Protein AF-A0A165ASD7-F1 (afdb_monomer_lite)

pLDDT: mean 75.43, std 15.68, range [37.44, 97.56]

Sequence (410 aa):
MSCQMQVAKIALSVCISHELSKNRVIAAPPKPRTPKQQIKDGHQSEKHRQREASTKAAAEASIVEASSAKAQEKALTMQEVIEKTVPKNTQSVKAHTQLVEACTQLTETHTQLAEARGQLAKAMNDQNCIVMEAEAVIQAWDAELVKAMNDQNHIVMEAKAVIQAQDAELFVKMEAAIQVQDAQLTEAHTRLVNTKEDDDDACTVAEAHGQLAKVTDERNRVVTDAHVQLAKVTDERNRIVVEVHGQFAEVHGQLAKVIDERNCIVAEVHGQLAEAHGQLTKVTDERNRVVADAHVQLTEVCTQLMKVTNERNHIVADAHSQLVEAHGQLAKVQQDKDDATEQLQKNNIKVQFIMQDQIITQNESHQKDAMIRTLRNQYQAKSASYNELKSVANRAIKIKQETSRMGVTN

Organism: NCBI:txid1314785

Structure (mmCIF, N/CA/C/O backbone):
data_AF-A0A165ASD7-F1
#
_entry.id   AF-A0A165ASD7-F1
#
loop_
_atom_site.group_PDB
_atom_site.id
_atom_site.type_symbol
_atom_site.label_atom_id
_atom_site.label_alt_id
_atom_site.label_comp_id
_atom_site.label_asym_id
_atom_site.label_entity_id
_atom_site.label_seq_id
_atom_site.pdbx_PDB_ins_code
_atom_site.Cartn_x
_atom_site.Cartn_y
_atom_site.Cartn_z
_atom_site.occupancy
_atom_site.B_iso_or_equiv
_atom_site.auth_seq_id
_atom_site.auth_comp_id
_atom_site.auth_asym_id
_atom_site.auth_atom_id
_atom_site.pdbx_PDB_model_num
ATOM 1 N N . MET A 1 1 ? -2.826 -20.178 19.492 1.00 47.09 1 MET A N 1
ATOM 2 C CA . MET A 1 1 ? -2.873 -20.287 20.972 1.00 47.09 1 MET A CA 1
ATOM 3 C C . MET A 1 1 ? -4.316 -20.291 21.507 1.00 47.09 1 MET A C 1
ATOM 5 O O . MET A 1 1 ? -4.633 -19.544 22.418 1.00 47.09 1 MET A O 1
ATOM 9 N N . SER A 1 2 ? -5.211 -21.131 20.965 1.00 49.50 2 SER A N 1
ATOM 10 C CA . SER A 1 2 ? -6.653 -21.109 21.305 1.00 49.50 2 SER A CA 1
ATOM 11 C C . SER A 1 2 ? -7.128 -22.342 22.104 1.00 49.50 2 SER A C 1
ATOM 13 O O . SER A 1 2 ? -8.237 -22.360 22.623 1.00 49.50 2 SER A O 1
ATOM 15 N N . CYS A 1 3 ? -6.273 -23.350 22.317 1.00 42.53 3 CYS A N 1
ATOM 16 C CA . CYS A 1 3 ? -6.688 -24.590 22.991 1.00 42.53 3 CYS A CA 1
ATOM 17 C C . CYS A 1 3 ? -6.590 -24.580 24.528 1.00 42.53 3 CYS A C 1
ATOM 19 O O . CYS A 1 3 ? -7.050 -25.525 25.158 1.00 42.53 3 CYS A O 1
ATOM 21 N N . GLN A 1 4 ? -6.051 -23.532 25.163 1.00 43.16 4 GLN A N 1
ATOM 22 C CA . GLN A 1 4 ? -5.921 -23.492 26.631 1.00 43.16 4 GLN A CA 1
ATOM 23 C C . GLN A 1 4 ? -7.110 -22.853 27.369 1.00 43.16 4 GLN A C 1
ATOM 25 O O . GLN A 1 4 ? -7.214 -23.001 28.583 1.00 43.16 4 GLN A O 1
ATOM 30 N N . MET A 1 5 ? -8.061 -22.218 26.673 1.00 45.31 5 MET A N 1
ATOM 31 C CA . MET A 1 5 ? -9.198 -21.545 27.327 1.00 45.31 5 MET A CA 1
ATOM 32 C C . MET A 1 5 ? -10.443 -22.427 27.523 1.00 45.31 5 MET A C 1
ATOM 34 O O . MET A 1 5 ? -11.352 -22.038 28.255 1.00 45.31 5 MET A O 1
ATOM 38 N N . GLN A 1 6 ? -10.495 -23.626 26.928 1.00 47.41 6 GLN A N 1
ATOM 39 C CA . GLN A 1 6 ? -11.641 -24.540 27.075 1.00 47.41 6 GLN A CA 1
ATOM 40 C C . GLN A 1 6 ? -11.532 -25.499 28.272 1.00 47.41 6 GLN A C 1
ATOM 42 O O . GLN A 1 6 ? -12.556 -25.968 28.762 1.00 47.41 6 GLN A O 1
ATOM 47 N N . VAL A 1 7 ? -10.336 -25.723 28.826 1.00 49.72 7 VAL A N 1
ATOM 48 C CA . VAL A 1 7 ? -10.151 -26.638 29.972 1.00 49.72 7 VAL A CA 1
ATOM 49 C C . VAL A 1 7 ? -10.558 -25.989 31.308 1.00 49.72 7 VAL A C 1
ATOM 51 O O . VAL A 1 7 ? -11.025 -26.672 32.216 1.00 49.72 7 VAL A O 1
ATOM 54 N N . ALA A 1 8 ? -10.512 -24.657 31.419 1.00 46.66 8 ALA A N 1
ATOM 55 C CA . ALA A 1 8 ? -10.873 -23.949 32.653 1.00 46.66 8 ALA A CA 1
ATOM 56 C C . ALA A 1 8 ? -12.394 -23.845 32.906 1.00 46.66 8 ALA A C 1
ATOM 58 O O . ALA A 1 8 ? -12.816 -23.702 34.051 1.00 46.66 8 ALA A O 1
ATOM 59 N N . LYS A 1 9 ? -13.241 -23.960 31.869 1.00 47.09 9 LYS A N 1
ATOM 60 C CA . LYS A 1 9 ? -14.709 -23.875 32.024 1.00 47.09 9 LYS A CA 1
ATOM 61 C C . LYS A 1 9 ? -15.364 -25.176 32.498 1.00 47.09 9 LYS A C 1
ATOM 63 O O . LYS A 1 9 ? -16.461 -25.123 33.043 1.00 47.09 9 LYS A O 1
ATOM 68 N N . ILE A 1 10 ? -14.693 -26.321 32.360 1.00 49.41 10 ILE A N 1
ATOM 69 C CA . ILE A 1 10 ? -15.226 -27.620 32.811 1.00 49.41 10 ILE A CA 1
ATOM 70 C C . ILE A 1 10 ? -14.871 -27.892 34.287 1.00 49.41 10 ILE A C 1
ATOM 72 O O . ILE A 1 10 ? -15.629 -28.557 34.989 1.00 49.41 10 ILE A O 1
ATOM 76 N N . ALA A 1 11 ? -13.797 -27.295 34.816 1.00 42.00 11 ALA A N 1
ATOM 77 C CA . ALA A 1 11 ? -13.375 -27.503 36.204 1.00 42.00 11 ALA A CA 1
ATOM 78 C C . ALA A 1 11 ? -14.220 -26.746 37.254 1.00 42.00 11 ALA A C 1
ATOM 80 O O . ALA A 1 11 ? -14.259 -27.158 38.410 1.00 42.00 11 ALA A O 1
ATOM 81 N N . LEU A 1 12 ? -14.943 -25.681 36.880 1.00 43.41 12 LEU A N 1
ATOM 82 C CA . LEU A 1 12 ? -15.777 -24.921 37.829 1.00 43.41 12 LEU A CA 1
ATOM 83 C C . LEU A 1 12 ? -17.209 -25.459 37.995 1.00 43.41 12 LEU A C 1
ATOM 85 O O . LEU A 1 12 ? -17.882 -25.095 38.956 1.00 43.41 12 LEU A O 1
ATOM 89 N N . SER A 1 13 ? -17.676 -26.348 37.112 1.00 38.09 13 SER A N 1
ATOM 90 C CA . SER A 1 13 ? -19.043 -26.892 37.181 1.00 38.09 13 SER A CA 1
ATOM 91 C C . SER A 1 13 ? -19.179 -28.125 38.086 1.00 38.09 13 SER A C 1
ATOM 93 O O . SER A 1 13 ? -20.298 -28.566 38.332 1.00 38.09 13 SER A O 1
ATOM 95 N N . VAL A 1 14 ? -18.074 -28.692 38.586 1.00 44.91 14 VAL A N 1
ATOM 96 C CA . VAL A 1 14 ? -18.083 -29.958 39.349 1.00 44.91 14 VAL A CA 1
ATOM 97 C C . VAL A 1 14 ? -17.952 -29.749 40.869 1.00 44.91 14 VAL A C 1
ATOM 99 O O . VAL A 1 14 ? -18.321 -30.628 41.642 1.00 44.91 14 VAL A O 1
ATOM 102 N N . CYS A 1 15 ? -17.542 -28.567 41.342 1.00 40.38 15 CYS A N 1
ATOM 103 C CA . CYS A 1 15 ? -17.309 -28.336 42.777 1.00 40.38 15 CYS A CA 1
ATOM 104 C C . CYS A 1 15 ? -18.514 -27.804 43.578 1.00 40.38 15 CYS A C 1
ATOM 106 O O . CYS A 1 15 ? -18.412 -27.695 44.795 1.00 40.38 15 CYS A O 1
ATOM 108 N N . ILE A 1 16 ? -19.665 -27.516 42.957 1.00 42.09 16 ILE A N 1
ATOM 109 C CA . ILE A 1 16 ? -20.841 -26.959 43.670 1.00 42.09 16 ILE A CA 1
ATOM 110 C C . ILE A 1 16 ? -21.872 -28.043 44.062 1.00 42.09 16 ILE A C 1
ATOM 112 O O . ILE A 1 16 ? -22.784 -27.791 44.843 1.00 42.09 16 ILE A O 1
ATOM 116 N N . SER A 1 17 ? -21.704 -29.298 43.631 1.00 39.78 17 SER A N 1
ATOM 117 C CA . SER A 1 17 ? -22.670 -30.376 43.925 1.00 39.78 17 SER A CA 1
ATOM 118 C C . SER A 1 17 ? -22.348 -31.243 45.153 1.00 39.78 17 SER A C 1
ATOM 120 O O . SER A 1 17 ? -23.079 -32.198 45.409 1.00 39.78 17 SER A O 1
ATOM 122 N N . HIS A 1 18 ? -21.303 -30.945 45.937 1.00 42.03 18 HIS A N 1
ATOM 123 C CA . HIS A 1 18 ? -20.836 -31.852 47.001 1.00 42.03 18 HIS A CA 1
ATOM 124 C C . HIS A 1 18 ? -21.109 -31.399 48.455 1.00 42.03 18 HIS A C 1
ATOM 126 O O . HIS A 1 18 ? -20.641 -32.052 49.389 1.00 42.03 18 HIS A O 1
ATOM 132 N N . GLU A 1 19 ? -21.904 -30.348 48.694 1.00 42.00 19 GLU A N 1
ATOM 133 C CA . GLU A 1 19 ? -22.089 -29.807 50.059 1.00 42.00 19 GLU A CA 1
ATOM 134 C C . GLU A 1 19 ? -23.534 -29.754 50.597 1.00 42.00 19 GLU A C 1
ATOM 136 O O . GLU A 1 19 ? -23.830 -28.996 51.512 1.00 42.00 19 GLU A O 1
ATOM 141 N N . LEU A 1 20 ? -24.450 -30.598 50.100 1.00 43.12 20 LEU A N 1
ATOM 142 C CA . LEU A 1 20 ? -25.834 -30.661 50.616 1.00 43.12 20 LEU A CA 1
ATOM 143 C C . LEU A 1 20 ? -26.365 -32.082 50.906 1.00 43.12 20 LEU A C 1
ATOM 145 O O . LEU A 1 20 ? -27.559 -32.331 50.760 1.00 43.12 20 LEU A O 1
ATOM 149 N N . SER A 1 21 ? -25.527 -33.034 51.347 1.00 43.44 21 SER A N 1
ATOM 150 C CA . SER A 1 21 ? -26.010 -34.397 51.690 1.00 43.44 21 SER A CA 1
ATOM 151 C C . SER A 1 21 ? -25.689 -34.929 53.092 1.00 43.44 21 SER A C 1
ATOM 153 O O . SER A 1 21 ? -25.970 -36.092 53.381 1.00 43.44 21 SER A O 1
ATOM 155 N N . LYS A 1 22 ? -25.179 -34.112 54.019 1.00 50.06 22 LYS A N 1
ATOM 156 C CA . LYS A 1 22 ? -24.902 -34.568 55.392 1.00 50.06 22 LYS A CA 1
ATOM 157 C C . LYS A 1 22 ? -25.659 -33.738 56.416 1.00 50.06 22 LYS A C 1
ATOM 159 O O . LYS A 1 22 ? -25.128 -32.758 56.912 1.00 50.06 22 LYS A O 1
ATOM 164 N N . ASN A 1 23 ? -26.906 -34.133 56.688 1.00 45.72 23 ASN A N 1
ATOM 165 C CA . ASN A 1 23 ? -27.539 -34.124 58.017 1.00 45.72 23 ASN A CA 1
ATOM 166 C C . ASN A 1 23 ? -29.018 -34.519 57.895 1.00 45.72 23 ASN A C 1
ATOM 168 O O . ASN A 1 23 ? -29.918 -33.684 57.880 1.00 45.72 23 ASN A O 1
ATOM 172 N N . ARG A 1 24 ? -29.278 -35.828 57.822 1.00 39.31 24 ARG A N 1
ATOM 173 C CA . ARG A 1 24 ? -30.609 -36.403 58.047 1.00 39.31 24 ARG A CA 1
ATOM 174 C C . ARG A 1 24 ? -30.499 -37.363 59.230 1.00 39.31 24 ARG A C 1
ATOM 176 O O . ARG A 1 24 ? -30.217 -38.544 59.065 1.00 39.31 24 ARG A O 1
ATOM 183 N N . VAL A 1 25 ? -30.649 -36.821 60.438 1.00 40.31 25 VAL A N 1
ATOM 184 C CA . VAL A 1 25 ? -30.797 -37.614 61.663 1.00 40.31 25 VAL A CA 1
ATOM 185 C C . VAL A 1 25 ? -32.215 -38.181 61.659 1.00 40.31 25 VAL A C 1
ATOM 187 O O . VAL A 1 25 ? -33.194 -37.448 61.777 1.00 40.31 25 VAL A O 1
ATOM 190 N N . ILE A 1 26 ? -32.318 -39.491 61.452 1.00 41.16 26 ILE A N 1
ATOM 191 C CA . ILE A 1 26 ? -33.562 -40.255 61.529 1.00 41.16 26 ILE A CA 1
ATOM 192 C C . ILE A 1 26 ? -33.851 -40.496 63.015 1.00 41.16 26 ILE A C 1
ATOM 194 O O . ILE A 1 26 ? -33.175 -41.299 63.655 1.00 41.16 26 ILE A O 1
ATOM 198 N N . ALA A 1 27 ? -34.840 -39.796 63.570 1.00 39.59 27 ALA A N 1
ATOM 199 C CA . ALA A 1 27 ? -35.408 -40.115 64.877 1.00 39.59 27 ALA A CA 1
ATOM 200 C C . ALA A 1 27 ? -36.560 -41.119 64.702 1.00 39.59 27 ALA A C 1
ATOM 202 O O . ALA A 1 27 ? -37.450 -40.931 63.873 1.00 39.59 27 ALA A O 1
ATOM 203 N N . ALA A 1 28 ? -36.497 -42.207 65.467 1.00 42.84 28 ALA A N 1
ATOM 204 C CA . ALA A 1 28 ? -37.412 -43.341 65.413 1.00 42.84 28 ALA A CA 1
ATOM 205 C C . ALA A 1 28 ? -38.841 -42.997 65.895 1.00 42.84 28 ALA A C 1
ATOM 207 O O . ALA A 1 28 ? -39.000 -42.177 66.803 1.00 42.84 28 ALA A O 1
ATOM 208 N N . PRO A 1 29 ? -39.885 -43.657 65.357 1.00 51.19 29 PRO A N 1
ATOM 209 C CA . PRO A 1 29 ? -41.256 -43.477 65.823 1.00 51.19 29 PRO A CA 1
ATOM 210 C C . PRO A 1 29 ? -41.512 -44.239 67.142 1.00 51.19 29 PRO A C 1
ATOM 212 O O . PRO A 1 29 ? -41.008 -45.353 67.318 1.00 51.19 29 PRO A O 1
ATOM 215 N N . PRO A 1 30 ? -42.319 -43.696 68.074 1.00 41.31 30 PRO A N 1
ATOM 216 C CA . PRO A 1 30 ? -42.677 -44.393 69.304 1.00 41.31 30 PRO A CA 1
ATOM 217 C C . PRO A 1 30 ? -43.784 -45.438 69.075 1.00 41.31 30 PRO A C 1
ATOM 219 O O . PRO A 1 30 ? -44.701 -45.256 68.276 1.00 41.31 30 PRO A O 1
ATOM 222 N N . LYS A 1 31 ? -43.686 -46.545 69.821 1.00 49.44 31 LYS A N 1
ATOM 223 C CA . LYS A 1 31 ? -44.642 -47.667 69.860 1.00 49.44 31 LYS A CA 1
ATOM 224 C C . LYS A 1 31 ? -46.021 -47.268 70.423 1.00 49.44 31 LYS A C 1
ATOM 226 O O . LYS A 1 31 ? -46.089 -46.417 71.311 1.00 49.44 31 LYS A O 1
ATOM 231 N N . PRO A 1 32 ? -47.101 -47.966 70.020 1.00 44.69 32 PRO A N 1
ATOM 232 C CA . PRO A 1 32 ? -48.442 -47.750 70.552 1.00 44.69 32 PRO A CA 1
ATOM 233 C C . PRO A 1 32 ? -48.597 -48.385 71.943 1.00 44.69 32 PRO A C 1
ATOM 235 O O . PRO A 1 32 ? -48.156 -49.512 72.175 1.00 44.69 32 PRO A O 1
ATOM 238 N N . ARG A 1 33 ? -49.265 -47.681 72.865 1.00 39.25 33 ARG A N 1
ATOM 239 C CA . ARG A 1 33 ? -49.795 -48.258 74.111 1.00 39.25 33 ARG A CA 1
ATOM 240 C C . ARG A 1 33 ? -51.314 -48.348 74.022 1.00 39.25 33 ARG A C 1
ATOM 242 O O . ARG A 1 33 ? -51.990 -47.374 73.712 1.00 39.25 33 ARG A O 1
ATOM 249 N N . THR A 1 34 ? -51.815 -49.546 74.289 1.00 39.38 34 THR A N 1
ATOM 250 C CA . THR A 1 34 ? -53.230 -49.912 74.370 1.00 39.38 34 THR A CA 1
ATOM 251 C C . THR A 1 34 ? -53.898 -49.446 75.673 1.00 39.38 34 THR A C 1
ATOM 253 O O . THR A 1 34 ? -53.203 -49.238 76.669 1.00 39.38 34 THR A O 1
ATOM 256 N N . PRO A 1 35 ? -55.242 -49.341 75.694 1.00 40.38 35 PRO A N 1
ATOM 257 C CA . PRO A 1 35 ? -56.006 -48.692 76.756 1.00 40.38 35 PRO A CA 1
ATOM 258 C C . PRO A 1 35 ? -56.679 -49.691 77.710 1.00 40.38 35 PRO A C 1
ATOM 260 O O . PRO A 1 35 ? -57.382 -50.589 77.252 1.00 40.38 35 PRO A O 1
ATOM 263 N N . LYS A 1 36 ? -56.557 -49.485 79.028 1.00 41.41 36 LYS A N 1
ATOM 264 C CA . LYS A 1 36 ? -57.544 -49.930 80.033 1.00 41.41 36 LYS A CA 1
ATOM 265 C C . LYS A 1 36 ? -57.522 -49.000 81.252 1.00 41.41 36 LYS A C 1
ATOM 267 O O . LYS A 1 36 ? -56.441 -48.653 81.710 1.00 41.41 36 LYS A O 1
ATOM 272 N N . GLN A 1 37 ? -58.729 -48.725 81.772 1.00 40.75 37 GLN A N 1
ATOM 273 C CA . GLN A 1 37 ? -59.064 -48.105 83.074 1.00 40.75 37 GLN A CA 1
ATOM 274 C C . GLN A 1 37 ? -58.777 -46.594 83.177 1.00 40.75 37 GLN A C 1
ATOM 276 O O . GLN A 1 37 ? -57.696 -46.155 82.831 1.00 40.75 37 GLN A O 1
ATOM 281 N N . GLN A 1 38 ? -59.667 -45.700 83.617 1.00 39.94 38 GLN A N 1
ATOM 282 C CA . GLN A 1 38 ? -60.955 -45.723 84.338 1.00 39.94 38 GLN A CA 1
ATOM 283 C C . GLN A 1 38 ? -61.633 -44.368 84.012 1.00 39.94 38 GLN A C 1
ATOM 285 O O . GLN A 1 38 ? -60.971 -43.340 84.039 1.00 39.94 38 GLN A O 1
ATOM 290 N N . ILE A 1 39 ? -62.813 -44.329 83.386 1.00 49.41 39 ILE A N 1
ATOM 291 C CA . ILE A 1 39 ? -64.145 -44.024 83.963 1.00 49.41 39 ILE A CA 1
ATOM 292 C C . ILE A 1 39 ? -64.144 -43.234 85.292 1.00 49.41 39 ILE A C 1
ATOM 294 O O . ILE A 1 39 ? -63.583 -43.717 86.271 1.00 49.41 39 ILE A O 1
ATOM 298 N N . LYS A 1 40 ? -64.946 -42.146 85.297 1.00 46.75 40 LYS A N 1
ATOM 299 C CA . LYS A 1 40 ? -65.322 -41.180 86.365 1.00 46.75 40 LYS A CA 1
ATOM 300 C C . LYS A 1 40 ? -64.396 -39.956 86.413 1.00 46.75 40 LYS A C 1
ATOM 302 O O . LYS A 1 40 ? -63.218 -40.107 86.668 1.00 46.75 40 LYS A O 1
ATOM 307 N N . ASP A 1 41 ? -64.795 -38.725 86.100 1.00 42.34 41 ASP A N 1
ATOM 308 C CA . ASP A 1 41 ? -66.092 -38.053 86.199 1.00 42.34 41 ASP A CA 1
ATOM 309 C C . ASP A 1 41 ? -66.206 -36.971 85.113 1.00 42.34 41 ASP A C 1
ATOM 311 O O . ASP A 1 41 ? -65.272 -36.207 84.875 1.00 42.34 41 ASP A O 1
ATOM 315 N N . GLY A 1 42 ? -67.349 -36.897 84.430 1.00 40.78 42 GLY A N 1
ATOM 316 C CA . GLY A 1 42 ? -67.508 -36.046 83.250 1.00 40.78 42 GLY A CA 1
ATOM 317 C C . GLY A 1 42 ? -68.913 -35.489 83.095 1.00 40.78 42 GLY A C 1
ATOM 318 O O . GLY A 1 42 ? -69.539 -35.724 82.073 1.00 40.78 42 GLY A O 1
ATOM 319 N N . HIS A 1 43 ? -69.403 -34.740 84.084 1.00 44.25 43 HIS A N 1
ATOM 320 C CA . HIS A 1 43 ? -70.623 -33.933 83.940 1.00 44.25 43 HIS A CA 1
ATOM 321 C C . HIS A 1 43 ? -70.520 -32.567 84.639 1.00 44.25 43 HIS A C 1
ATOM 323 O O . HIS A 1 43 ? -71.440 -32.156 85.325 1.00 44.25 43 HIS A O 1
ATOM 329 N N . GLN A 1 44 ? -69.416 -31.832 84.442 1.00 48.38 44 GLN A N 1
ATOM 330 C CA . GLN A 1 44 ? -69.377 -30.361 84.613 1.00 48.38 44 GLN A CA 1
ATOM 331 C C . GLN A 1 44 ? -68.398 -29.643 83.646 1.00 48.38 44 GLN A C 1
ATOM 333 O O . GLN A 1 44 ? -68.068 -28.480 83.847 1.00 48.38 44 GLN A O 1
ATOM 338 N N . SER A 1 45 ? -67.944 -30.294 82.562 1.00 49.38 45 SER A N 1
ATOM 339 C CA . SER A 1 45 ? -66.900 -29.751 81.660 1.00 49.38 45 SER A CA 1
ATOM 340 C C . SER A 1 45 ? -67.404 -29.270 80.284 1.00 49.38 45 SER A C 1
ATOM 342 O O . SER A 1 45 ? -66.680 -28.569 79.583 1.00 49.38 45 SER A O 1
ATOM 344 N N . GLU A 1 46 ? -68.657 -29.535 79.899 1.00 44.31 46 GLU A N 1
ATOM 345 C CA . GLU A 1 46 ? -69.175 -29.178 78.561 1.00 44.31 46 GLU A CA 1
ATOM 346 C C . GLU A 1 46 ? -69.237 -27.652 78.326 1.00 44.31 46 GLU A C 1
ATOM 348 O O . GLU A 1 46 ? -68.928 -27.157 77.243 1.00 44.31 46 GLU A O 1
ATOM 353 N N . LYS A 1 47 ? -69.551 -26.869 79.370 1.00 49.66 47 LYS A N 1
ATOM 354 C CA . LYS A 1 47 ? -69.684 -25.402 79.273 1.00 49.66 47 LYS A CA 1
ATOM 355 C C . LYS A 1 47 ? -68.336 -24.666 79.271 1.00 49.66 47 LYS A C 1
ATOM 357 O O . LYS A 1 47 ? -68.257 -23.549 78.764 1.00 49.66 47 LYS A O 1
ATOM 362 N N . HIS A 1 48 ? -67.280 -25.290 79.803 1.00 50.28 48 HIS A N 1
ATOM 363 C CA . HIS A 1 48 ? -65.913 -24.761 79.741 1.00 50.28 48 HIS A CA 1
ATOM 364 C C . HIS A 1 48 ? -65.218 -25.178 78.436 1.00 50.28 48 HIS A C 1
ATOM 366 O O . HIS A 1 48 ? -64.553 -24.347 77.825 1.00 50.28 48 HIS A O 1
ATOM 372 N N . ARG A 1 49 ? -65.482 -26.396 77.930 1.00 50.50 49 ARG A N 1
ATOM 373 C CA . ARG A 1 49 ? -65.015 -26.853 76.609 1.00 50.50 49 ARG A CA 1
ATOM 374 C C . ARG A 1 49 ? -65.617 -26.072 75.448 1.00 50.50 49 ARG A C 1
ATOM 376 O O . ARG A 1 49 ? -64.892 -25.778 74.510 1.00 50.50 49 ARG A O 1
ATOM 383 N N . GLN A 1 50 ? -66.893 -25.686 75.498 1.00 53.72 50 GLN A N 1
ATOM 384 C CA . GLN A 1 50 ? -67.481 -24.841 74.447 1.00 53.72 50 GLN A CA 1
ATOM 385 C C . GLN A 1 50 ? -66.962 -23.395 74.485 1.00 53.72 50 GLN A C 1
ATOM 387 O O . GLN A 1 50 ? -66.814 -22.780 73.433 1.00 53.72 50 GLN A O 1
ATOM 392 N N . ARG A 1 51 ? -66.618 -22.856 75.665 1.00 53.75 51 ARG A N 1
ATOM 393 C CA . ARG A 1 51 ? -65.996 -21.524 75.773 1.00 53.75 51 ARG A CA 1
ATOM 394 C C . ARG A 1 51 ? -64.524 -21.529 75.364 1.00 53.75 51 ARG A C 1
ATOM 396 O O . ARG A 1 51 ? -64.132 -20.627 74.640 1.00 53.75 51 ARG A O 1
ATOM 403 N N . GLU A 1 52 ? -63.751 -22.552 75.726 1.00 51.22 52 GLU A N 1
ATOM 404 C CA . GLU A 1 52 ? -62.368 -22.723 75.254 1.00 51.22 52 GLU A CA 1
ATOM 405 C C . GLU A 1 52 ? -62.292 -23.093 73.771 1.00 51.22 52 GLU A C 1
ATOM 407 O O . GLU A 1 52 ? -61.414 -22.601 73.077 1.00 51.22 52 GLU A O 1
ATOM 412 N N . ALA A 1 53 ? -63.215 -23.900 73.242 1.00 55.47 53 ALA A N 1
ATOM 413 C CA . ALA A 1 53 ? -63.270 -24.188 71.809 1.00 55.47 53 ALA A CA 1
ATOM 414 C C . ALA A 1 53 ? -63.691 -22.954 70.998 1.00 55.47 53 ALA A C 1
ATOM 416 O O . ALA A 1 53 ? -63.147 -22.733 69.923 1.00 55.47 53 ALA A O 1
ATOM 417 N N . SER A 1 54 ? -64.597 -22.114 71.515 1.00 56.94 54 SER A N 1
ATOM 418 C CA . SER A 1 54 ? -65.010 -20.886 70.826 1.00 56.94 54 SER A CA 1
ATOM 419 C C . SER A 1 54 ? -63.952 -19.778 70.891 1.00 56.94 54 SER A C 1
ATOM 421 O O . SER A 1 54 ? -63.804 -19.049 69.915 1.00 56.94 54 SER A O 1
ATOM 423 N N . THR A 1 55 ? -63.191 -19.643 71.984 1.00 57.00 55 THR A N 1
ATOM 424 C CA . THR A 1 55 ? -62.076 -18.679 72.052 1.00 57.00 55 THR A CA 1
ATOM 425 C C . THR A 1 55 ? -60.831 -19.184 71.332 1.00 57.00 55 THR A C 1
ATOM 427 O O . THR A 1 55 ? -60.130 -18.386 70.719 1.00 57.00 55 THR A O 1
ATOM 430 N N . LYS A 1 56 ? -60.580 -20.498 71.322 1.00 60.38 56 LYS A N 1
ATOM 431 C CA . LYS A 1 56 ? -59.498 -21.108 70.542 1.00 60.38 56 LYS A CA 1
ATOM 432 C C . LYS A 1 56 ? -59.786 -21.078 69.042 1.00 60.38 56 LYS A C 1
ATOM 434 O O . LYS A 1 56 ? -58.890 -20.727 68.291 1.00 60.38 56 LYS A O 1
ATOM 439 N N . ALA A 1 57 ? -61.022 -21.328 68.608 1.00 57.31 57 ALA A N 1
ATOM 440 C CA . ALA A 1 57 ? -61.411 -21.165 67.205 1.00 57.31 57 ALA A CA 1
ATOM 441 C C . ALA A 1 57 ? -61.363 -19.694 66.758 1.00 57.31 57 ALA A C 1
ATOM 443 O O . ALA A 1 57 ? -60.937 -19.419 65.644 1.00 57.31 57 ALA A O 1
ATOM 444 N N . ALA A 1 58 ? -61.727 -18.739 67.625 1.00 58.31 58 ALA A N 1
ATOM 445 C CA . ALA A 1 58 ? -61.582 -17.311 67.329 1.00 58.31 58 ALA A CA 1
ATOM 446 C C . ALA A 1 58 ? -60.106 -16.860 67.289 1.00 58.31 58 ALA A C 1
ATOM 448 O O . ALA A 1 58 ? -59.733 -16.059 66.435 1.00 58.31 58 ALA A O 1
ATOM 449 N N . ALA A 1 59 ? -59.249 -17.398 68.163 1.00 59.41 59 ALA A N 1
ATOM 450 C CA . ALA A 1 59 ? -57.811 -17.130 68.145 1.00 59.41 59 ALA A CA 1
ATOM 451 C C . ALA A 1 59 ? -57.113 -17.786 66.941 1.00 59.41 59 ALA A C 1
ATOM 453 O O . ALA A 1 59 ? -56.276 -17.155 66.306 1.00 59.41 59 ALA A O 1
ATOM 454 N N . GLU A 1 60 ? -57.479 -19.017 66.579 1.00 57.19 60 GLU A N 1
ATOM 455 C CA . GLU A 1 60 ? -56.962 -19.702 65.390 1.00 57.19 60 GLU A CA 1
ATOM 456 C C . GLU A 1 60 ? -57.459 -19.032 64.101 1.00 57.19 60 GLU A C 1
ATOM 458 O O . GLU A 1 60 ? -56.658 -18.828 63.196 1.00 57.19 60 GLU A O 1
ATOM 463 N N . ALA A 1 61 ? -58.716 -18.579 64.035 1.00 59.75 61 ALA A N 1
ATOM 464 C CA . ALA A 1 61 ? -59.222 -17.789 62.909 1.00 59.75 61 ALA A CA 1
ATOM 465 C C . ALA A 1 61 ? -58.504 -16.434 62.783 1.00 59.75 61 ALA A C 1
ATOM 467 O O . ALA A 1 61 ? -58.109 -16.060 61.684 1.00 59.75 61 ALA A O 1
ATOM 468 N N . SER A 1 62 ? -58.237 -15.746 63.899 1.00 61.41 62 SER A N 1
ATOM 469 C CA . SER A 1 62 ? -57.473 -14.490 63.905 1.00 61.41 62 SER A CA 1
ATOM 470 C C . SER A 1 62 ? -56.003 -14.691 63.509 1.00 61.41 62 SER A C 1
ATOM 472 O O . SER A 1 62 ? -55.441 -13.863 62.796 1.00 61.41 62 SER A O 1
ATOM 474 N N . ILE A 1 63 ? -55.378 -15.811 63.892 1.00 61.31 63 ILE A N 1
ATOM 475 C CA . ILE A 1 63 ? -54.020 -16.172 63.452 1.00 61.31 63 ILE A CA 1
ATOM 476 C C . ILE A 1 63 ? -54.009 -16.542 61.963 1.00 61.31 63 ILE A C 1
ATOM 478 O O . ILE A 1 63 ? -53.063 -16.191 61.258 1.00 61.31 63 ILE A O 1
ATOM 482 N N . VAL A 1 64 ? -55.045 -17.215 61.457 1.00 60.78 64 VAL A N 1
ATOM 483 C CA . VAL A 1 64 ? -55.180 -17.562 60.033 1.00 60.78 64 VAL A CA 1
ATOM 484 C C . VAL A 1 64 ? -55.454 -16.317 59.181 1.00 60.78 64 VAL A C 1
ATOM 486 O O . VAL A 1 64 ? -54.825 -16.160 58.141 1.00 60.78 64 VAL A O 1
ATOM 489 N N . GLU A 1 65 ? -56.281 -15.374 59.637 1.00 57.88 65 GLU A N 1
ATOM 490 C CA . GLU A 1 65 ? -56.473 -14.080 58.961 1.00 57.88 65 GLU A CA 1
ATOM 491 C C . GLU A 1 65 ? -55.215 -13.211 59.014 1.00 57.88 65 GLU A C 1
ATOM 493 O O . GLU A 1 65 ? -54.809 -12.664 57.991 1.00 57.88 65 GLU A O 1
ATOM 498 N N . ALA A 1 66 ? -54.532 -13.137 60.161 1.00 61.19 66 ALA A N 1
ATOM 499 C CA . ALA A 1 66 ? -53.286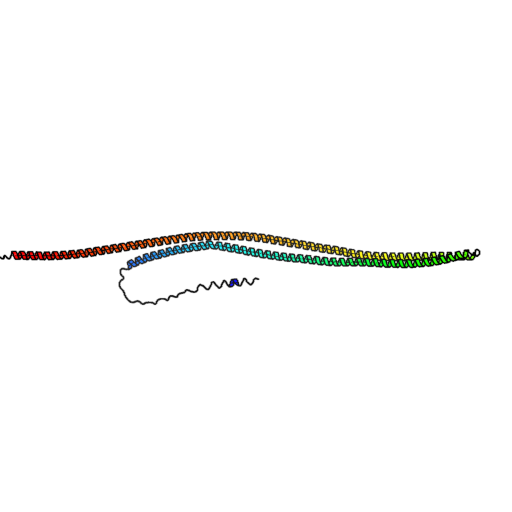 -12.383 60.279 1.00 61.19 66 ALA A CA 1
ATOM 500 C C . ALA A 1 66 ? -52.154 -12.998 59.440 1.00 61.19 66 ALA A C 1
ATOM 502 O O . ALA A 1 66 ? -51.363 -12.270 58.845 1.00 61.19 66 ALA A O 1
ATOM 503 N N . SER A 1 67 ? -52.069 -14.329 59.350 1.00 58.59 67 SER A N 1
ATOM 504 C CA . SER A 1 67 ? -51.083 -15.010 58.499 1.00 58.59 67 SER A CA 1
ATOM 505 C C . SER A 1 67 ? -51.446 -14.960 57.013 1.00 58.59 67 SER A C 1
ATOM 507 O O . SER A 1 67 ? -50.542 -14.827 56.192 1.00 58.59 67 SER A O 1
ATOM 509 N N . SER A 1 68 ? -52.736 -14.963 56.662 1.00 59.34 68 SER A N 1
ATOM 510 C CA . SER A 1 68 ? -53.226 -14.730 55.297 1.00 59.34 68 SER A CA 1
ATOM 511 C C . SER A 1 68 ? -52.947 -13.299 54.833 1.00 59.34 68 SER A C 1
ATOM 513 O O . SER A 1 68 ? -52.426 -13.109 53.737 1.00 59.34 68 SER A O 1
ATOM 515 N N . ALA A 1 69 ? -53.200 -12.296 55.678 1.00 62.28 69 ALA A N 1
ATOM 516 C CA . ALA A 1 69 ? -52.882 -10.899 55.384 1.00 62.28 69 ALA A CA 1
ATOM 517 C C . ALA A 1 69 ? -51.367 -10.695 55.201 1.00 62.28 69 ALA A C 1
ATOM 519 O O . ALA A 1 69 ? -50.935 -10.082 54.227 1.00 62.28 69 ALA A O 1
ATOM 520 N N . LYS A 1 70 ? -50.542 -11.306 56.064 1.00 61.75 70 LYS A N 1
ATOM 521 C CA . LYS A 1 70 ? -49.074 -11.258 55.947 1.00 61.75 70 LYS A CA 1
ATOM 522 C C . LYS A 1 70 ? -48.547 -12.027 54.730 1.00 61.75 70 LYS A C 1
ATOM 524 O O . LYS A 1 70 ? -47.524 -11.655 54.164 1.00 61.75 70 LYS A O 1
ATOM 529 N N . ALA A 1 71 ? -49.228 -13.096 54.313 1.00 58.38 71 ALA A N 1
ATOM 530 C CA . ALA A 1 71 ? -48.908 -13.827 53.089 1.00 58.38 71 ALA A CA 1
ATOM 531 C C . ALA A 1 71 ? -49.309 -13.042 51.829 1.00 58.38 71 ALA A C 1
ATOM 533 O O . ALA A 1 71 ? -48.548 -13.038 50.863 1.00 58.38 71 ALA A O 1
ATOM 534 N N . GLN A 1 72 ? -50.442 -12.331 51.851 1.00 58.72 72 GLN A N 1
ATOM 535 C CA . GLN A 1 72 ? -50.854 -11.428 50.771 1.00 58.72 72 GLN A CA 1
ATOM 536 C C . GLN A 1 72 ? -49.907 -10.232 50.628 1.00 58.72 72 GLN A C 1
ATOM 538 O O . GLN A 1 72 ? -49.518 -9.910 49.510 1.00 58.72 72 GLN A O 1
ATOM 543 N N . GLU A 1 73 ? -49.455 -9.631 51.728 1.00 62.41 73 GLU A N 1
ATOM 544 C CA . GLU A 1 73 ? -48.477 -8.532 51.710 1.00 62.41 73 GLU A CA 1
ATOM 545 C C . GLU A 1 73 ? -47.105 -8.993 51.173 1.00 62.41 73 GLU A C 1
ATOM 547 O O . GLU A 1 73 ? -46.450 -8.310 50.380 1.00 62.41 73 GLU A O 1
ATOM 552 N N . LYS A 1 74 ? -46.695 -10.223 51.514 1.00 62.00 74 LYS A N 1
ATOM 553 C CA . LYS A 1 74 ? -45.471 -10.844 50.985 1.00 62.00 74 LYS A CA 1
ATOM 554 C C . LYS A 1 74 ? -45.585 -11.237 49.503 1.00 62.00 74 LYS A C 1
ATOM 556 O O . LYS A 1 74 ? -44.593 -11.201 48.778 1.00 62.00 74 LYS A O 1
ATOM 561 N N . ALA A 1 75 ? -46.780 -11.604 49.042 1.00 57.19 75 ALA A N 1
ATOM 562 C CA . ALA A 1 75 ? -47.043 -11.897 47.635 1.00 57.19 75 ALA A CA 1
ATOM 563 C C . ALA A 1 75 ? -47.060 -10.618 46.782 1.00 57.19 75 ALA A C 1
ATOM 565 O O . ALA A 1 75 ? -46.439 -10.594 45.721 1.00 57.19 75 ALA A O 1
ATOM 566 N N . LEU A 1 76 ? -47.680 -9.538 47.277 1.00 61.97 76 LEU A N 1
ATOM 567 C CA . LEU A 1 76 ? -47.668 -8.225 46.623 1.00 61.97 76 LEU A CA 1
ATOM 568 C C . LEU A 1 76 ? -46.245 -7.668 46.477 1.00 61.97 76 LEU A C 1
ATOM 570 O O . LEU A 1 76 ? -45.879 -7.210 45.400 1.00 61.97 76 LEU A O 1
ATOM 574 N N . THR A 1 77 ? -45.409 -7.791 47.510 1.00 67.62 77 THR A N 1
ATOM 575 C CA . THR A 1 77 ? -44.008 -7.336 47.450 1.00 67.62 77 THR A CA 1
ATOM 576 C C . THR A 1 77 ? -43.144 -8.176 46.504 1.00 67.62 77 THR A C 1
ATOM 578 O O . THR A 1 77 ? -42.327 -7.617 45.776 1.00 67.62 77 THR A O 1
ATOM 581 N N . MET A 1 78 ? -43.334 -9.500 46.422 1.00 57.88 78 MET A N 1
ATOM 582 C CA . MET A 1 78 ? -42.649 -10.317 45.404 1.00 57.88 78 MET A CA 1
ATOM 583 C C . MET A 1 78 ? -43.095 -9.969 43.981 1.00 57.88 78 MET A C 1
ATOM 585 O O . MET A 1 78 ? -42.263 -9.955 43.075 1.00 57.88 78 MET A O 1
ATOM 589 N N . GLN A 1 79 ? -44.378 -9.675 43.776 1.00 63.59 79 GLN A N 1
ATOM 590 C CA . GLN A 1 79 ? -44.900 -9.306 42.464 1.00 63.59 79 GLN A CA 1
ATOM 591 C C . GLN A 1 79 ? -44.389 -7.930 42.018 1.00 63.59 79 GLN A C 1
ATOM 593 O O . GLN A 1 79 ? -43.983 -7.782 40.869 1.00 63.59 79 GLN A O 1
ATOM 598 N N . GLU A 1 80 ? -44.271 -6.978 42.945 1.00 69.50 80 GLU A N 1
ATOM 599 C CA . GLU A 1 80 ? -43.659 -5.670 42.695 1.00 69.50 80 GLU A CA 1
ATOM 600 C C . GLU A 1 80 ? -42.150 -5.779 42.399 1.00 69.50 80 GLU A C 1
ATOM 602 O O . GLU A 1 80 ? -41.623 -5.092 41.523 1.00 69.50 80 GLU A O 1
ATOM 607 N N . VAL A 1 81 ? -41.439 -6.694 43.072 1.00 65.88 81 VAL A N 1
ATOM 608 C CA . VAL A 1 81 ? -40.031 -7.000 42.766 1.00 65.88 81 VAL A CA 1
ATOM 609 C C . VAL A 1 81 ? -39.894 -7.613 41.371 1.00 65.88 81 VAL A C 1
ATOM 611 O O . VAL A 1 81 ? -38.983 -7.231 40.634 1.00 65.88 81 VAL A O 1
ATOM 614 N N . ILE A 1 82 ? -40.790 -8.520 40.973 1.00 61.69 82 ILE A N 1
ATOM 615 C CA . ILE A 1 82 ? -40.800 -9.119 39.629 1.00 61.69 82 ILE A CA 1
ATOM 616 C C . ILE A 1 82 ? -41.103 -8.047 38.568 1.00 61.69 82 ILE A C 1
ATOM 618 O O . ILE A 1 82 ? -40.353 -7.930 37.597 1.00 61.69 82 ILE A O 1
ATOM 622 N N . GLU A 1 83 ? -42.113 -7.198 38.775 1.00 66.25 83 GLU A N 1
ATOM 623 C CA . GLU A 1 83 ? -42.433 -6.089 37.863 1.00 66.25 83 GLU A CA 1
ATOM 624 C C . GLU A 1 83 ? -41.302 -5.061 37.748 1.00 66.25 83 GLU A C 1
ATOM 626 O O . GLU A 1 83 ? -41.073 -4.528 36.665 1.00 66.25 83 GLU A O 1
ATOM 631 N N . LYS A 1 84 ? -40.533 -4.815 38.816 1.00 65.75 84 LYS A N 1
ATOM 632 C CA . LYS A 1 84 ? -39.376 -3.903 38.777 1.00 65.75 84 LYS A CA 1
ATOM 633 C C . LYS A 1 84 ? -38.105 -4.532 38.188 1.00 65.75 84 LYS A C 1
ATOM 635 O O . LYS A 1 84 ? -37.239 -3.799 37.702 1.00 65.75 84 LYS A O 1
ATOM 640 N N . THR A 1 85 ? -37.951 -5.859 38.213 1.00 58.09 85 THR A N 1
ATOM 641 C CA . THR A 1 85 ? -36.726 -6.549 37.746 1.00 58.09 85 THR A CA 1
ATOM 642 C C . THR A 1 85 ? -36.805 -7.055 36.305 1.00 58.09 85 THR A C 1
ATOM 644 O O . THR A 1 85 ? -35.800 -7.005 35.591 1.00 58.09 85 THR A O 1
ATOM 647 N N . VAL A 1 86 ? -37.982 -7.470 35.828 1.00 65.38 86 VAL A N 1
ATOM 648 C CA . VAL A 1 86 ? -38.182 -7.937 34.441 1.00 65.38 86 VAL A CA 1
ATOM 649 C C . VAL A 1 86 ? -37.838 -6.868 33.378 1.00 65.38 86 VAL A C 1
ATOM 651 O O . VAL A 1 86 ? -37.136 -7.203 32.413 1.00 65.38 86 VAL A O 1
ATOM 654 N N . PRO A 1 87 ? -38.204 -5.576 33.531 1.00 65.56 87 PRO A N 1
ATOM 655 C CA . PRO A 1 87 ? -37.842 -4.535 32.567 1.00 65.56 87 PRO A CA 1
ATOM 656 C C . PRO A 1 87 ? -36.326 -4.319 32.485 1.00 65.56 87 PRO A C 1
ATOM 658 O O . PRO A 1 87 ? -35.775 -4.218 31.389 1.00 65.56 87 PRO A O 1
ATOM 661 N N . LYS A 1 88 ? -35.632 -4.339 33.635 1.00 65.12 88 LYS A N 1
ATOM 662 C CA . LYS A 1 88 ? -34.170 -4.162 33.719 1.00 65.12 88 LYS A CA 1
ATOM 663 C C . LYS A 1 88 ? -33.418 -5.289 33.003 1.00 65.12 88 LYS A C 1
ATOM 665 O O . LYS A 1 88 ? -32.456 -5.025 32.283 1.00 65.12 88 LYS A O 1
ATOM 670 N N . ASN A 1 89 ? -33.883 -6.535 33.134 1.00 65.94 89 ASN A N 1
ATOM 671 C CA . ASN A 1 89 ? -33.309 -7.663 32.393 1.00 65.94 89 ASN A CA 1
ATOM 672 C C . ASN A 1 89 ? -33.551 -7.546 30.883 1.00 65.94 89 ASN A C 1
ATOM 674 O O . ASN A 1 89 ? -32.645 -7.806 30.096 1.00 65.94 89 ASN A O 1
ATOM 678 N N . THR A 1 90 ? -34.733 -7.085 30.473 1.00 72.19 90 THR A N 1
ATOM 679 C CA . THR A 1 90 ? -35.055 -6.876 29.052 1.00 72.19 90 THR A CA 1
ATOM 680 C C . THR A 1 90 ? -34.153 -5.805 28.424 1.00 72.19 90 THR A C 1
ATOM 682 O O . THR A 1 90 ? -33.641 -5.983 27.319 1.00 72.19 90 THR A O 1
ATOM 685 N N . GLN A 1 91 ? -33.890 -4.718 29.152 1.00 72.19 91 GLN A N 1
ATOM 686 C CA . GLN A 1 91 ? -33.010 -3.632 28.713 1.00 72.19 91 GLN A CA 1
ATOM 687 C C . GLN A 1 91 ? -31.542 -4.088 28.611 1.00 72.19 91 GLN A C 1
ATOM 689 O O . GLN A 1 91 ? -30.867 -3.784 27.629 1.00 72.19 91 GLN A O 1
ATOM 694 N N . SER A 1 92 ? -31.078 -4.906 29.564 1.00 70.25 92 SER A N 1
ATOM 695 C CA . SER A 1 92 ? -29.743 -5.526 29.539 1.00 70.25 92 SER A CA 1
ATOM 696 C C . SER A 1 92 ? -29.550 -6.480 28.351 1.00 70.25 92 SER A C 1
ATOM 698 O O . SER A 1 92 ? -28.521 -6.428 27.673 1.00 70.25 92 SER A O 1
ATOM 700 N N . VAL A 1 93 ? -30.557 -7.309 28.047 1.00 76.06 93 VAL A N 1
ATOM 701 C CA . VAL A 1 93 ? -30.545 -8.203 26.874 1.00 76.06 93 VAL A CA 1
ATOM 702 C C . VAL A 1 93 ? -30.519 -7.395 25.575 1.00 76.06 93 VAL A C 1
ATOM 704 O O . VAL A 1 93 ? -29.772 -7.734 24.654 1.00 76.06 93 VAL A O 1
ATOM 707 N N . LYS A 1 94 ? -31.273 -6.292 25.503 1.00 76.75 94 LYS A N 1
ATOM 708 C CA . LYS A 1 94 ? -31.269 -5.399 24.337 1.00 76.75 94 LYS A CA 1
ATOM 709 C C . LYS A 1 94 ? -29.895 -4.752 24.121 1.00 76.75 94 LYS A C 1
ATOM 711 O O . LYS A 1 94 ? -29.395 -4.778 23.001 1.00 76.75 94 LYS A O 1
ATOM 716 N N . ALA A 1 95 ? -29.253 -4.270 25.187 1.00 71.06 95 ALA A N 1
ATOM 717 C CA . ALA A 1 95 ? -27.895 -3.727 25.130 1.00 71.06 95 ALA A CA 1
ATOM 718 C C . ALA A 1 95 ? -26.853 -4.782 24.713 1.00 71.06 95 ALA A C 1
ATOM 720 O O . ALA A 1 95 ? -25.988 -4.501 23.888 1.00 71.06 95 ALA A O 1
ATOM 721 N N . HIS A 1 96 ? -26.953 -6.015 25.226 1.00 72.69 96 HIS A N 1
ATOM 722 C CA . HIS A 1 96 ? -26.086 -7.116 24.787 1.00 72.69 96 HIS A CA 1
ATOM 723 C C . HIS A 1 96 ? -26.282 -7.447 23.307 1.00 72.69 96 HIS A C 1
ATOM 725 O O . HIS A 1 96 ? -25.306 -7.691 22.606 1.00 72.69 96 HIS A O 1
ATOM 731 N N . THR A 1 97 ? -27.523 -7.427 22.821 1.00 80.94 97 THR A N 1
ATOM 732 C CA . THR A 1 97 ? -27.824 -7.678 21.404 1.00 80.94 97 THR A CA 1
ATOM 733 C C . THR A 1 97 ? -27.188 -6.608 20.514 1.00 80.94 97 THR A C 1
ATOM 735 O O . THR A 1 97 ? -26.505 -6.953 19.555 1.00 80.94 97 THR A O 1
ATOM 738 N N . GLN A 1 98 ? -27.317 -5.327 20.883 1.00 78.44 98 GLN A N 1
ATOM 739 C CA . GLN A 1 98 ? -26.669 -4.212 20.176 1.00 78.44 98 GLN A CA 1
ATOM 740 C C . GLN A 1 98 ? -25.140 -4.333 20.179 1.00 78.44 98 GLN A C 1
ATOM 742 O O . GLN A 1 98 ? -24.499 -4.100 19.158 1.00 78.44 98 GLN A O 1
ATOM 747 N N . LEU A 1 99 ? -24.546 -4.752 21.302 1.00 73.69 99 LEU A N 1
ATOM 748 C CA . LEU A 1 99 ? -23.105 -4.985 21.390 1.00 73.69 99 LEU A CA 1
ATOM 749 C C . LEU A 1 99 ? -22.653 -6.119 20.455 1.00 73.69 99 LEU A C 1
ATOM 751 O O . LEU A 1 99 ? -21.634 -5.992 19.783 1.00 73.69 99 LEU A O 1
ATOM 755 N N . VAL A 1 100 ? -23.405 -7.221 20.395 1.00 79.19 100 VAL A N 1
ATOM 756 C CA . VAL A 1 100 ? -23.103 -8.352 19.502 1.00 79.19 100 VAL A CA 1
ATOM 757 C C . VAL A 1 100 ? -23.213 -7.941 18.032 1.00 79.19 100 VAL A C 1
ATOM 759 O O . VAL A 1 100 ? -22.348 -8.299 17.230 1.00 79.19 100 VAL A O 1
ATOM 762 N N . GLU A 1 101 ? -24.234 -7.163 17.678 1.00 80.00 101 GLU A N 1
ATOM 763 C CA . GLU A 1 101 ? -24.414 -6.632 16.325 1.00 80.00 101 GLU A CA 1
ATOM 764 C C . GLU A 1 101 ? -23.247 -5.717 15.927 1.00 80.00 101 GLU A C 1
ATOM 766 O O . GLU A 1 101 ? -22.622 -5.925 14.887 1.00 80.00 101 GLU A O 1
ATOM 771 N N . ALA A 1 102 ? -22.851 -4.803 16.813 1.00 72.81 102 ALA A N 1
ATOM 772 C CA . ALA A 1 102 ? -21.681 -3.954 16.627 1.00 72.81 102 ALA A CA 1
ATOM 773 C C . ALA A 1 102 ? -20.368 -4.742 16.471 1.00 72.81 102 ALA A C 1
ATOM 775 O O . ALA A 1 102 ? -19.557 -4.442 15.596 1.00 72.81 102 ALA A O 1
ATOM 776 N N . CYS A 1 103 ? -20.144 -5.780 17.285 1.00 74.00 103 CYS A N 1
ATOM 777 C CA . CYS A 1 103 ? -18.974 -6.650 17.135 1.00 74.00 103 CYS A CA 1
ATOM 778 C C . CYS A 1 103 ? -18.973 -7.396 15.791 1.00 74.00 103 CYS A C 1
ATOM 780 O O . CYS A 1 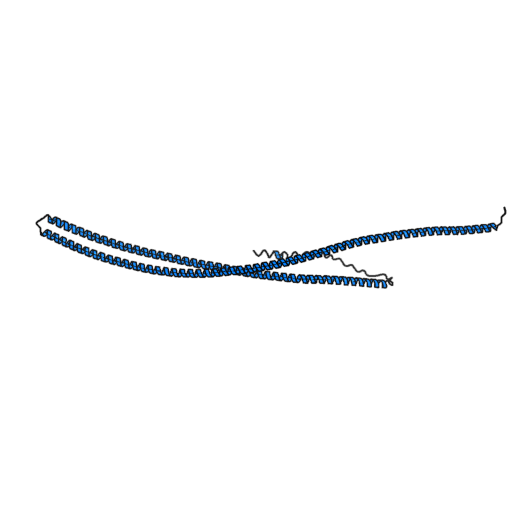103 ? -17.906 -7.639 15.221 1.00 74.00 103 CYS A O 1
ATOM 782 N N . THR A 1 104 ? -20.152 -7.745 15.277 1.00 80.88 104 THR A N 1
ATOM 783 C CA . THR A 1 104 ? -20.300 -8.395 13.970 1.00 80.88 104 THR A CA 1
ATOM 784 C C . THR A 1 104 ? -19.935 -7.425 12.844 1.00 80.88 104 THR A C 1
ATOM 786 O O . THR A 1 104 ? -19.094 -7.762 12.013 1.00 80.88 104 THR A O 1
ATOM 789 N N . GLN A 1 105 ? -20.451 -6.192 12.882 1.00 79.25 105 GLN A N 1
ATOM 790 C CA . GLN A 1 105 ? -20.103 -5.130 11.925 1.00 79.25 105 GLN A CA 1
ATOM 791 C C . GLN A 1 105 ? -18.601 -4.789 11.956 1.00 79.25 105 GLN A C 1
ATOM 793 O O . GLN A 1 105 ? -17.960 -4.653 10.913 1.00 79.25 105 GLN A O 1
ATOM 798 N N . LEU A 1 106 ? -17.989 -4.742 13.145 1.00 75.75 106 LEU A N 1
ATOM 799 C CA . LEU A 1 106 ? -16.542 -4.542 13.282 1.00 75.75 106 LEU A CA 1
ATOM 800 C C . LEU A 1 106 ? -15.731 -5.693 12.657 1.00 75.75 106 LEU A C 1
ATOM 802 O O . LEU A 1 106 ? -14.682 -5.480 12.054 1.00 75.75 106 LEU A O 1
ATOM 806 N N . THR A 1 107 ? -16.215 -6.928 12.780 1.00 78.06 107 THR A N 1
ATOM 807 C CA . THR A 1 107 ? -15.557 -8.096 12.173 1.00 78.06 107 THR A CA 1
ATOM 808 C C . THR A 1 107 ? -15.642 -8.049 10.646 1.00 78.06 107 THR A C 1
ATOM 810 O O . THR A 1 107 ? -14.667 -8.355 9.954 1.00 78.06 107 THR A O 1
ATOM 813 N N . GLU A 1 108 ? -16.783 -7.621 10.109 1.00 83.19 108 GLU A N 1
ATOM 814 C CA . GLU A 1 108 ? -16.981 -7.445 8.671 1.00 83.19 108 GLU A CA 1
ATOM 815 C C . GLU A 1 108 ? -16.083 -6.336 8.104 1.00 83.19 108 GLU A C 1
ATOM 817 O O . GLU A 1 108 ? -15.354 -6.574 7.140 1.00 83.19 108 GLU A O 1
ATOM 822 N N . THR A 1 109 ? -16.018 -5.171 8.755 1.00 75.00 109 THR A N 1
ATOM 823 C CA . THR A 1 109 ? -15.119 -4.073 8.343 1.00 75.00 109 THR A CA 1
ATOM 824 C C . THR A 1 109 ? -13.640 -4.469 8.405 1.00 75.00 109 THR A C 1
ATOM 826 O O . THR A 1 109 ? -12.871 -4.140 7.501 1.00 75.00 109 THR A O 1
ATOM 829 N N . HIS A 1 110 ? -13.218 -5.238 9.416 1.00 76.69 110 HIS A N 1
ATOM 830 C CA . HIS A 1 110 ? -11.862 -5.800 9.467 1.00 76.69 110 HIS A CA 1
ATOM 831 C C . HIS A 1 110 ? -11.572 -6.761 8.307 1.00 76.69 110 HIS A C 1
ATOM 833 O O . HIS A 1 110 ? -10.456 -6.767 7.784 1.00 76.69 110 HIS A O 1
ATOM 839 N N . THR A 1 111 ? -12.562 -7.551 7.891 1.00 84.50 111 THR A N 1
ATOM 840 C CA . THR A 1 111 ? -12.437 -8.463 6.745 1.00 84.50 111 THR A CA 1
ATOM 841 C C . THR A 1 111 ? -12.288 -7.676 5.442 1.00 84.50 111 THR A C 1
ATOM 843 O O . THR A 1 111 ? -11.357 -7.935 4.682 1.00 84.50 111 THR A O 1
ATOM 846 N N . GLN A 1 112 ? -13.113 -6.643 5.236 1.00 81.00 112 GLN A N 1
ATOM 847 C CA . GLN A 1 112 ? -13.015 -5.736 4.085 1.00 81.00 112 GLN A CA 1
ATOM 848 C C . GLN A 1 112 ? -11.655 -5.020 4.033 1.00 81.00 112 GLN A C 1
ATOM 850 O O . GLN A 1 112 ? -11.027 -4.936 2.979 1.00 81.00 112 GLN A O 1
ATOM 855 N N . LEU A 1 113 ? -11.140 -4.558 5.179 1.00 77.56 113 LEU A N 1
ATOM 856 C CA . LEU A 1 113 ? -9.814 -3.938 5.257 1.00 77.56 113 LEU A CA 1
ATOM 857 C C . LEU A 1 113 ? -8.687 -4.925 4.908 1.00 77.56 113 LEU A C 1
ATOM 859 O O . LEU A 1 113 ? -7.698 -4.538 4.280 1.00 77.56 113 LEU A O 1
ATOM 863 N N . ALA A 1 114 ? -8.807 -6.187 5.324 1.00 80.25 114 ALA A N 1
ATOM 864 C CA . ALA A 1 114 ? -7.843 -7.226 4.977 1.00 80.25 114 ALA A CA 1
ATOM 865 C C . ALA A 1 114 ? -7.855 -7.524 3.469 1.00 80.25 114 ALA A C 1
ATOM 867 O O . ALA A 1 114 ? -6.788 -7.629 2.863 1.00 80.25 114 ALA A O 1
ATOM 868 N N . GLU A 1 115 ? -9.038 -7.584 2.856 1.00 83.12 115 GLU A N 1
ATOM 869 C CA . GLU A 1 115 ? -9.185 -7.757 1.411 1.00 83.12 115 GLU A CA 1
ATOM 870 C C . GLU A 1 115 ? -8.582 -6.577 0.635 1.00 83.12 115 GLU A C 1
ATOM 872 O O . GLU A 1 115 ? -7.753 -6.789 -0.251 1.00 83.12 115 GLU A O 1
ATOM 877 N N . ALA A 1 116 ? -8.887 -5.336 1.032 1.00 75.12 116 ALA A N 1
ATOM 878 C CA . ALA A 1 116 ? -8.311 -4.134 0.425 1.00 75.12 116 ALA A CA 1
ATOM 879 C C . ALA A 1 116 ? -6.772 -4.111 0.521 1.00 75.12 116 ALA A C 1
ATOM 881 O O . ALA A 1 116 ? -6.087 -3.725 -0.426 1.00 75.12 116 ALA A O 1
ATOM 882 N N . ARG A 1 117 ? -6.197 -4.577 1.642 1.00 76.69 117 ARG A N 1
ATOM 883 C CA . ARG A 1 117 ? -4.738 -4.742 1.788 1.00 76.69 117 ARG A CA 1
ATOM 884 C C . ARG A 1 117 ? -4.171 -5.805 0.846 1.00 76.69 117 ARG A C 1
ATOM 886 O O . ARG A 1 117 ? -3.084 -5.604 0.311 1.00 76.69 117 ARG A O 1
ATOM 893 N N . GLY A 1 118 ? -4.886 -6.908 0.636 1.00 84.75 118 GLY A N 1
ATOM 894 C CA . GLY A 1 118 ? -4.504 -7.937 -0.332 1.00 84.75 118 GLY A CA 1
ATOM 895 C C . GLY A 1 118 ? -4.515 -7.416 -1.771 1.00 84.75 118 GLY A C 1
ATOM 896 O O . GLY A 1 118 ? -3.556 -7.630 -2.509 1.00 84.75 118 GLY A O 1
ATOM 897 N N . GLN A 1 119 ? -5.557 -6.668 -2.146 1.00 81.62 119 GLN A N 1
ATOM 898 C CA . GLN A 1 119 ? -5.664 -6.026 -3.462 1.00 81.62 119 GLN A CA 1
ATOM 899 C C . GLN A 1 119 ? -4.540 -5.007 -3.689 1.00 81.62 119 GLN A C 1
ATOM 901 O O . GLN A 1 119 ? -3.912 -5.011 -4.744 1.00 81.62 119 GLN A O 1
ATOM 906 N N . LEU A 1 120 ? -4.230 -4.194 -2.675 1.00 76.31 120 LEU A N 1
ATOM 907 C CA . LEU A 1 120 ? -3.113 -3.250 -2.700 1.00 76.31 120 LEU A CA 1
ATOM 908 C C . LEU A 1 120 ? -1.765 -3.953 -2.924 1.00 76.31 120 LEU A C 1
ATOM 910 O O . LEU A 1 120 ? -0.981 -3.534 -3.771 1.00 76.31 120 LEU A O 1
ATOM 914 N N . ALA A 1 121 ? -1.501 -5.033 -2.184 1.00 80.06 121 ALA A N 1
ATOM 915 C CA . ALA A 1 121 ? -0.267 -5.800 -2.330 1.00 80.06 121 ALA A CA 1
ATOM 916 C C . ALA A 1 121 ? -0.138 -6.420 -3.730 1.00 80.06 121 ALA A C 1
ATOM 918 O O . ALA A 1 121 ? 0.943 -6.388 -4.315 1.00 80.06 121 ALA A O 1
ATOM 919 N N . LYS A 1 122 ? -1.244 -6.933 -4.285 1.00 84.38 122 LYS A N 1
ATOM 920 C CA . LYS A 1 122 ? -1.282 -7.449 -5.656 1.00 84.38 122 LYS A CA 1
ATOM 921 C C . LYS A 1 122 ? -0.972 -6.349 -6.677 1.00 84.38 122 LYS A C 1
ATOM 923 O O . LYS A 1 122 ? -0.079 -6.539 -7.490 1.00 84.38 122 LYS A O 1
ATOM 928 N N . ALA A 1 123 ? -1.626 -5.190 -6.579 1.00 75.44 123 ALA A N 1
ATOM 929 C CA . ALA A 1 123 ? -1.395 -4.068 -7.492 1.00 75.44 123 ALA A CA 1
ATOM 930 C C . ALA A 1 123 ? 0.065 -3.577 -7.465 1.00 75.44 123 ALA A C 1
ATOM 932 O O . ALA A 1 123 ? 0.652 -3.323 -8.513 1.00 75.44 123 ALA A O 1
ATOM 933 N N . MET A 1 124 ? 0.681 -3.499 -6.279 1.00 77.12 124 MET A N 1
ATOM 934 C CA . MET A 1 124 ? 2.104 -3.158 -6.153 1.00 77.12 124 MET A CA 1
ATOM 935 C C . MET A 1 124 ? 3.019 -4.209 -6.796 1.00 77.12 124 MET A C 1
ATOM 937 O O . MET A 1 124 ? 4.033 -3.858 -7.395 1.00 77.12 124 MET A O 1
ATOM 941 N N . ASN A 1 125 ? 2.682 -5.494 -6.669 1.00 84.94 125 ASN A N 1
ATOM 942 C CA . ASN A 1 125 ? 3.453 -6.563 -7.293 1.00 84.94 125 ASN A CA 1
ATOM 943 C C . ASN A 1 125 ? 3.336 -6.528 -8.824 1.00 84.94 125 ASN A C 1
ATOM 945 O O . ASN A 1 125 ? 4.351 -6.631 -9.506 1.00 84.94 125 ASN A O 1
ATOM 949 N N . ASP A 1 126 ? 2.127 -6.321 -9.348 1.00 81.12 126 ASP A N 1
ATOM 950 C CA . ASP A 1 126 ? 1.876 -6.194 -10.787 1.00 81.12 126 ASP A CA 1
ATOM 951 C C . ASP A 1 126 ? 2.650 -4.990 -11.364 1.00 81.12 126 ASP A C 1
ATOM 953 O O . ASP A 1 126 ? 3.314 -5.111 -12.393 1.00 81.12 126 ASP A O 1
ATOM 957 N N . GLN A 1 127 ? 2.676 -3.857 -10.648 1.00 79.69 127 GLN A N 1
ATOM 958 C CA . GLN A 1 127 ? 3.483 -2.687 -11.015 1.00 79.69 127 GLN A CA 1
ATOM 959 C C . GLN A 1 127 ? 4.989 -2.998 -11.052 1.00 79.69 127 GLN A C 1
ATOM 961 O O . GLN A 1 127 ? 5.673 -2.591 -11.989 1.00 79.69 127 GLN A O 1
ATOM 966 N N . ASN A 1 128 ? 5.515 -3.736 -10.070 1.00 81.50 128 ASN A N 1
ATOM 967 C CA . ASN A 1 128 ? 6.926 -4.136 -10.064 1.00 81.50 128 ASN A CA 1
ATOM 968 C C . ASN A 1 128 ? 7.269 -5.080 -11.227 1.00 81.50 128 ASN A C 1
ATOM 970 O O . ASN A 1 128 ? 8.341 -4.941 -11.812 1.00 81.50 128 ASN A O 1
ATOM 974 N N . CYS A 1 129 ? 6.375 -6.008 -11.586 1.00 84.06 129 CYS A N 1
ATOM 975 C CA . CYS A 1 129 ? 6.561 -6.877 -12.752 1.00 84.06 129 CYS A CA 1
ATOM 976 C C . CYS A 1 129 ? 6.658 -6.065 -14.049 1.00 84.06 129 CYS A C 1
ATOM 978 O O . CYS A 1 129 ? 7.603 -6.266 -14.807 1.00 84.06 129 CYS A O 1
ATOM 980 N N . ILE A 1 130 ? 5.755 -5.098 -14.256 1.00 78.81 130 ILE A N 1
ATOM 981 C CA . ILE A 1 130 ? 5.779 -4.210 -15.432 1.00 78.81 130 ILE A CA 1
ATOM 982 C C . ILE A 1 130 ? 7.100 -3.432 -15.502 1.00 78.81 130 ILE A C 1
ATOM 984 O O . ILE A 1 130 ? 7.711 -3.338 -16.565 1.00 78.81 130 ILE A O 1
ATOM 988 N N . VAL A 1 131 ? 7.574 -2.896 -14.371 1.00 75.81 131 VAL A N 1
ATOM 989 C CA . VAL A 1 131 ? 8.850 -2.161 -14.319 1.00 75.81 131 VAL A CA 1
ATOM 990 C C . VAL A 1 131 ? 10.027 -3.069 -14.678 1.00 75.81 131 VAL A C 1
ATOM 992 O O . VAL A 1 131 ? 10.859 -2.679 -15.492 1.00 75.81 131 VAL A O 1
ATOM 995 N N . MET A 1 132 ? 10.083 -4.288 -14.135 1.00 82.69 132 MET A N 1
ATOM 996 C CA . MET A 1 132 ? 11.154 -5.238 -14.452 1.00 82.69 132 MET A CA 1
ATOM 997 C C . MET A 1 132 ? 11.156 -5.658 -15.928 1.00 82.69 132 MET A C 1
ATOM 999 O O . MET A 1 132 ? 12.223 -5.765 -16.532 1.00 82.69 132 MET A O 1
ATOM 1003 N N . GLU A 1 133 ? 9.982 -5.893 -16.518 1.00 81.12 133 GLU A N 1
ATOM 1004 C CA . GLU A 1 133 ? 9.859 -6.219 -17.943 1.00 81.12 133 GLU A CA 1
ATOM 1005 C C . GLU A 1 133 ? 10.316 -5.047 -18.821 1.00 81.12 133 GLU A C 1
ATOM 1007 O O . GLU A 1 133 ? 11.097 -5.243 -19.754 1.00 81.12 133 GLU A O 1
ATOM 1012 N N . ALA A 1 134 ? 9.913 -3.820 -18.481 1.00 75.75 134 ALA A N 1
ATOM 1013 C CA . ALA A 1 134 ? 10.344 -2.619 -19.187 1.00 75.75 134 ALA A CA 1
ATOM 1014 C C . ALA A 1 134 ? 11.865 -2.405 -19.099 1.00 75.75 134 ALA A C 1
ATOM 1016 O O . ALA A 1 134 ? 12.505 -2.109 -20.108 1.00 75.75 134 ALA A O 1
ATOM 1017 N N . GLU A 1 135 ? 12.463 -2.594 -17.920 1.00 81.44 135 GLU A N 1
ATOM 1018 C CA . GLU A 1 135 ? 13.915 -2.505 -17.732 1.00 81.44 135 GLU A CA 1
ATOM 1019 C C . GLU A 1 135 ? 14.668 -3.538 -18.578 1.00 81.44 135 GLU A C 1
ATOM 1021 O O . GLU A 1 135 ? 15.669 -3.198 -19.210 1.00 81.44 135 GLU A O 1
ATOM 1026 N N . ALA A 1 136 ? 14.179 -4.780 -18.642 1.00 83.62 136 ALA A N 1
ATOM 1027 C CA . ALA A 1 136 ? 14.788 -5.827 -19.460 1.00 83.62 136 ALA A CA 1
ATOM 1028 C C . ALA A 1 136 ? 14.742 -5.490 -20.961 1.00 83.62 136 ALA A C 1
ATOM 1030 O O . ALA A 1 136 ? 15.731 -5.688 -21.670 1.00 83.62 136 ALA A O 1
ATOM 1031 N N . VAL A 1 137 ? 13.621 -4.941 -21.441 1.00 79.94 137 VAL A N 1
ATOM 1032 C CA . VAL A 1 137 ? 13.472 -4.497 -22.837 1.00 79.94 137 VAL A CA 1
ATOM 1033 C C . VAL A 1 137 ? 14.419 -3.335 -23.151 1.00 79.94 137 VAL A C 1
ATOM 1035 O O . VAL A 1 137 ? 15.107 -3.365 -24.171 1.00 79.94 137 VAL A O 1
ATOM 1038 N N . ILE A 1 138 ? 14.527 -2.345 -22.259 1.00 77.50 138 ILE A N 1
ATOM 1039 C CA . ILE A 1 138 ? 15.455 -1.215 -22.426 1.00 77.50 138 ILE A CA 1
ATOM 1040 C C . ILE A 1 138 ? 16.907 -1.706 -22.506 1.00 77.50 138 ILE A C 1
ATOM 1042 O O . ILE A 1 138 ? 17.641 -1.296 -23.402 1.00 77.50 138 ILE A O 1
ATOM 1046 N N . GLN A 1 139 ? 17.311 -2.628 -21.627 1.00 83.69 139 GLN A N 1
ATOM 1047 C CA . GLN A 1 139 ? 18.665 -3.194 -21.644 1.00 83.69 139 GLN A CA 1
ATOM 1048 C C . GLN A 1 139 ? 18.974 -3.957 -22.938 1.00 83.69 139 GLN A C 1
ATOM 1050 O O . GLN A 1 139 ? 20.092 -3.867 -23.450 1.00 83.69 139 GLN A O 1
ATOM 1055 N N . ALA A 1 140 ? 18.002 -4.700 -23.476 1.00 80.94 140 ALA A N 1
ATOM 1056 C CA . ALA A 1 140 ? 18.165 -5.399 -24.748 1.00 80.94 140 ALA A CA 1
ATOM 1057 C C . ALA A 1 140 ? 18.410 -4.413 -25.902 1.00 80.94 140 ALA A C 1
ATOM 1059 O O . ALA A 1 140 ? 19.317 -4.621 -26.709 1.00 80.94 140 ALA A O 1
ATOM 1060 N N . TRP A 1 141 ? 17.673 -3.303 -25.937 1.00 78.81 141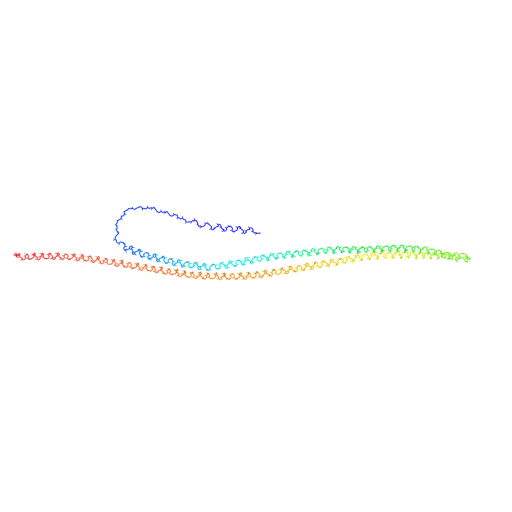 TRP A N 1
ATOM 1061 C CA . TRP A 1 141 ? 17.863 -2.273 -26.958 1.00 78.81 141 TRP A CA 1
ATOM 1062 C C . TRP A 1 141 ? 19.157 -1.487 -26.817 1.00 78.81 141 TRP A C 1
ATOM 1064 O O . TRP A 1 141 ? 19.799 -1.206 -27.828 1.00 78.81 141 TRP A O 1
ATOM 1074 N N . ASP A 1 142 ? 19.587 -1.170 -25.596 1.00 79.88 142 ASP A N 1
ATOM 1075 C CA . ASP A 1 142 ? 20.891 -0.540 -25.381 1.00 79.88 142 ASP A CA 1
ATOM 1076 C C . ASP A 1 142 ? 22.022 -1.437 -25.916 1.00 79.88 142 ASP A C 1
ATOM 1078 O O . ASP A 1 142 ? 22.966 -0.951 -26.546 1.00 79.88 142 ASP A O 1
ATOM 1082 N N . ALA A 1 143 ? 21.907 -2.759 -25.745 1.00 84.25 143 ALA A N 1
ATOM 1083 C CA . ALA A 1 143 ? 22.863 -3.713 -26.300 1.00 84.25 143 ALA A CA 1
ATOM 1084 C C . ALA A 1 143 ? 22.842 -3.746 -27.841 1.00 84.25 143 ALA A C 1
ATOM 1086 O O . ALA A 1 143 ? 23.906 -3.760 -28.469 1.00 84.25 143 ALA A O 1
ATOM 1087 N N . GLU A 1 144 ? 21.659 -3.726 -28.464 1.00 82.81 144 GLU A N 1
ATOM 1088 C CA . GLU A 1 144 ? 21.522 -3.654 -29.926 1.00 82.81 144 GLU A CA 1
ATOM 1089 C C . GLU A 1 144 ? 22.081 -2.347 -30.499 1.00 82.81 144 GLU A C 1
ATOM 1091 O O . GLU A 1 144 ? 22.792 -2.369 -31.506 1.00 82.81 144 GLU A O 1
ATOM 1096 N N . LEU A 1 145 ? 21.840 -1.219 -29.827 1.00 78.19 145 LEU A N 1
ATOM 1097 C CA . LEU A 1 145 ? 22.372 0.085 -30.216 1.00 78.19 145 LEU A CA 1
ATOM 1098 C C . LEU A 1 145 ? 23.903 0.098 -30.189 1.00 78.19 145 LEU A C 1
ATOM 1100 O O . LEU A 1 145 ? 24.543 0.532 -31.149 1.00 78.19 145 LEU A O 1
ATOM 1104 N N . VAL A 1 146 ? 24.501 -0.409 -29.107 1.00 85.06 146 VAL A N 1
ATOM 1105 C CA . VAL A 1 146 ? 25.961 -0.519 -28.980 1.00 85.06 146 VAL A CA 1
ATOM 1106 C C . VAL A 1 146 ? 26.536 -1.410 -30.080 1.00 85.06 146 VAL A C 1
ATOM 1108 O O . VAL A 1 146 ? 27.572 -1.076 -30.659 1.00 85.06 146 VAL A O 1
ATOM 1111 N N . LYS A 1 147 ? 25.864 -2.518 -30.408 1.00 86.38 147 LYS A N 1
ATOM 1112 C CA . LYS A 1 147 ? 26.271 -3.393 -31.512 1.00 86.38 147 LYS A CA 1
ATOM 1113 C C . LYS A 1 147 ? 26.248 -2.650 -32.852 1.00 86.38 147 LYS A C 1
ATOM 1115 O O . LYS A 1 147 ? 27.267 -2.643 -33.534 1.00 86.38 147 LYS A O 1
ATOM 1120 N N . ALA A 1 148 ? 25.157 -1.956 -33.179 1.00 77.44 148 ALA A N 1
ATOM 1121 C CA . ALA A 1 148 ? 25.041 -1.190 -34.422 1.00 77.44 148 ALA A CA 1
ATOM 1122 C C . ALA A 1 148 ? 26.116 -0.092 -34.540 1.00 77.44 148 ALA A C 1
ATOM 1124 O O . ALA A 1 148 ? 26.716 0.087 -35.600 1.00 77.44 148 ALA A O 1
ATOM 1125 N N . MET A 1 149 ? 26.421 0.609 -33.442 1.00 79.06 149 MET A N 1
ATOM 1126 C CA . MET A 1 149 ? 27.502 1.602 -33.411 1.00 79.06 149 MET A CA 1
ATOM 1127 C C . MET A 1 149 ? 28.886 0.974 -33.632 1.00 79.06 149 MET A C 1
ATOM 1129 O O . MET A 1 149 ? 29.731 1.561 -34.311 1.00 79.06 149 MET A O 1
ATOM 1133 N N . ASN A 1 150 ? 29.135 -0.211 -33.071 1.00 85.25 150 ASN A N 1
ATOM 1134 C CA . ASN A 1 150 ? 30.385 -0.939 -33.286 1.00 85.25 150 ASN A CA 1
ATOM 1135 C C . ASN A 1 150 ? 30.518 -1.427 -34.732 1.00 85.25 150 ASN A C 1
ATOM 1137 O O . ASN A 1 150 ? 31.592 -1.272 -35.314 1.00 85.25 150 ASN A O 1
ATOM 1141 N N . ASP A 1 151 ? 29.438 -1.940 -35.321 1.00 80.81 151 ASP A N 1
ATOM 1142 C CA . ASP A 1 151 ? 29.404 -2.372 -36.721 1.00 80.81 151 ASP A CA 1
ATOM 1143 C C . ASP A 1 151 ? 29.690 -1.181 -37.657 1.00 80.81 151 ASP A C 1
ATOM 1145 O O . ASP A 1 151 ? 30.538 -1.267 -38.546 1.00 80.81 151 ASP A O 1
ATOM 1149 N N . GLN A 1 152 ? 29.088 -0.016 -37.388 1.00 79.50 152 GLN A N 1
ATOM 1150 C CA . GLN A 1 152 ? 29.365 1.226 -38.116 1.00 79.50 152 GLN A CA 1
ATOM 1151 C C . GLN A 1 152 ? 30.838 1.659 -37.994 1.00 79.50 152 GLN A C 1
ATOM 1153 O O . GLN A 1 152 ? 31.470 2.019 -38.989 1.00 79.50 152 GLN A O 1
ATOM 1158 N N . ASN A 1 153 ? 31.416 1.604 -36.790 1.00 83.00 153 ASN A N 1
ATOM 1159 C CA . ASN A 1 153 ? 32.833 1.914 -36.582 1.00 83.00 153 ASN A CA 1
ATOM 1160 C C . ASN A 1 153 ? 33.753 0.934 -37.324 1.00 83.00 153 ASN A C 1
ATOM 1162 O O . ASN A 1 153 ? 34.767 1.359 -37.880 1.00 83.00 153 ASN A O 1
ATOM 1166 N N . HIS A 1 154 ? 33.403 -0.355 -37.359 1.00 85.69 154 HIS A N 1
ATOM 1167 C CA . HIS A 1 154 ? 34.147 -1.366 -38.106 1.00 85.69 154 HIS A CA 1
ATOM 1168 C C . HIS A 1 154 ? 34.148 -1.054 -39.605 1.00 85.69 154 HIS A C 1
ATOM 1170 O O . HIS A 1 154 ? 35.219 -1.008 -40.207 1.00 85.69 154 HIS A O 1
ATOM 1176 N N . ILE A 1 155 ? 32.979 -0.756 -40.187 1.00 81.00 155 ILE A N 1
ATOM 1177 C CA . ILE A 1 155 ? 32.844 -0.373 -41.603 1.00 81.00 155 ILE A CA 1
ATOM 1178 C C . ILE A 1 155 ? 33.731 0.836 -41.925 1.00 81.00 155 ILE A C 1
ATOM 1180 O O . ILE A 1 155 ? 34.468 0.829 -42.911 1.00 81.00 155 ILE A O 1
ATOM 1184 N N . VAL A 1 156 ? 33.722 1.867 -41.072 1.00 78.06 156 VAL A N 1
ATOM 1185 C CA . VAL A 1 156 ? 34.569 3.059 -41.256 1.00 78.06 156 VAL A CA 1
ATOM 1186 C C . VAL A 1 156 ? 36.054 2.712 -41.203 1.00 78.06 156 VAL A C 1
ATOM 1188 O O . VAL A 1 156 ? 36.832 3.213 -42.018 1.00 78.06 156 VAL A O 1
ATOM 1191 N N . MET A 1 157 ? 36.468 1.880 -40.246 1.00 89.00 157 MET A N 1
ATOM 1192 C CA . MET A 1 157 ? 37.865 1.464 -40.114 1.00 89.00 157 MET A CA 1
ATOM 1193 C C . MET A 1 157 ? 38.329 0.641 -41.317 1.00 89.00 157 MET A C 1
ATOM 1195 O O . MET A 1 157 ? 39.421 0.885 -41.829 1.00 89.00 157 MET A O 1
ATOM 1199 N N . GLU A 1 158 ? 37.499 -0.287 -41.790 1.00 88.12 158 GLU A N 1
ATOM 1200 C CA . GLU A 1 158 ? 37.780 -1.127 -42.953 1.00 88.12 158 GLU A CA 1
ATOM 1201 C C . GLU A 1 158 ? 37.881 -0.290 -44.234 1.00 88.12 158 GLU A C 1
ATOM 1203 O O . GLU A 1 158 ? 38.895 -0.352 -44.930 1.00 88.12 158 GLU A O 1
ATOM 1208 N N . ALA A 1 159 ? 36.907 0.588 -44.493 1.00 78.12 159 ALA A N 1
ATOM 1209 C CA . ALA A 1 159 ? 36.936 1.491 -45.643 1.00 78.12 159 ALA A CA 1
ATOM 1210 C C . ALA A 1 159 ? 38.168 2.408 -45.623 1.00 78.12 159 ALA A C 1
ATOM 1212 O O . ALA A 1 159 ? 38.835 2.596 -46.643 1.00 78.12 159 ALA A O 1
ATOM 1213 N N . LYS A 1 160 ? 38.517 2.949 -44.448 1.00 85.25 160 LYS A N 1
ATOM 1214 C CA . LYS A 1 160 ? 39.723 3.764 -44.274 1.00 85.25 160 LYS A CA 1
ATOM 1215 C C . LYS A 1 160 ? 40.991 2.966 -44.580 1.00 85.25 160 LYS A C 1
ATOM 1217 O O . LYS A 1 160 ? 41.870 3.494 -45.257 1.00 85.25 160 LYS A O 1
ATOM 1222 N N . ALA A 1 161 ? 41.086 1.725 -44.104 1.00 89.44 161 ALA A N 1
ATOM 1223 C CA . ALA A 1 161 ? 42.235 0.863 -44.362 1.00 89.44 161 ALA A CA 1
ATOM 1224 C C . ALA A 1 161 ? 42.383 0.543 -45.858 1.00 89.44 161 ALA A C 1
ATOM 1226 O O . ALA A 1 161 ? 43.491 0.626 -46.387 1.00 89.44 161 ALA A O 1
ATOM 1227 N N . VAL A 1 162 ? 41.277 0.253 -46.552 1.00 83.06 162 VAL A N 1
ATOM 1228 C CA . VAL A 1 162 ? 41.274 -0.004 -48.002 1.00 83.06 162 VAL A CA 1
ATOM 1229 C C . VAL A 1 162 ? 41.743 1.224 -48.784 1.00 83.06 162 VAL A C 1
ATOM 1231 O O . VAL A 1 162 ? 42.637 1.101 -49.619 1.00 83.06 162 VAL A O 1
ATOM 1234 N N . ILE A 1 163 ? 41.208 2.413 -48.481 1.00 79.75 163 ILE A N 1
ATOM 1235 C CA . ILE A 1 163 ? 41.610 3.662 -49.152 1.00 79.75 163 ILE A CA 1
ATOM 1236 C C . ILE A 1 163 ? 43.097 3.951 -48.911 1.00 79.75 163 ILE A C 1
ATOM 1238 O O . ILE A 1 163 ? 43.829 4.239 -49.852 1.00 79.75 163 ILE A O 1
ATOM 1242 N N . GLN A 1 164 ? 43.573 3.813 -47.670 1.00 86.81 164 GLN A N 1
ATOM 1243 C CA . GLN A 1 164 ? 44.986 4.029 -47.342 1.00 86.81 164 GLN A CA 1
ATOM 1244 C C . GLN A 1 164 ? 45.916 3.047 -48.063 1.00 86.81 164 GLN A C 1
ATOM 1246 O O . GLN A 1 164 ? 46.989 3.446 -48.514 1.00 86.81 164 GLN A O 1
ATOM 1251 N N . ALA A 1 165 ? 45.518 1.778 -48.189 1.00 84.75 165 ALA A N 1
ATOM 1252 C CA . ALA A 1 165 ? 46.283 0.782 -48.931 1.00 84.75 165 ALA A CA 1
ATOM 1253 C C . ALA A 1 165 ? 46.349 1.118 -50.431 1.00 84.75 165 ALA A C 1
ATOM 1255 O O . ALA A 1 165 ? 47.424 1.035 -51.025 1.00 84.75 165 ALA A O 1
ATOM 1256 N N . GLN A 1 166 ? 45.231 1.550 -51.025 1.00 81.12 166 GLN A N 1
ATOM 1257 C CA . GLN A 1 166 ? 45.170 1.967 -52.430 1.00 81.12 166 GLN A CA 1
ATOM 1258 C C . GLN A 1 166 ? 46.019 3.219 -52.701 1.00 81.12 166 GLN A C 1
ATOM 1260 O O . GLN A 1 166 ? 46.785 3.241 -53.667 1.00 81.12 166 GLN A O 1
ATOM 1265 N N . ASP A 1 167 ? 45.935 4.232 -51.834 1.00 81.19 167 ASP A N 1
ATOM 1266 C CA . ASP A 1 167 ? 46.732 5.459 -51.945 1.00 81.19 167 ASP A CA 1
ATOM 1267 C C . ASP A 1 167 ? 48.236 5.157 -51.830 1.00 81.19 167 ASP A C 1
ATOM 1269 O O . ASP A 1 167 ? 49.038 5.673 -52.614 1.00 81.19 167 ASP A O 1
ATOM 1273 N N . ALA A 1 168 ? 48.629 4.280 -50.898 1.00 86.25 168 ALA A N 1
ATOM 1274 C CA . ALA A 1 168 ? 50.019 3.858 -50.736 1.00 86.25 168 ALA A CA 1
ATOM 1275 C C . ALA A 1 168 ? 50.542 3.089 -51.962 1.00 86.25 168 ALA A C 1
ATOM 1277 O O . ALA A 1 168 ? 51.652 3.350 -52.427 1.00 86.25 168 ALA A O 1
ATOM 1278 N N . GLU A 1 169 ? 49.747 2.167 -52.517 1.00 86.56 169 GLU A N 1
ATOM 1279 C CA . GLU A 1 169 ? 50.119 1.407 -53.715 1.00 86.56 169 GLU A CA 1
ATOM 1280 C C . GLU A 1 169 ? 50.309 2.323 -54.932 1.00 86.56 169 GLU A C 1
ATOM 1282 O O . GLU A 1 169 ? 51.284 2.181 -55.678 1.00 86.56 169 GLU A O 1
ATOM 1287 N N . LEU A 1 170 ? 49.403 3.286 -55.129 1.00 80.19 170 LEU A N 1
ATOM 1288 C CA . LEU A 1 170 ? 49.535 4.283 -56.188 1.00 80.19 170 LEU A CA 1
ATOM 1289 C C . LEU A 1 170 ? 50.778 5.146 -56.024 1.00 80.19 170 LEU A C 1
ATOM 1291 O O . LEU A 1 170 ? 51.486 5.373 -57.006 1.00 80.19 170 LEU A O 1
ATOM 1295 N N . PHE A 1 171 ? 51.028 5.629 -54.807 1.00 82.00 171 PHE A N 1
ATOM 1296 C CA . PHE A 1 171 ? 52.169 6.486 -54.524 1.00 82.00 171 PHE A CA 1
ATOM 1297 C C . PHE A 1 171 ? 53.480 5.782 -54.888 1.00 82.00 171 PHE A C 1
ATOM 1299 O O . PHE A 1 171 ? 54.273 6.331 -55.648 1.00 82.00 171 PHE A O 1
ATOM 1306 N N . VAL A 1 172 ? 53.652 4.526 -54.457 1.00 89.12 172 VAL A N 1
ATOM 1307 C CA . VAL A 1 172 ? 54.838 3.716 -54.786 1.00 89.12 172 VAL A CA 1
ATOM 1308 C C . VAL A 1 172 ? 54.982 3.511 -56.297 1.00 89.12 172 VAL A C 1
ATOM 1310 O O . VAL A 1 172 ? 56.081 3.657 -56.834 1.00 89.12 172 VAL A O 1
ATOM 1313 N N . LYS A 1 173 ? 53.891 3.201 -57.013 1.00 82.75 173 LYS A N 1
ATOM 1314 C CA . LYS A 1 173 ? 53.933 3.024 -58.478 1.00 82.75 173 LYS A CA 1
ATOM 1315 C C . LYS A 1 173 ? 54.310 4.314 -59.207 1.00 82.75 173 LYS A C 1
ATOM 1317 O O . LYS A 1 173 ? 55.083 4.264 -60.162 1.00 82.75 173 LYS A O 1
ATOM 1322 N N . MET A 1 174 ? 53.771 5.451 -58.773 1.00 79.00 174 MET A N 1
ATOM 1323 C CA . MET A 1 174 ? 54.024 6.752 -59.391 1.00 79.00 174 MET A CA 1
ATOM 1324 C C . MET A 1 174 ? 55.443 7.248 -59.099 1.00 79.00 174 MET A C 1
ATOM 1326 O O . MET A 1 174 ? 56.124 7.702 -60.015 1.00 79.00 174 MET A O 1
ATOM 1330 N N . GLU A 1 175 ? 55.920 7.099 -57.864 1.00 86.12 175 GLU A N 1
ATOM 1331 C CA . GLU A 1 175 ? 57.291 7.444 -57.487 1.00 86.12 175 GLU A CA 1
ATOM 1332 C C . GLU A 1 175 ? 58.315 6.596 -58.254 1.00 86.12 175 GLU A C 1
ATOM 1334 O O . GLU A 1 175 ? 59.252 7.145 -58.832 1.00 86.12 175 GLU A O 1
ATOM 1339 N N . ALA A 1 176 ? 58.104 5.277 -58.353 1.00 84.38 176 ALA A N 1
ATOM 1340 C CA . ALA A 1 176 ? 58.975 4.397 -59.133 1.00 84.38 176 ALA A CA 1
ATOM 1341 C C . ALA A 1 176 ? 59.006 4.780 -60.624 1.00 84.38 176 ALA A C 1
ATOM 1343 O O . ALA A 1 176 ? 60.071 4.777 -61.245 1.00 84.38 176 ALA A O 1
ATOM 1344 N N . ALA A 1 177 ? 57.853 5.143 -61.198 1.00 78.50 177 ALA A N 1
ATOM 1345 C CA . ALA A 1 177 ? 57.772 5.605 -62.580 1.00 78.50 177 ALA A CA 1
ATOM 1346 C C . ALA A 1 177 ? 58.544 6.918 -62.792 1.00 78.50 177 ALA A C 1
ATOM 1348 O O . ALA A 1 177 ? 59.293 7.026 -63.761 1.00 78.50 177 ALA A O 1
ATOM 1349 N N . ILE A 1 178 ? 58.420 7.882 -61.872 1.00 79.12 178 ILE A N 1
ATOM 1350 C CA . ILE A 1 178 ? 59.159 9.153 -61.919 1.00 79.12 178 ILE A CA 1
ATOM 1351 C C . ILE A 1 178 ? 60.670 8.908 -61.800 1.00 79.12 178 ILE A C 1
ATOM 1353 O O . ILE A 1 178 ? 61.434 9.419 -62.614 1.00 79.12 178 ILE A O 1
ATOM 1357 N N . GLN A 1 179 ? 61.110 8.065 -60.860 1.00 87.06 179 GLN A N 1
ATOM 1358 C CA . GLN A 1 179 ? 62.534 7.759 -60.669 1.00 87.06 179 GLN A CA 1
ATOM 1359 C C . GLN A 1 179 ? 63.181 7.146 -61.921 1.00 87.06 179 GLN A C 1
ATOM 1361 O O . GLN A 1 179 ? 64.295 7.522 -62.288 1.00 87.06 179 GLN A O 1
ATOM 1366 N N . VAL A 1 180 ? 62.486 6.227 -62.606 1.00 83.38 180 VAL A N 1
ATOM 1367 C CA . VAL A 1 180 ? 62.971 5.643 -63.871 1.00 83.38 180 VAL A CA 1
ATOM 1368 C C . VAL A 1 180 ? 63.153 6.727 -64.937 1.00 83.38 180 VAL A C 1
ATOM 1370 O O . VAL A 1 180 ? 64.124 6.694 -65.692 1.00 83.38 180 VAL A O 1
ATOM 1373 N N . GLN A 1 181 ? 62.254 7.708 -64.986 1.00 77.62 181 GLN A N 1
ATOM 1374 C CA . GLN A 1 181 ? 62.324 8.796 -65.959 1.00 77.62 181 GLN A CA 1
ATOM 1375 C C . GLN A 1 181 ? 63.418 9.803 -65.659 1.00 77.62 181 GLN A C 1
ATOM 1377 O O . GLN A 1 181 ? 64.137 10.202 -66.573 1.00 77.62 181 GLN A O 1
ATOM 1382 N N . ASP A 1 182 ? 63.579 10.185 -64.396 1.00 82.00 182 ASP A N 1
ATOM 1383 C CA . ASP A 1 182 ? 64.646 11.087 -63.974 1.00 82.00 182 ASP A CA 1
ATOM 1384 C C . ASP A 1 182 ? 66.021 10.475 -64.262 1.00 82.00 182 ASP A C 1
ATOM 1386 O O . ASP A 1 182 ? 66.923 11.171 -64.736 1.00 82.00 182 ASP A O 1
ATOM 1390 N N . ALA A 1 183 ? 66.174 9.158 -64.073 1.00 83.38 183 ALA A N 1
ATOM 1391 C CA . ALA A 1 183 ? 67.379 8.435 -64.469 1.00 83.38 183 ALA A CA 1
ATOM 1392 C C . ALA A 1 183 ? 67.617 8.490 -65.991 1.00 83.38 183 ALA A C 1
ATOM 1394 O O . ALA A 1 183 ? 68.716 8.843 -66.424 1.00 83.38 183 ALA A O 1
ATOM 1395 N N . GLN A 1 184 ? 66.590 8.213 -66.805 1.00 80.00 184 GLN A N 1
ATOM 1396 C CA . GLN A 1 184 ? 66.686 8.278 -68.273 1.00 80.00 184 GLN A CA 1
ATOM 1397 C C . GLN A 1 184 ? 67.011 9.693 -68.778 1.00 80.00 184 GLN A C 1
ATOM 1399 O O . GLN A 1 184 ? 67.820 9.859 -69.693 1.00 80.00 184 GLN A O 1
ATOM 1404 N N . LEU A 1 185 ? 66.407 10.723 -68.179 1.00 79.12 185 LEU A N 1
ATOM 1405 C CA . LEU A 1 185 ? 66.645 12.121 -68.534 1.00 79.12 185 LEU A CA 1
ATOM 1406 C C . LEU A 1 185 ? 68.054 12.565 -68.137 1.00 79.12 185 LEU A C 1
ATOM 1408 O O . LEU A 1 185 ? 68.715 13.254 -68.914 1.00 79.12 185 LEU A O 1
ATOM 1412 N N . THR A 1 186 ? 68.524 12.141 -66.962 1.00 83.00 186 THR A N 1
ATOM 1413 C CA . THR A 1 186 ? 69.888 12.408 -66.492 1.00 83.00 186 THR A CA 1
ATOM 1414 C C . THR A 1 186 ? 70.905 11.783 -67.442 1.00 83.00 186 THR A C 1
ATOM 1416 O O . THR A 1 186 ? 71.815 12.475 -67.891 1.00 83.00 186 THR A O 1
ATOM 1419 N N . GLU A 1 187 ? 70.719 10.518 -67.833 1.00 82.31 187 GLU A N 1
ATOM 1420 C CA . GLU A 1 187 ? 71.594 9.835 -68.793 1.00 82.31 187 GLU A CA 1
ATOM 1421 C C . GLU A 1 187 ? 71.619 10.545 -70.157 1.00 82.31 187 GLU A C 1
ATOM 1423 O O . GLU A 1 187 ? 72.696 10.806 -70.704 1.00 82.31 187 GLU A O 1
ATOM 1428 N N . ALA A 1 188 ? 70.449 10.911 -70.695 1.00 74.69 188 ALA A N 1
ATOM 1429 C CA . ALA A 1 188 ? 70.352 11.650 -71.953 1.00 74.69 188 ALA A CA 1
ATOM 1430 C C . ALA A 1 188 ? 71.035 13.027 -71.868 1.00 74.69 188 ALA A C 1
ATOM 1432 O O . ALA A 1 188 ? 71.732 13.433 -72.801 1.00 74.69 188 ALA A O 1
ATOM 1433 N N . HIS A 1 189 ? 70.880 13.731 -70.743 1.00 77.50 189 HIS A N 1
ATOM 1434 C CA . HIS A 1 189 ? 71.522 15.022 -70.516 1.00 77.50 189 HIS A CA 1
ATOM 1435 C C . HIS A 1 189 ? 73.046 14.893 -70.417 1.00 77.50 189 HIS A C 1
ATOM 1437 O O . HIS A 1 189 ? 73.759 15.646 -71.078 1.00 77.50 189 HIS A O 1
ATOM 1443 N N . THR A 1 190 ? 73.557 13.913 -69.664 1.00 81.06 190 THR A N 1
ATOM 1444 C CA . THR A 1 190 ? 74.998 13.637 -69.558 1.00 81.06 190 THR A CA 1
ATOM 1445 C C . THR A 1 190 ? 75.614 13.339 -70.923 1.00 81.06 190 THR A C 1
ATOM 1447 O O . THR A 1 190 ? 76.668 13.884 -71.242 1.00 81.06 190 THR A O 1
ATOM 1450 N N . ARG A 1 191 ? 74.948 12.537 -71.768 1.00 75.69 191 ARG A N 1
ATOM 1451 C CA . ARG A 1 191 ? 75.407 12.291 -73.146 1.00 75.69 191 ARG A CA 1
ATOM 1452 C C . ARG A 1 191 ? 75.511 13.581 -73.954 1.00 75.69 191 ARG A C 1
ATOM 1454 O O . ARG A 1 191 ? 76.532 13.802 -74.591 1.00 75.69 191 ARG A O 1
ATOM 1461 N N . LEU A 1 192 ? 74.491 14.439 -73.889 1.00 71.88 192 LEU A N 1
ATOM 1462 C CA . LEU A 1 192 ? 74.445 15.695 -74.643 1.00 71.88 192 LEU A CA 1
ATOM 1463 C C . LEU A 1 192 ? 75.529 16.688 -74.194 1.00 71.88 192 LEU A C 1
ATOM 1465 O O . LEU A 1 192 ? 76.119 17.374 -75.028 1.00 71.88 192 LEU A O 1
ATOM 1469 N N . VAL A 1 193 ? 75.797 16.764 -72.887 1.00 75.94 193 VAL A N 1
ATOM 1470 C CA . VAL A 1 193 ? 76.885 17.586 -72.337 1.00 75.94 193 VAL A CA 1
ATOM 1471 C C . VAL A 1 193 ? 78.238 17.083 -72.834 1.00 75.94 193 VAL A C 1
ATOM 1473 O O . VAL A 1 193 ? 79.017 17.881 -73.342 1.00 75.94 193 VAL A O 1
ATOM 1476 N N . ASN A 1 194 ? 78.479 15.772 -72.784 1.00 71.38 194 ASN A N 1
ATOM 1477 C CA . ASN A 1 194 ? 79.752 15.196 -73.216 1.00 71.38 194 ASN A CA 1
ATOM 1478 C C . ASN A 1 194 ? 79.983 15.332 -74.735 1.00 71.38 194 ASN A C 1
ATOM 1480 O O . ASN A 1 194 ? 81.116 15.503 -75.158 1.00 71.38 194 ASN A O 1
ATOM 1484 N N . THR A 1 195 ? 78.933 15.327 -75.568 1.00 64.56 195 THR A N 1
ATOM 1485 C CA . THR A 1 195 ? 79.062 15.545 -77.027 1.00 64.56 195 THR A CA 1
ATOM 1486 C C . THR A 1 195 ? 79.371 16.990 -77.429 1.00 64.56 195 THR A C 1
ATOM 1488 O O . THR A 1 195 ? 79.685 17.235 -78.586 1.00 64.56 195 THR A O 1
ATOM 1491 N N . LYS A 1 196 ? 79.257 17.965 -76.515 1.00 57.81 196 LYS A N 1
ATOM 1492 C CA . LYS A 1 196 ? 79.571 19.377 -76.803 1.00 57.81 196 LYS A CA 1
ATOM 1493 C C . LYS A 1 196 ? 81.056 19.716 -76.676 1.00 57.81 196 LYS A C 1
ATOM 1495 O O . LYS A 1 196 ? 81.428 20.820 -77.046 1.00 57.81 196 LYS A O 1
ATOM 1500 N N . GLU A 1 197 ? 81.878 18.822 -76.129 1.00 57.41 197 GLU A N 1
ATOM 1501 C CA . GLU A 1 197 ? 83.324 19.052 -75.997 1.00 57.41 197 GLU A CA 1
ATOM 1502 C C . GLU A 1 197 ? 84.104 18.705 -77.285 1.00 57.41 197 GLU A C 1
ATOM 1504 O O . GLU A 1 197 ? 85.253 19.120 -77.421 1.00 57.41 197 GLU A O 1
ATOM 1509 N N . ASP A 1 198 ? 83.461 18.046 -78.260 1.00 55.00 198 ASP A N 1
ATOM 1510 C CA . ASP A 1 198 ? 84.008 17.717 -79.584 1.00 55.00 198 ASP A CA 1
ATOM 1511 C C . ASP A 1 198 ? 83.290 18.551 -80.679 1.00 55.00 198 ASP A C 1
ATOM 1513 O O . ASP A 1 198 ? 82.293 18.126 -81.262 1.00 55.00 198 ASP A O 1
ATOM 1517 N N . ASP A 1 199 ? 83.774 19.772 -80.940 1.00 53.19 199 ASP A N 1
ATOM 1518 C CA . ASP A 1 199 ? 83.093 20.842 -81.710 1.00 53.19 199 ASP A CA 1
ATOM 1519 C C . ASP A 1 199 ? 82.775 20.563 -83.208 1.00 53.19 199 ASP A C 1
ATOM 1521 O O . ASP A 1 199 ? 82.143 21.403 -83.853 1.00 53.19 199 ASP A O 1
ATOM 1525 N N . ASP A 1 200 ? 83.138 19.409 -83.786 1.00 54.94 200 ASP A N 1
ATOM 1526 C CA . ASP A 1 200 ? 83.042 19.179 -85.246 1.00 54.94 200 ASP A CA 1
ATOM 1527 C C . ASP A 1 200 ? 81.964 18.172 -85.711 1.00 54.94 200 ASP A C 1
ATOM 1529 O O . ASP A 1 200 ? 81.698 18.080 -86.913 1.00 54.94 200 ASP A O 1
ATOM 1533 N N . ASP A 1 201 ? 81.273 17.454 -84.814 1.00 59.94 201 ASP A N 1
ATOM 1534 C CA . ASP A 1 201 ? 80.350 16.372 -85.208 1.00 59.94 201 ASP A CA 1
ATOM 1535 C C . ASP A 1 201 ? 78.864 16.758 -85.058 1.00 59.94 201 ASP A C 1
ATOM 1537 O O . ASP A 1 201 ? 78.131 16.290 -84.189 1.00 59.94 201 ASP A O 1
ATOM 1541 N N . ALA A 1 202 ? 78.352 17.594 -85.967 1.00 63.31 202 ALA A N 1
ATOM 1542 C CA . ALA A 1 202 ? 76.928 17.973 -86.016 1.00 63.31 202 ALA A CA 1
ATOM 1543 C C . ALA A 1 202 ? 75.954 16.766 -86.035 1.00 63.31 202 ALA A C 1
ATOM 1545 O O . ALA A 1 202 ? 74.791 16.891 -85.636 1.00 63.31 202 ALA A O 1
ATOM 1546 N N . CYS A 1 203 ? 76.429 15.591 -86.467 1.00 63.34 203 CYS A N 1
ATOM 1547 C CA . CYS A 1 203 ? 75.687 14.332 -86.413 1.00 63.34 203 CYS A CA 1
ATOM 1548 C C . CYS A 1 203 ? 75.400 13.872 -84.968 1.00 63.34 203 CYS A C 1
ATOM 1550 O O . CYS A 1 203 ? 74.280 13.447 -84.682 1.00 63.34 203 CYS A O 1
ATOM 1552 N N . THR A 1 204 ? 76.349 14.012 -84.033 1.00 67.31 204 THR A N 1
ATOM 1553 C CA . THR A 1 204 ? 76.185 13.546 -82.640 1.00 67.31 204 THR A CA 1
ATOM 1554 C C . THR A 1 204 ? 75.216 14.434 -81.855 1.00 67.31 204 THR A C 1
ATOM 1556 O O . THR A 1 204 ? 74.387 13.939 -81.090 1.00 67.31 204 THR A O 1
ATOM 1559 N N . VAL A 1 205 ? 75.216 15.744 -82.122 1.00 68.56 205 VAL A N 1
ATOM 1560 C CA . VAL A 1 205 ? 74.251 16.698 -81.545 1.00 68.56 205 VAL A CA 1
ATOM 1561 C C . VAL A 1 205 ? 72.828 16.439 -82.051 1.00 68.56 205 VAL A C 1
ATOM 1563 O O . VAL A 1 205 ? 71.864 16.550 -81.286 1.00 68.56 205 VAL A O 1
ATOM 1566 N N . ALA A 1 206 ? 72.666 16.086 -83.330 1.00 74.94 206 ALA A N 1
ATOM 1567 C CA . ALA A 1 206 ? 71.366 15.716 -83.886 1.00 74.94 206 ALA A CA 1
ATOM 1568 C C . ALA A 1 206 ? 70.832 14.413 -83.260 1.00 74.94 206 ALA A C 1
ATOM 1570 O O . ALA A 1 206 ? 69.654 14.340 -82.900 1.00 74.94 206 ALA A O 1
ATOM 1571 N N . GLU A 1 207 ? 71.695 13.413 -83.055 1.00 75.94 207 GLU A N 1
ATOM 1572 C CA . GLU A 1 207 ? 71.339 12.175 -82.354 1.00 75.94 207 GLU A CA 1
ATOM 1573 C C . GLU A 1 207 ? 70.958 12.420 -80.889 1.00 75.94 207 GLU A C 1
ATOM 1575 O O . GLU A 1 207 ? 69.949 11.882 -80.425 1.00 75.94 207 GLU A O 1
ATOM 1580 N N . ALA A 1 208 ? 71.700 13.267 -80.170 1.00 71.38 208 ALA A N 1
ATOM 1581 C CA . ALA A 1 208 ? 71.399 13.624 -78.785 1.00 71.38 208 ALA A CA 1
ATOM 1582 C C . ALA A 1 208 ? 70.041 14.340 -78.655 1.00 71.38 208 ALA A C 1
ATOM 1584 O O . ALA A 1 208 ? 69.241 13.994 -77.783 1.00 71.38 208 ALA A O 1
ATOM 1585 N N . HIS A 1 209 ? 69.719 15.275 -79.558 1.00 76.81 209 HIS A N 1
ATOM 1586 C CA . HIS A 1 209 ? 68.384 15.884 -79.613 1.00 76.81 209 HIS A CA 1
ATOM 1587 C C . HIS A 1 209 ? 67.288 14.868 -79.958 1.00 76.81 209 HIS A C 1
ATOM 1589 O O . HIS A 1 209 ? 66.206 14.917 -79.375 1.00 76.81 209 HIS A O 1
ATOM 1595 N N . GLY A 1 210 ? 67.561 13.919 -80.858 1.00 83.56 210 GLY A N 1
ATOM 1596 C CA . GLY A 1 210 ? 66.640 12.825 -81.167 1.00 83.56 210 GLY A CA 1
ATOM 1597 C C . GLY A 1 210 ? 66.373 11.913 -79.963 1.00 83.56 210 GLY A C 1
ATOM 1598 O O . GLY A 1 210 ? 65.232 11.506 -79.741 1.00 83.56 210 GLY A O 1
ATOM 1599 N N . GLN A 1 211 ? 67.394 11.620 -79.149 1.00 78.38 211 GLN A N 1
ATOM 1600 C CA . GLN A 1 211 ? 67.236 10.888 -77.886 1.00 78.38 211 GLN A CA 1
ATOM 1601 C C . GLN A 1 211 ? 66.433 11.702 -76.864 1.00 78.38 211 GLN A C 1
ATOM 1603 O O . GLN A 1 211 ? 65.519 11.159 -76.249 1.00 78.38 211 GLN A O 1
ATOM 1608 N N . LEU A 1 212 ? 66.702 13.005 -76.732 1.00 77.31 212 LEU A N 1
ATOM 1609 C CA . LEU A 1 212 ? 65.957 13.888 -75.832 1.00 77.31 212 LEU A CA 1
ATOM 1610 C C . LEU A 1 212 ? 64.473 13.995 -76.216 1.00 77.31 212 LEU A C 1
ATOM 1612 O O . LEU A 1 212 ? 63.611 13.970 -75.337 1.00 77.31 212 LEU A O 1
ATOM 1616 N N . ALA A 1 213 ? 64.162 14.073 -77.512 1.00 81.56 213 ALA A N 1
ATOM 1617 C CA . ALA A 1 213 ? 62.788 14.056 -78.007 1.00 81.56 213 ALA A CA 1
ATOM 1618 C C . ALA A 1 213 ? 62.081 12.743 -77.634 1.00 81.56 213 ALA A C 1
ATOM 1620 O O . ALA A 1 213 ? 61.008 12.782 -77.043 1.00 81.56 213 ALA A O 1
ATOM 1621 N N . LYS A 1 214 ? 62.730 11.588 -77.853 1.00 80.38 214 LYS A N 1
ATOM 1622 C CA . LYS A 1 214 ? 62.192 10.275 -77.447 1.00 80.38 214 LYS A CA 1
ATOM 1623 C C . LYS A 1 214 ? 61.956 10.173 -75.938 1.00 80.38 214 LYS A C 1
ATOM 1625 O O . LYS A 1 214 ? 60.913 9.677 -75.527 1.00 80.38 214 LYS A O 1
ATOM 1630 N N . VAL A 1 215 ? 62.894 10.653 -75.117 1.00 78.00 215 VAL A N 1
ATOM 1631 C CA . VAL A 1 215 ? 62.734 10.691 -73.650 1.00 78.00 215 VAL A CA 1
ATOM 1632 C C . VAL A 1 215 ? 61.581 11.612 -73.255 1.00 78.00 215 VAL A C 1
ATOM 1634 O O . VAL A 1 215 ? 60.801 11.275 -72.372 1.00 78.00 215 VAL A O 1
ATOM 1637 N N . THR A 1 216 ? 61.429 12.755 -73.926 1.00 79.88 216 THR A N 1
ATOM 1638 C CA . THR A 1 216 ? 60.321 13.688 -73.678 1.00 79.88 216 THR A CA 1
ATOM 1639 C C . THR A 1 216 ? 58.971 13.069 -74.045 1.00 79.88 216 THR A C 1
ATOM 1641 O O . THR A 1 216 ? 58.012 13.206 -73.283 1.00 79.88 216 THR A O 1
ATOM 1644 N N . ASP A 1 217 ? 58.894 12.358 -75.168 1.00 84.19 217 ASP A N 1
ATOM 1645 C CA . ASP A 1 217 ? 57.683 11.662 -75.602 1.00 84.19 217 ASP A CA 1
ATOM 1646 C C . ASP A 1 217 ? 57.317 10.523 -74.642 1.00 84.19 217 ASP A C 1
ATOM 1648 O O . ASP A 1 217 ? 56.164 10.438 -74.215 1.00 84.19 217 ASP A O 1
ATOM 1652 N N . GLU A 1 218 ? 58.288 9.705 -74.219 1.00 79.50 218 GLU A N 1
ATOM 1653 C CA . GLU A 1 218 ? 58.043 8.648 -73.227 1.00 79.50 218 GLU A CA 1
ATOM 1654 C C . GLU A 1 218 ? 57.657 9.240 -71.866 1.00 79.50 218 GLU A C 1
ATOM 1656 O O . GLU A 1 218 ? 56.753 8.732 -71.199 1.00 79.50 218 GLU A O 1
ATOM 1661 N N . ARG A 1 219 ? 58.256 10.377 -71.482 1.00 77.88 219 ARG A N 1
ATOM 1662 C CA . ARG A 1 219 ? 57.842 11.129 -70.294 1.00 77.88 219 ARG A CA 1
ATOM 1663 C C . ARG A 1 219 ? 56.370 11.498 -70.361 1.00 77.88 219 ARG A C 1
ATOM 1665 O O . ARG A 1 219 ? 55.609 11.191 -69.446 1.00 77.88 219 ARG A O 1
ATOM 1672 N N . ASN A 1 220 ? 55.960 12.127 -71.455 1.00 84.31 220 ASN A N 1
ATOM 1673 C CA . ASN A 1 220 ? 54.575 12.536 -71.653 1.00 84.31 220 ASN A CA 1
ATOM 1674 C C . ASN A 1 220 ? 53.626 11.324 -71.687 1.00 84.31 220 ASN A C 1
ATOM 1676 O O . ASN A 1 220 ? 52.513 11.407 -71.163 1.00 84.31 220 ASN A O 1
ATOM 1680 N N . ARG A 1 221 ? 54.069 10.188 -72.243 1.00 84.19 221 ARG A N 1
ATOM 1681 C CA . ARG A 1 221 ? 53.312 8.929 -72.273 1.00 84.19 221 ARG A CA 1
ATOM 1682 C C . ARG A 1 221 ? 53.054 8.382 -70.871 1.00 84.19 221 ARG A C 1
ATOM 1684 O O . ARG A 1 221 ? 51.902 8.163 -70.519 1.00 84.19 221 ARG A O 1
ATOM 1691 N N . VAL A 1 222 ? 54.083 8.250 -70.039 1.00 78.56 222 VAL A N 1
ATOM 1692 C CA . VAL A 1 222 ? 53.932 7.781 -68.647 1.00 78.56 222 VAL A CA 1
ATOM 1693 C C . VAL A 1 222 ? 53.145 8.767 -67.796 1.00 78.56 222 VAL A C 1
ATOM 1695 O O . VAL A 1 222 ? 52.336 8.334 -66.987 1.00 78.56 222 VAL A O 1
ATOM 1698 N N . VAL A 1 223 ? 53.331 10.081 -67.970 1.00 79.44 223 VAL A N 1
ATOM 1699 C CA . VAL A 1 223 ? 52.502 11.082 -67.277 1.00 79.44 223 VAL A CA 1
ATOM 1700 C C . VAL A 1 223 ? 51.031 10.899 -67.654 1.00 79.44 223 VAL A C 1
ATOM 1702 O O . VAL A 1 223 ? 50.155 10.954 -66.793 1.00 79.44 223 VAL A O 1
ATOM 1705 N N . THR A 1 224 ? 50.746 10.628 -68.928 1.00 85.25 224 THR A N 1
ATOM 1706 C CA . THR A 1 224 ? 49.388 10.315 -69.391 1.00 85.25 224 THR A CA 1
ATOM 1707 C C . THR A 1 224 ? 48.870 9.020 -68.760 1.00 85.25 224 THR A C 1
ATOM 1709 O O . THR A 1 224 ? 47.764 9.013 -68.224 1.00 85.25 224 THR A O 1
ATOM 1712 N N . ASP A 1 225 ? 49.670 7.951 -68.738 1.00 81.75 225 ASP A N 1
ATOM 1713 C CA . ASP A 1 225 ? 49.300 6.682 -68.099 1.00 81.75 225 ASP A CA 1
ATOM 1714 C C . ASP A 1 225 ? 49.067 6.846 -66.586 1.00 81.75 225 ASP A C 1
ATOM 1716 O O . ASP A 1 225 ? 48.099 6.306 -66.048 1.00 81.75 225 ASP A O 1
ATOM 1720 N N . ALA A 1 226 ? 49.892 7.639 -65.897 1.00 77.38 226 ALA A N 1
ATOM 1721 C CA . ALA A 1 226 ? 49.735 7.962 -64.481 1.00 77.38 226 ALA A CA 1
ATOM 1722 C C . ALA A 1 226 ? 48.428 8.723 -64.225 1.00 77.38 226 ALA A C 1
ATOM 1724 O O . ALA A 1 226 ? 47.689 8.365 -63.308 1.00 77.38 226 ALA A O 1
ATOM 1725 N N . HIS A 1 227 ? 48.082 9.703 -65.067 1.00 82.31 227 HIS A N 1
ATOM 1726 C CA . HIS A 1 227 ? 46.782 10.375 -64.992 1.00 82.31 227 HIS A CA 1
ATOM 1727 C C . HIS A 1 227 ? 45.614 9.400 -65.193 1.00 82.31 227 HIS A C 1
ATOM 1729 O O . HIS A 1 227 ? 44.620 9.487 -64.472 1.00 82.31 227 HIS A O 1
ATOM 1735 N N . VAL A 1 228 ? 45.729 8.439 -66.118 1.00 86.06 228 VAL A N 1
ATOM 1736 C CA . VAL A 1 228 ? 44.703 7.401 -66.321 1.00 86.06 228 VAL A CA 1
ATOM 1737 C C . VAL A 1 228 ? 44.565 6.500 -65.088 1.00 86.06 228 VAL A C 1
ATOM 1739 O O . VAL A 1 228 ? 43.445 6.175 -64.697 1.00 86.06 228 VAL A O 1
ATOM 1742 N N . GLN A 1 229 ? 45.667 6.096 -64.450 1.00 81.50 229 GLN A N 1
ATOM 1743 C CA . GLN A 1 229 ? 45.614 5.292 -63.220 1.00 81.50 229 GLN A CA 1
ATOM 1744 C C . GLN A 1 229 ? 45.036 6.081 -62.042 1.00 81.50 229 GLN A C 1
ATOM 1746 O O . GLN A 1 229 ? 44.209 5.552 -61.299 1.00 81.50 229 GLN A O 1
ATOM 1751 N N . LEU A 1 230 ? 45.408 7.356 -61.905 1.00 79.81 230 LEU A N 1
ATOM 1752 C CA . LEU A 1 230 ? 44.856 8.243 -60.885 1.00 79.81 230 LEU A CA 1
ATOM 1753 C C . LEU A 1 230 ? 43.343 8.419 -61.059 1.00 79.81 230 LEU A C 1
ATOM 1755 O O . LEU A 1 230 ? 42.608 8.381 -60.073 1.00 79.81 230 LEU A O 1
ATOM 1759 N N . ALA A 1 231 ? 42.866 8.554 -62.301 1.00 84.12 231 ALA A N 1
ATOM 1760 C CA . ALA A 1 231 ? 41.437 8.597 -62.598 1.00 84.12 231 ALA A CA 1
ATOM 1761 C C . ALA A 1 231 ? 40.734 7.300 -62.164 1.00 84.12 231 ALA A C 1
ATOM 1763 O O . ALA A 1 231 ? 39.753 7.364 -61.430 1.00 84.12 231 ALA A O 1
ATOM 1764 N N . LYS A 1 232 ? 41.286 6.125 -62.505 1.00 83.69 232 LYS A N 1
ATOM 1765 C CA . LYS A 1 232 ? 40.718 4.823 -62.100 1.00 83.69 232 LYS A CA 1
ATOM 1766 C C . LYS A 1 232 ? 40.614 4.656 -60.585 1.00 83.69 232 LYS A C 1
ATOM 1768 O O . LYS A 1 232 ? 39.600 4.165 -60.100 1.00 83.69 232 LYS A O 1
ATOM 1773 N N . VAL A 1 233 ? 41.638 5.052 -59.830 1.00 80.88 233 VAL A N 1
ATOM 1774 C CA . VAL A 1 233 ? 41.579 4.975 -58.360 1.00 80.88 233 VAL A CA 1
ATOM 1775 C C . VAL A 1 233 ? 40.646 6.022 -57.781 1.00 80.88 233 VAL A C 1
ATOM 1777 O O . VAL A 1 233 ? 39.946 5.737 -56.817 1.00 80.88 233 VAL A O 1
ATOM 1780 N N . THR A 1 234 ? 40.572 7.209 -58.383 1.00 82.12 234 THR A N 1
ATOM 1781 C CA . THR A 1 234 ? 39.574 8.208 -57.988 1.00 82.12 234 THR A CA 1
ATOM 1782 C C . THR A 1 234 ? 38.159 7.657 -58.167 1.00 82.12 234 THR A C 1
ATOM 1784 O O . THR A 1 234 ? 37.333 7.807 -57.265 1.00 82.12 234 THR A O 1
ATOM 1787 N N . ASP A 1 235 ? 37.893 6.970 -59.278 1.00 87.00 235 ASP A N 1
ATOM 1788 C CA . ASP A 1 235 ? 36.608 6.327 -59.548 1.00 87.00 235 ASP A CA 1
ATOM 1789 C C . ASP A 1 235 ? 36.314 5.192 -58.555 1.00 87.00 235 ASP A C 1
ATOM 1791 O O . ASP A 1 235 ? 35.222 5.160 -57.986 1.00 87.00 235 ASP A O 1
ATOM 1795 N N . GLU A 1 236 ? 37.279 4.307 -58.269 1.00 82.50 236 GLU A N 1
ATOM 1796 C CA . GLU A 1 236 ? 37.082 3.227 -57.287 1.00 82.50 236 GLU A CA 1
ATOM 1797 C C . GLU A 1 236 ? 36.904 3.770 -55.865 1.00 82.50 236 GLU A C 1
ATOM 1799 O O . GLU A 1 236 ? 36.014 3.325 -55.142 1.00 82.50 236 GLU A O 1
ATOM 1804 N N . ARG A 1 237 ? 37.667 4.797 -55.470 1.00 79.31 237 ARG A N 1
ATOM 1805 C CA . ARG A 1 237 ? 37.474 5.491 -54.191 1.00 79.31 237 ARG A CA 1
ATOM 1806 C C . ARG A 1 237 ? 36.065 6.061 -54.099 1.00 79.31 237 ARG A C 1
ATOM 1808 O O . ARG A 1 237 ? 35.405 5.899 -53.078 1.00 79.31 237 ARG A O 1
ATOM 1815 N N . ASN A 1 238 ? 35.585 6.719 -55.154 1.00 87.06 238 ASN A N 1
ATOM 1816 C CA . ASN A 1 238 ? 34.225 7.251 -55.185 1.00 87.06 238 ASN A CA 1
ATOM 1817 C C . ASN A 1 238 ? 33.185 6.121 -55.099 1.00 87.06 238 ASN A C 1
ATOM 1819 O O . ASN A 1 238 ? 32.193 6.275 -54.388 1.00 87.06 238 ASN A O 1
ATOM 1823 N N . ARG A 1 239 ? 33.426 4.973 -55.749 1.00 90.62 239 ARG A N 1
ATOM 1824 C CA . ARG A 1 239 ? 32.574 3.776 -55.655 1.00 90.62 239 ARG A CA 1
ATOM 1825 C C . ARG A 1 239 ? 32.492 3.250 -54.221 1.00 90.62 239 ARG A C 1
ATOM 1827 O O . ARG A 1 239 ? 31.385 3.090 -53.713 1.00 90.62 239 ARG A O 1
ATOM 1834 N N . ILE A 1 240 ? 33.636 3.065 -53.556 1.00 82.31 240 ILE A N 1
ATOM 1835 C CA . ILE A 1 240 ? 33.722 2.638 -52.148 1.00 82.31 240 ILE A CA 1
ATOM 1836 C C . ILE A 1 240 ? 32.991 3.634 -51.248 1.00 82.31 240 ILE A C 1
ATOM 1838 O O . ILE A 1 240 ? 32.200 3.241 -50.396 1.00 82.31 240 ILE A O 1
ATOM 1842 N N . VAL A 1 241 ? 33.207 4.936 -51.450 1.00 82.31 241 VAL A N 1
ATOM 1843 C CA . VAL A 1 241 ? 32.533 5.980 -50.670 1.00 82.31 241 VAL A CA 1
ATOM 1844 C C . VAL A 1 241 ? 31.015 5.899 -50.835 1.00 82.31 241 VAL A C 1
ATOM 1846 O O . VAL A 1 241 ? 30.303 6.026 -49.843 1.00 82.31 241 VAL A O 1
ATOM 1849 N N . VAL A 1 242 ? 30.501 5.678 -52.047 1.00 90.69 242 VAL A N 1
ATOM 1850 C CA . VAL A 1 242 ? 29.057 5.509 -52.284 1.00 90.69 242 VAL A CA 1
ATOM 1851 C C . VAL A 1 242 ? 28.521 4.248 -51.602 1.00 90.69 242 VAL A C 1
ATOM 1853 O O . VAL A 1 242 ? 27.466 4.309 -50.975 1.00 90.69 242 VAL A O 1
ATOM 1856 N N . GLU A 1 243 ? 29.242 3.128 -51.680 1.00 86.56 243 GLU A N 1
ATOM 1857 C CA . GLU A 1 243 ? 28.856 1.867 -51.032 1.00 86.56 243 GLU A CA 1
ATOM 1858 C C . GLU A 1 243 ? 28.791 2.010 -49.506 1.00 86.56 243 GLU A C 1
ATOM 1860 O O . GLU A 1 243 ? 27.776 1.673 -48.895 1.00 86.56 243 GLU A O 1
ATOM 1865 N N . VAL A 1 244 ? 29.818 2.617 -48.906 1.00 79.81 244 VAL A N 1
ATOM 1866 C CA . VAL A 1 244 ? 29.853 2.936 -47.474 1.00 79.81 244 VAL A CA 1
ATOM 1867 C C . VAL A 1 244 ? 28.685 3.849 -47.101 1.00 79.81 244 VAL A C 1
ATOM 1869 O O . VAL A 1 244 ? 27.955 3.538 -46.165 1.00 79.81 244 VAL A O 1
ATOM 1872 N N . HIS A 1 245 ? 28.429 4.931 -47.847 1.00 84.62 245 HIS A N 1
ATOM 1873 C CA . HIS A 1 245 ? 27.264 5.792 -47.590 1.00 84.62 245 HIS A CA 1
ATOM 1874 C C . HIS A 1 245 ? 25.932 5.028 -47.674 1.00 84.62 245 HIS A C 1
ATOM 1876 O O . HIS A 1 245 ? 25.023 5.311 -46.895 1.00 84.62 245 HIS A O 1
ATOM 1882 N N . GLY A 1 246 ? 25.814 4.053 -48.580 1.00 89.50 246 GLY A N 1
ATOM 1883 C CA . GLY A 1 246 ? 24.654 3.166 -48.670 1.00 89.50 246 GLY A CA 1
ATOM 1884 C C . GLY A 1 246 ? 24.467 2.312 -47.413 1.00 89.50 246 GLY A C 1
ATOM 1885 O O . GLY A 1 246 ? 23.375 2.294 -46.848 1.00 89.50 246 GLY A O 1
ATOM 1886 N N . GLN A 1 247 ? 25.538 1.677 -46.928 1.00 82.81 247 GLN A N 1
ATOM 1887 C CA . GLN A 1 247 ? 25.523 0.906 -45.677 1.00 82.81 247 GLN A CA 1
ATOM 1888 C C . GLN A 1 247 ? 25.165 1.787 -44.472 1.00 82.81 247 GLN A C 1
ATOM 1890 O O . GLN A 1 247 ? 24.347 1.408 -43.637 1.00 82.81 247 GLN A O 1
ATOM 1895 N N . PHE A 1 248 ? 25.712 3.004 -44.408 1.00 76.69 248 PHE A N 1
ATOM 1896 C CA . PHE A 1 248 ? 25.348 3.991 -43.391 1.00 76.69 248 PHE A CA 1
ATOM 1897 C C . PHE A 1 248 ? 23.860 4.340 -43.425 1.00 76.69 248 PHE A C 1
ATOM 1899 O O . PHE A 1 248 ? 23.221 4.400 -42.376 1.00 76.69 248 PHE A O 1
ATOM 1906 N N . ALA A 1 249 ? 23.293 4.568 -44.611 1.00 85.19 249 ALA A N 1
ATOM 1907 C CA . ALA A 1 249 ? 21.870 4.855 -44.751 1.00 85.19 249 ALA A CA 1
ATOM 1908 C C . ALA A 1 249 ? 21.001 3.685 -44.260 1.00 85.19 249 ALA A C 1
ATOM 1910 O O . ALA A 1 249 ? 19.981 3.913 -43.608 1.00 85.19 249 ALA A O 1
ATOM 1911 N N . GLU A 1 250 ? 21.419 2.443 -44.516 1.00 83.56 250 GLU A N 1
ATOM 1912 C CA . GLU A 1 250 ? 20.740 1.249 -44.012 1.00 83.56 250 GLU A CA 1
ATOM 1913 C C . GLU A 1 250 ? 20.793 1.162 -42.480 1.00 83.56 250 GLU A C 1
ATOM 1915 O O . GLU A 1 250 ? 19.743 1.032 -41.846 1.00 83.56 250 GLU A O 1
ATOM 1920 N N . VAL A 1 251 ? 21.979 1.316 -41.878 1.00 79.50 251 VAL A N 1
ATOM 1921 C CA . VAL A 1 251 ? 22.155 1.323 -40.414 1.00 79.50 251 VAL A CA 1
ATOM 1922 C C . VAL A 1 251 ? 21.324 2.434 -39.771 1.00 79.50 251 VAL A C 1
ATOM 1924 O O . VAL A 1 251 ? 20.611 2.186 -38.800 1.00 79.50 251 VAL A O 1
ATOM 1927 N N . HIS A 1 252 ? 21.334 3.646 -40.332 1.00 81.94 252 HIS A N 1
ATOM 1928 C CA . HIS A 1 252 ? 20.500 4.746 -39.843 1.00 81.94 252 HIS A CA 1
ATOM 1929 C C . HIS A 1 252 ? 19.001 4.442 -39.955 1.00 81.94 252 HIS A C 1
ATOM 1931 O O . HIS A 1 252 ? 18.240 4.782 -39.049 1.00 81.94 252 HIS A O 1
ATOM 1937 N N . GLY A 1 253 ? 18.570 3.781 -41.031 1.00 86.69 253 GLY A N 1
ATOM 1938 C CA . GLY A 1 253 ? 17.187 3.339 -41.194 1.00 86.69 253 GLY A CA 1
ATOM 1939 C C . GLY A 1 253 ? 16.773 2.286 -40.164 1.00 86.69 253 GLY A C 1
ATOM 1940 O O . GLY A 1 253 ? 15.671 2.360 -39.623 1.00 86.69 253 GLY A O 1
ATOM 1941 N N . GLN A 1 254 ? 17.649 1.325 -39.860 1.00 82.06 254 GLN A N 1
ATOM 1942 C CA . GLN A 1 254 ? 17.423 0.335 -38.802 1.00 82.06 254 GLN A CA 1
ATOM 1943 C C . GLN A 1 254 ? 17.368 1.000 -37.422 1.00 82.06 254 GLN A C 1
ATOM 1945 O O . GLN A 1 254 ? 16.438 0.753 -36.659 1.00 82.06 254 GLN A O 1
ATOM 1950 N N . LEU A 1 255 ? 18.300 1.912 -37.138 1.00 78.69 255 LEU A N 1
ATOM 1951 C CA . LEU A 1 255 ? 18.334 2.671 -35.892 1.00 78.69 255 LEU A CA 1
ATOM 1952 C C . LEU A 1 255 ? 17.056 3.493 -35.680 1.00 78.69 255 LEU A C 1
ATOM 1954 O O . LEU A 1 255 ? 16.516 3.514 -34.577 1.00 78.69 255 LEU A O 1
ATOM 1958 N N . ALA A 1 256 ? 16.545 4.143 -36.729 1.00 84.00 256 ALA A N 1
ATOM 1959 C CA . ALA A 1 256 ? 15.290 4.886 -36.654 1.00 84.00 256 ALA A CA 1
ATOM 1960 C C . ALA A 1 256 ? 14.114 3.978 -36.255 1.00 84.00 256 ALA A C 1
ATOM 1962 O O . ALA A 1 256 ? 13.357 4.331 -35.355 1.00 84.00 256 ALA A O 1
ATOM 1963 N N . LYS A 1 257 ? 14.012 2.779 -36.850 1.00 82.50 257 LYS A N 1
ATOM 1964 C CA . LYS A 1 257 ? 12.975 1.797 -36.489 1.00 82.50 257 LYS A CA 1
ATOM 1965 C C . LYS A 1 257 ? 13.073 1.364 -35.027 1.00 82.50 257 LYS A C 1
ATOM 1967 O O . LYS A 1 257 ? 12.063 1.377 -34.336 1.00 82.50 257 LYS A O 1
ATOM 1972 N N . VAL A 1 258 ? 14.280 1.053 -34.547 1.00 80.19 258 VAL A N 1
ATOM 1973 C CA . VAL A 1 258 ? 14.508 0.684 -33.137 1.00 80.19 258 VAL A CA 1
ATOM 1974 C C . VAL A 1 258 ? 14.099 1.824 -32.199 1.00 80.19 258 VAL A C 1
ATOM 1976 O O . VAL A 1 258 ? 13.463 1.589 -31.177 1.00 80.19 258 VAL A O 1
ATOM 1979 N N . ILE A 1 259 ? 14.417 3.077 -32.544 1.00 79.31 259 ILE A N 1
ATOM 1980 C CA . ILE A 1 259 ? 14.017 4.246 -31.746 1.00 79.31 259 ILE A CA 1
ATOM 1981 C C . ILE A 1 259 ? 12.492 4.404 -31.710 1.00 79.31 259 ILE A C 1
ATOM 1983 O O . ILE A 1 259 ? 11.938 4.700 -30.647 1.00 79.31 259 ILE A O 1
ATOM 1987 N N . ASP A 1 260 ? 11.814 4.219 -32.840 1.00 85.56 260 ASP A N 1
ATOM 1988 C CA . ASP A 1 260 ? 10.356 4.318 -32.921 1.00 85.56 260 ASP A CA 1
ATOM 1989 C C . ASP A 1 260 ? 9.675 3.213 -32.105 1.00 85.56 260 ASP A C 1
ATOM 1991 O O . ASP A 1 260 ? 8.812 3.508 -31.275 1.00 85.56 260 ASP A O 1
ATOM 1995 N N . GLU A 1 261 ? 10.122 1.962 -32.252 1.00 82.25 261 GLU A N 1
ATOM 1996 C CA . GLU A 1 261 ? 9.665 0.827 -31.441 1.00 82.25 261 GLU A CA 1
ATOM 1997 C C . GLU A 1 261 ? 9.898 1.088 -29.948 1.00 82.25 261 GLU A C 1
ATOM 1999 O O . GLU A 1 261 ? 8.985 0.907 -29.135 1.00 82.25 261 GLU A O 1
ATOM 2004 N N . ARG A 1 262 ? 11.070 1.634 -29.588 1.00 80.75 262 ARG A N 1
ATOM 2005 C CA . ARG A 1 262 ? 11.371 2.066 -28.219 1.00 80.75 262 ARG A CA 1
ATOM 2006 C C . ARG A 1 262 ? 10.373 3.057 -27.680 1.00 80.75 262 ARG A C 1
ATOM 2008 O O . ARG A 1 262 ? 9.855 2.879 -26.579 1.00 80.75 262 ARG A O 1
ATOM 2015 N N . ASN A 1 263 ? 10.100 4.105 -28.436 1.00 84.88 263 ASN A N 1
ATOM 2016 C CA . ASN A 1 263 ? 9.170 5.132 -27.998 1.00 84.88 263 ASN A CA 1
ATOM 2017 C C . ASN A 1 263 ? 7.742 4.583 -27.868 1.00 84.88 263 ASN A C 1
ATOM 2019 O O . ASN A 1 263 ? 7.042 4.966 -26.931 1.00 84.88 263 ASN A O 1
ATOM 2023 N N . CYS A 1 264 ? 7.329 3.662 -28.745 1.00 86.44 264 CYS A N 1
ATOM 2024 C CA . CYS A 1 264 ? 6.037 2.985 -28.650 1.00 86.44 264 CYS A CA 1
ATOM 2025 C C . CYS A 1 264 ? 5.905 2.158 -27.365 1.00 86.44 264 CYS A C 1
ATOM 2027 O O . CYS A 1 264 ? 4.945 2.366 -26.623 1.00 86.44 264 CYS A O 1
ATOM 2029 N N . ILE A 1 265 ? 6.868 1.282 -27.056 1.00 80.56 265 ILE A N 1
ATOM 2030 C CA . ILE A 1 265 ? 6.807 0.467 -25.829 1.00 80.56 265 ILE A CA 1
ATOM 2031 C C . ILE A 1 265 ? 6.897 1.349 -24.584 1.00 80.56 265 ILE A C 1
ATOM 2033 O O . ILE A 1 265 ? 6.135 1.156 -23.643 1.00 80.56 265 ILE A O 1
ATOM 2037 N N . VAL A 1 266 ? 7.770 2.362 -24.572 1.00 80.56 266 VAL A N 1
ATOM 2038 C CA . VAL A 1 266 ? 7.855 3.307 -23.445 1.00 80.56 266 VAL A CA 1
ATOM 2039 C C . VAL A 1 266 ? 6.516 4.017 -23.221 1.00 80.56 266 VAL A C 1
ATOM 2041 O O . VAL A 1 266 ? 6.102 4.198 -22.076 1.00 80.56 266 VAL A O 1
ATOM 204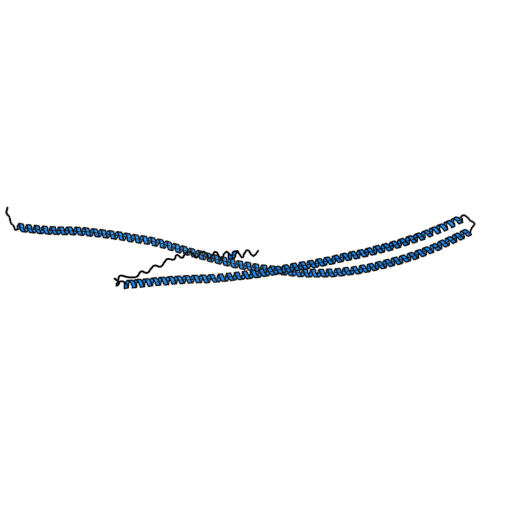4 N N . ALA A 1 267 ? 5.811 4.407 -24.286 1.00 86.44 267 ALA A N 1
ATOM 2045 C CA . ALA A 1 267 ? 4.479 4.993 -24.169 1.00 86.44 267 ALA A CA 1
ATOM 2046 C C . ALA A 1 267 ? 3.448 3.993 -23.616 1.00 86.44 267 ALA A C 1
ATOM 2048 O O . ALA A 1 267 ? 2.637 4.370 -22.769 1.00 86.44 267 ALA A O 1
ATOM 2049 N N . GLU A 1 268 ? 3.496 2.731 -24.047 1.00 85.69 268 GLU A N 1
ATOM 2050 C CA . GLU A 1 268 ? 2.625 1.667 -23.538 1.00 85.69 268 GLU A CA 1
ATOM 2051 C C . GLU A 1 268 ? 2.869 1.392 -22.049 1.00 85.69 268 GLU A C 1
ATOM 2053 O O . GLU A 1 268 ? 1.926 1.434 -21.259 1.00 85.69 268 GLU A O 1
ATOM 2058 N N . VAL A 1 269 ? 4.130 1.210 -21.645 1.00 80.75 269 VAL A N 1
ATOM 2059 C CA . VAL A 1 269 ? 4.530 1.020 -20.243 1.00 80.75 269 VAL A CA 1
ATOM 2060 C C . VAL A 1 269 ? 4.090 2.208 -19.391 1.00 80.75 269 VAL A C 1
ATOM 2062 O O . VAL A 1 269 ? 3.520 2.014 -18.319 1.00 80.75 269 VAL A O 1
ATOM 2065 N N . HIS A 1 270 ? 4.280 3.447 -19.860 1.00 82.75 270 HIS A N 1
ATOM 2066 C CA . HIS A 1 270 ? 3.772 4.625 -19.152 1.00 82.75 270 HIS A CA 1
ATOM 2067 C C . HIS A 1 270 ? 2.243 4.622 -19.023 1.00 82.75 270 HIS A C 1
ATOM 2069 O O . HIS A 1 270 ? 1.723 5.017 -17.978 1.00 82.75 270 HIS A O 1
ATOM 2075 N N . GLY A 1 271 ? 1.518 4.168 -20.048 1.00 89.19 271 GLY A N 1
ATOM 2076 C CA . GLY A 1 271 ? 0.065 4.008 -20.005 1.00 89.19 271 GLY A CA 1
ATOM 2077 C C . GLY A 1 271 ? -0.381 2.979 -18.964 1.00 89.19 271 GLY A C 1
ATOM 2078 O O . GLY A 1 271 ? -1.220 3.288 -18.118 1.00 89.19 271 GLY A O 1
ATOM 2079 N N . GLN A 1 272 ? 0.230 1.791 -18.972 1.00 83.62 272 GLN A N 1
ATOM 2080 C CA . GLN A 1 272 ? -0.030 0.730 -17.993 1.00 83.62 272 GLN A CA 1
ATOM 2081 C C . GLN A 1 272 ? 0.299 1.188 -16.566 1.00 83.62 272 GLN A C 1
ATOM 2083 O O . GLN A 1 272 ? -0.481 0.969 -15.639 1.00 83.62 272 GLN A O 1
ATOM 2088 N N . LEU A 1 273 ? 1.419 1.892 -16.386 1.00 78.81 273 LEU A N 1
ATOM 2089 C CA . LEU A 1 273 ? 1.833 2.455 -15.104 1.00 78.81 273 LEU A CA 1
ATOM 2090 C C . LEU A 1 273 ? 0.836 3.508 -14.596 1.00 78.81 273 LEU A C 1
ATOM 2092 O O . LEU A 1 273 ? 0.494 3.518 -13.413 1.00 78.81 273 LEU A O 1
ATOM 2096 N N . ALA A 1 274 ? 0.336 4.377 -15.478 1.00 86.38 274 ALA A N 1
ATOM 2097 C CA . ALA A 1 274 ? -0.690 5.357 -15.135 1.00 86.38 274 ALA A CA 1
ATOM 2098 C C . ALA A 1 274 ? -2.014 4.687 -14.734 1.00 86.38 274 ALA A C 1
ATOM 2100 O O . ALA A 1 274 ? -2.645 5.107 -13.760 1.00 86.38 274 ALA A O 1
ATOM 2101 N N . GLU A 1 275 ? -2.423 3.626 -15.437 1.00 86.00 275 GLU A N 1
ATOM 2102 C CA . GLU A 1 275 ? -3.605 2.841 -15.078 1.00 86.00 275 GLU A CA 1
ATOM 2103 C C . GLU A 1 275 ? -3.440 2.171 -13.709 1.00 86.00 275 GLU A C 1
ATOM 2105 O O . GLU A 1 275 ? -4.311 2.319 -12.845 1.00 86.00 275 GLU A O 1
ATOM 2110 N N . ALA A 1 276 ? -2.307 1.501 -13.478 1.00 77.69 276 ALA A N 1
ATOM 2111 C CA . ALA A 1 276 ? -1.980 0.873 -12.202 1.00 77.69 276 ALA A CA 1
ATOM 2112 C C . ALA A 1 276 ? -1.997 1.895 -11.053 1.00 77.69 276 ALA A C 1
ATOM 2114 O O . ALA A 1 276 ? -2.621 1.655 -10.017 1.00 77.69 276 ALA A O 1
ATOM 2115 N N . HIS A 1 277 ? -1.409 3.081 -11.253 1.00 80.38 277 HIS A N 1
ATOM 2116 C CA . HIS A 1 277 ? -1.494 4.180 -10.289 1.00 80.38 277 HIS A CA 1
ATOM 2117 C C . HIS A 1 277 ? -2.936 4.637 -10.041 1.00 80.38 277 HIS A C 1
ATOM 2119 O O . HIS A 1 277 ? -3.319 4.854 -8.892 1.00 80.38 277 HIS A O 1
ATOM 2125 N N . GLY A 1 278 ? -3.765 4.734 -11.081 1.00 87.88 278 GLY A N 1
ATOM 2126 C CA . GLY A 1 278 ? -5.183 5.061 -10.933 1.00 87.88 278 GLY A CA 1
ATOM 2127 C C . GLY A 1 278 ? -5.954 4.021 -10.111 1.00 87.88 278 GLY A C 1
ATOM 2128 O O . GLY A 1 278 ? -6.777 4.382 -9.266 1.00 87.88 278 GLY A O 1
ATOM 2129 N N . GLN A 1 279 ? -5.680 2.730 -10.315 1.00 82.69 279 GLN A N 1
ATOM 2130 C CA . GLN A 1 279 ? -6.260 1.648 -9.510 1.00 82.69 279 GLN A CA 1
ATOM 2131 C C . GLN A 1 279 ? -5.779 1.711 -8.053 1.00 82.69 279 GLN A C 1
ATOM 2133 O O . GLN A 1 279 ? -6.589 1.605 -7.131 1.00 82.69 279 GLN A O 1
ATOM 2138 N N . LEU A 1 280 ? -4.485 1.960 -7.841 1.00 80.31 280 LEU A N 1
ATOM 2139 C CA . LEU A 1 280 ? -3.879 2.132 -6.523 1.00 80.31 280 LEU A CA 1
ATOM 2140 C C . LEU A 1 280 ? -4.531 3.277 -5.732 1.00 80.31 280 LEU A C 1
ATOM 2142 O O . LEU A 1 280 ? -4.833 3.117 -4.544 1.00 80.31 280 LEU A O 1
ATOM 2146 N N . THR A 1 281 ? -4.795 4.413 -6.384 1.00 88.69 281 THR A N 1
ATOM 2147 C CA . THR A 1 281 ? -5.533 5.534 -5.786 1.00 88.69 281 THR A CA 1
ATOM 2148 C C . THR A 1 281 ? -6.940 5.108 -5.371 1.00 88.69 281 THR A C 1
ATOM 2150 O O . THR A 1 281 ? -7.298 5.290 -4.211 1.00 88.69 281 THR A O 1
ATOM 2153 N N . LYS A 1 282 ? -7.702 4.446 -6.256 1.00 85.69 282 LYS A N 1
ATOM 2154 C CA . LYS A 1 282 ? -9.061 3.963 -5.939 1.00 85.69 282 LYS A CA 1
ATOM 2155 C C . LYS A 1 282 ? -9.086 3.021 -4.732 1.00 85.69 282 LYS A C 1
ATOM 2157 O O . LYS A 1 282 ? -9.913 3.195 -3.841 1.00 85.69 282 LYS A O 1
ATOM 2162 N N . VAL A 1 283 ? -8.171 2.048 -4.674 1.00 82.25 283 VAL A N 1
ATOM 2163 C CA . VAL A 1 283 ? -8.052 1.117 -3.534 1.00 82.25 283 VAL A CA 1
ATOM 2164 C C . VAL A 1 283 ? -7.693 1.866 -2.248 1.00 82.25 283 VAL A C 1
ATOM 2166 O O . VAL A 1 283 ? -8.216 1.564 -1.175 1.00 82.25 283 VAL A O 1
ATOM 2169 N N . THR A 1 284 ? -6.815 2.865 -2.341 1.00 80.06 284 THR A N 1
ATOM 2170 C CA . THR A 1 284 ? -6.412 3.690 -1.195 1.00 80.06 284 THR A CA 1
ATOM 2171 C C . THR A 1 284 ? -7.574 4.523 -0.656 1.00 80.06 284 THR A C 1
ATOM 2173 O O . THR A 1 284 ? -7.762 4.587 0.562 1.00 80.06 284 THR A O 1
ATOM 2176 N N . ASP A 1 285 ? -8.367 5.123 -1.541 1.00 88.31 285 ASP A N 1
ATOM 2177 C CA . ASP A 1 285 ? -9.542 5.912 -1.177 1.00 88.31 285 ASP A CA 1
ATOM 2178 C C . ASP A 1 285 ? -10.623 5.040 -0.537 1.00 88.31 285 ASP A C 1
ATOM 2180 O O . ASP A 1 285 ? -11.143 5.385 0.525 1.00 88.31 285 ASP A O 1
ATOM 2184 N N . GLU A 1 286 ? -10.896 3.866 -1.110 1.00 83.19 286 GLU A N 1
ATOM 2185 C CA . GLU A 1 286 ? -11.866 2.923 -0.551 1.00 83.19 286 GLU A CA 1
ATOM 2186 C C . GLU A 1 286 ? -11.434 2.419 0.831 1.00 83.19 286 GLU A C 1
ATOM 2188 O O . GLU A 1 286 ? -12.224 2.417 1.775 1.00 83.19 286 GLU A O 1
ATOM 2193 N N . ARG A 1 287 ? -10.148 2.093 1.006 1.00 82.50 287 ARG A N 1
ATOM 2194 C CA . ARG A 1 287 ? -9.583 1.771 2.323 1.00 82.50 287 ARG A CA 1
ATOM 2195 C C . ARG A 1 287 ? -9.818 2.908 3.319 1.00 82.50 287 ARG A C 1
ATOM 2197 O O . ARG A 1 287 ? -10.205 2.649 4.457 1.00 82.50 287 ARG A O 1
ATOM 2204 N N . ASN A 1 288 ? -9.555 4.155 2.926 1.00 87.44 288 ASN A N 1
ATOM 2205 C CA . ASN A 1 288 ? -9.754 5.312 3.801 1.00 87.44 288 ASN A CA 1
ATOM 2206 C C . ASN A 1 288 ? -11.228 5.479 4.186 1.00 87.44 288 ASN A C 1
ATOM 2208 O O . ASN A 1 288 ? -11.517 5.746 5.352 1.00 87.44 288 ASN A O 1
ATOM 2212 N N . ARG A 1 289 ? -12.145 5.265 3.237 1.00 91.62 289 ARG A N 1
ATOM 2213 C CA . ARG A 1 289 ? -13.592 5.288 3.470 1.00 91.62 289 ARG A CA 1
ATOM 2214 C C . ARG A 1 289 ? -14.017 4.226 4.484 1.00 91.62 289 ARG A C 1
ATOM 2216 O O . ARG A 1 289 ? -14.616 4.572 5.494 1.00 91.62 289 ARG A O 1
ATOM 2223 N N . VAL A 1 290 ? -13.630 2.964 4.277 1.00 81.88 290 VAL A N 1
ATOM 2224 C CA . VAL A 1 290 ? -13.942 1.854 5.200 1.00 81.88 290 VAL A CA 1
ATOM 2225 C C . VAL A 1 290 ? -13.397 2.126 6.605 1.00 81.88 290 VAL A C 1
ATOM 2227 O O . VAL A 1 290 ? -14.084 1.898 7.599 1.00 81.88 290 VAL A O 1
ATOM 2230 N N . VAL A 1 291 ? -12.174 2.656 6.715 1.00 78.88 291 VAL A N 1
ATOM 2231 C CA . VAL A 1 291 ? -11.577 3.018 8.011 1.00 78.88 291 VAL A CA 1
ATOM 2232 C C . VAL A 1 291 ? -12.340 4.158 8.691 1.00 78.88 291 VAL A C 1
ATOM 2234 O O . VAL A 1 291 ? -12.480 4.144 9.916 1.00 78.88 291 VAL A O 1
ATOM 2237 N N . ALA A 1 292 ? -12.822 5.145 7.935 1.00 86.06 292 ALA A N 1
ATOM 2238 C CA . ALA A 1 292 ? -13.638 6.226 8.476 1.00 86.06 292 ALA A CA 1
ATOM 2239 C C . ALA A 1 292 ? -14.994 5.704 8.980 1.00 86.06 292 ALA A C 1
ATOM 2241 O O . ALA A 1 292 ? -15.368 5.993 10.118 1.00 86.06 292 ALA A O 1
ATOM 2242 N N . ASP A 1 293 ? -15.677 4.872 8.190 1.00 82.06 293 ASP A N 1
ATOM 2243 C CA . ASP A 1 293 ? -16.959 4.259 8.559 1.00 82.06 293 ASP A CA 1
ATOM 2244 C C . ASP A 1 293 ? -16.820 3.404 9.832 1.00 82.06 293 ASP A C 1
ATOM 2246 O O . ASP A 1 293 ? -17.613 3.532 10.769 1.00 82.06 293 ASP A O 1
ATOM 2250 N N . ALA A 1 294 ? -15.756 2.598 9.925 1.00 77.62 294 ALA A N 1
ATOM 2251 C CA . ALA A 1 294 ? -15.458 1.804 11.116 1.00 77.62 294 ALA A CA 1
ATOM 2252 C C . ALA A 1 294 ? -15.210 2.678 12.363 1.00 77.62 294 ALA A C 1
ATOM 2254 O O . ALA A 1 294 ? -15.682 2.349 13.453 1.00 77.62 294 ALA A O 1
ATOM 2255 N N . HIS A 1 295 ? -14.513 3.814 12.226 1.00 82.38 295 HIS A N 1
ATOM 2256 C CA . HIS A 1 295 ? -14.327 4.758 13.336 1.00 82.38 295 HIS A CA 1
ATOM 2257 C C . HIS A 1 295 ? -15.647 5.374 13.812 1.00 82.38 295 HIS A C 1
ATOM 2259 O O . HIS A 1 295 ? -15.843 5.535 15.022 1.00 82.38 295 HIS A O 1
ATOM 2265 N N . VAL A 1 296 ? -16.555 5.711 12.890 1.00 88.38 296 VAL A N 1
ATOM 2266 C CA . VAL A 1 296 ? -17.884 6.236 13.233 1.00 88.38 296 VAL A CA 1
ATOM 2267 C C . VAL A 1 296 ? -18.679 5.195 14.022 1.00 88.38 296 VAL A C 1
ATOM 2269 O O . VAL A 1 296 ? -19.154 5.503 15.116 1.00 88.38 296 VAL A O 1
ATOM 2272 N N . GLN A 1 297 ? -18.743 3.951 13.534 1.00 79.31 297 GLN A N 1
ATOM 2273 C CA . GLN A 1 297 ? -19.431 2.857 14.232 1.00 79.31 297 GLN A CA 1
ATOM 2274 C C . GLN A 1 297 ? -18.845 2.611 15.627 1.00 79.31 297 GLN A C 1
ATOM 2276 O O . GLN A 1 297 ? -19.580 2.532 16.611 1.00 79.31 297 GLN A O 1
ATOM 2281 N N . LEU A 1 298 ? -17.514 2.561 15.753 1.00 78.69 298 LEU A N 1
ATOM 2282 C CA . LEU A 1 298 ? -16.856 2.371 17.046 1.00 78.69 298 LEU A CA 1
ATOM 2283 C C . LEU A 1 298 ? -17.187 3.503 18.033 1.00 78.69 298 LEU A C 1
ATOM 2285 O O . LEU A 1 298 ? -17.406 3.256 19.220 1.00 78.69 298 LEU A O 1
ATOM 2289 N N . THR A 1 299 ? -17.261 4.743 17.549 1.00 85.19 299 THR A N 1
ATOM 2290 C CA . THR A 1 299 ? -17.634 5.908 18.365 1.00 85.19 299 THR A CA 1
ATOM 2291 C C . THR A 1 299 ? -19.076 5.806 18.866 1.00 85.19 299 THR A C 1
ATOM 2293 O O . THR A 1 299 ? -19.355 6.099 20.035 1.00 85.19 299 THR A O 1
ATOM 2296 N N . GLU A 1 300 ? -19.995 5.350 18.014 1.00 84.88 300 GLU A N 1
ATOM 2297 C CA . GLU A 1 300 ? -21.386 5.118 18.396 1.00 84.88 300 GLU A CA 1
ATOM 2298 C C . GLU A 1 300 ? -21.497 4.034 19.477 1.00 84.88 300 GLU A C 1
ATOM 2300 O O . GLU A 1 300 ? -22.134 4.255 20.510 1.00 84.88 300 GLU A O 1
ATOM 2305 N N . VAL A 1 301 ? -20.802 2.909 19.302 1.00 79.44 301 VAL A N 1
ATOM 2306 C CA . VAL A 1 301 ? -20.756 1.812 20.282 1.00 79.44 301 VAL A CA 1
ATOM 2307 C C . VAL A 1 301 ? -20.210 2.289 21.623 1.00 79.44 301 VAL A C 1
ATOM 2309 O O . VAL A 1 301 ? -20.818 2.032 22.662 1.00 79.44 301 VAL A O 1
ATOM 2312 N N . CYS A 1 302 ? -19.103 3.036 21.621 1.00 80.06 302 CYS A N 1
ATOM 2313 C CA . CYS A 1 302 ? -18.543 3.636 22.833 1.00 80.06 302 CYS A CA 1
ATOM 2314 C C . CYS A 1 302 ? -19.557 4.553 23.536 1.00 80.06 302 CYS A C 1
ATOM 2316 O O . CYS A 1 302 ? -19.693 4.513 24.762 1.00 80.06 302 CYS A O 1
ATOM 2318 N N . THR A 1 303 ? -20.315 5.338 22.769 1.00 88.12 303 THR A N 1
ATOM 2319 C CA . THR A 1 303 ? -21.364 6.218 23.302 1.00 88.12 303 THR A CA 1
ATOM 2320 C C . THR A 1 303 ? -22.509 5.418 23.928 1.00 88.12 303 THR A C 1
ATOM 2322 O O . THR A 1 303 ? -22.960 5.738 25.031 1.00 88.12 303 THR A O 1
ATOM 2325 N N . GLN A 1 304 ? -22.973 4.357 23.264 1.00 80.94 304 GLN A N 1
ATOM 2326 C CA . GLN A 1 304 ? -24.014 3.471 23.794 1.00 80.94 304 GLN A CA 1
ATOM 2327 C C . GLN A 1 304 ? -23.544 2.745 25.064 1.00 80.94 304 GLN A C 1
ATOM 2329 O O . GLN A 1 304 ? -24.268 2.715 26.061 1.00 80.94 304 GLN A O 1
ATOM 2334 N N . LEU A 1 305 ? -22.306 2.242 25.083 1.00 78.88 305 LEU A N 1
ATOM 2335 C CA . LEU A 1 305 ? -21.713 1.590 26.252 1.00 78.88 305 LEU A CA 1
ATOM 2336 C C . LEU A 1 305 ? -21.624 2.542 27.454 1.00 78.88 305 LEU A C 1
ATOM 2338 O O . LEU A 1 305 ? -21.891 2.139 28.590 1.00 78.88 305 LEU A O 1
ATOM 2342 N N . MET A 1 306 ? -21.296 3.813 27.213 1.00 88.12 306 MET A N 1
ATOM 2343 C CA . MET A 1 306 ? -21.274 4.841 28.252 1.00 88.12 306 MET A CA 1
ATOM 2344 C C . MET A 1 306 ? -22.673 5.082 28.837 1.00 88.12 306 MET A C 1
ATOM 2346 O O . MET A 1 306 ? -22.819 5.129 30.059 1.00 88.12 306 MET A O 1
ATOM 2350 N N . LYS A 1 307 ? -23.715 5.154 27.993 1.00 85.62 307 LYS A N 1
ATOM 2351 C CA . LYS A 1 307 ? -25.113 5.265 28.450 1.00 85.62 307 LYS A CA 1
ATOM 2352 C C . LYS A 1 307 ? -25.516 4.080 29.329 1.00 85.62 307 LYS A C 1
ATOM 2354 O O . LYS A 1 307 ? -25.955 4.292 30.455 1.00 85.62 307 LYS A O 1
ATOM 2359 N N . VAL A 1 308 ? -25.278 2.850 28.868 1.00 81.62 308 VAL A N 1
ATOM 2360 C CA . VAL A 1 308 ? -25.586 1.622 29.628 1.00 81.62 308 VAL A CA 1
ATOM 2361 C C . VAL A 1 308 ? -24.822 1.578 30.954 1.00 81.62 308 VAL A C 1
ATOM 2363 O O . VAL A 1 308 ? -25.377 1.205 31.987 1.00 81.62 308 VAL A O 1
ATOM 2366 N N . THR A 1 309 ? -23.553 1.993 30.960 1.00 84.81 309 THR A N 1
ATOM 2367 C CA . THR A 1 309 ? -22.738 2.049 32.183 1.00 84.81 309 THR A CA 1
ATOM 2368 C C . THR A 1 309 ? -23.309 3.045 33.191 1.00 84.81 309 THR A C 1
ATOM 2370 O O . THR A 1 309 ? -23.402 2.727 34.378 1.00 84.81 309 THR A O 1
ATOM 2373 N N . ASN A 1 310 ? -23.736 4.222 32.730 1.00 88.38 310 ASN A N 1
ATOM 2374 C CA . ASN A 1 310 ? -24.362 5.235 33.576 1.00 88.38 310 ASN A CA 1
ATOM 2375 C C . ASN A 1 310 ? -25.711 4.759 34.132 1.00 88.38 310 ASN A C 1
ATOM 2377 O O . ASN A 1 310 ? -25.942 4.877 35.335 1.00 88.38 310 ASN A O 1
ATOM 2381 N N . GLU A 1 311 ? -26.564 4.155 33.299 1.00 86.00 311 GLU A N 1
ATOM 2382 C CA . GLU A 1 311 ? -27.837 3.559 33.729 1.00 86.00 311 GLU A CA 1
ATOM 2383 C C . GLU A 1 311 ? -27.617 2.471 34.788 1.00 86.00 311 GLU A C 1
ATOM 2385 O O . GLU A 1 311 ? -28.248 2.489 35.847 1.00 86.00 311 GLU A O 1
ATOM 2390 N N . ARG A 1 312 ? -26.662 1.561 34.557 1.00 84.75 312 ARG A N 1
ATOM 2391 C CA . ARG A 1 312 ? -26.279 0.528 35.529 1.00 84.75 312 ARG A CA 1
ATOM 2392 C C . ARG A 1 312 ? -25.827 1.148 36.849 1.00 84.75 312 ARG A C 1
ATOM 2394 O O . ARG A 1 312 ? -26.268 0.703 37.905 1.00 84.75 312 ARG A O 1
ATOM 2401 N N . ASN A 1 313 ? -24.955 2.154 36.807 1.00 89.62 313 ASN A N 1
ATOM 2402 C CA . ASN A 1 313 ? -24.462 2.815 38.015 1.00 89.62 313 ASN A CA 1
ATOM 2403 C C . ASN A 1 313 ? -25.608 3.489 38.788 1.00 89.62 313 ASN A C 1
ATOM 2405 O O . ASN A 1 313 ? -25.651 3.387 40.012 1.00 89.62 313 ASN A O 1
ATOM 2409 N N . HIS A 1 314 ? -26.568 4.100 38.090 1.00 89.75 3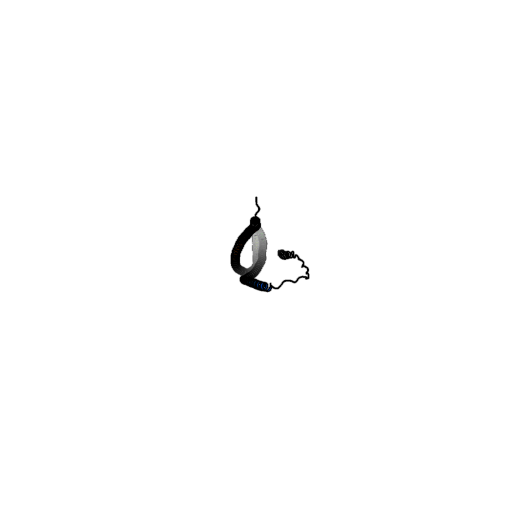14 HIS A N 1
ATOM 2410 C CA . HIS A 1 314 ? -27.747 4.690 38.720 1.00 89.75 314 HIS A CA 1
ATOM 2411 C C . HIS A 1 314 ? -28.641 3.628 39.380 1.00 89.75 314 HIS A C 1
ATOM 2413 O O . HIS A 1 314 ? -29.091 3.827 40.508 1.00 89.75 314 HIS A O 1
ATOM 2419 N N . ILE A 1 315 ? -28.856 2.485 38.719 1.00 85.25 315 ILE A N 1
ATOM 2420 C CA . ILE A 1 315 ? -29.607 1.352 39.281 1.00 85.25 315 ILE A CA 1
ATOM 2421 C C . ILE A 1 315 ? -28.919 0.801 40.535 1.00 85.25 315 ILE A C 1
ATOM 2423 O O . ILE A 1 315 ? -29.592 0.500 41.517 1.00 85.25 315 ILE A O 1
ATOM 2427 N N . VAL A 1 316 ? -27.590 0.660 40.510 1.00 8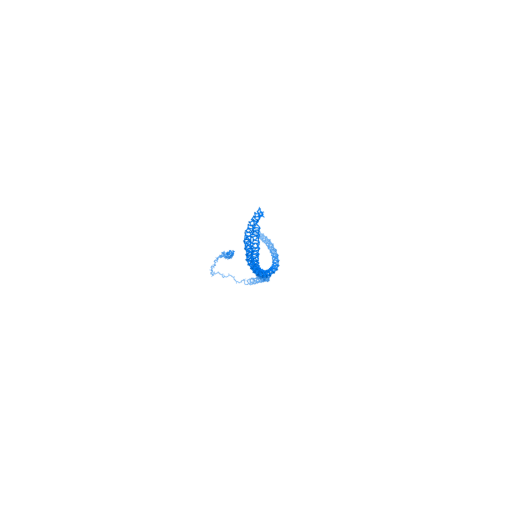6.12 316 VAL A N 1
ATOM 2428 C CA . VAL A 1 316 ? -26.812 0.186 41.666 1.00 86.12 316 VAL A CA 1
ATOM 2429 C C . VAL A 1 316 ? -26.904 1.175 42.826 1.00 86.12 316 VAL A C 1
ATOM 2431 O O . VAL A 1 316 ? -27.090 0.749 43.963 1.00 86.12 316 VAL A O 1
ATOM 2434 N N . ALA A 1 317 ? -26.822 2.479 42.552 1.00 91.19 317 ALA A N 1
ATOM 2435 C CA . ALA A 1 317 ? -26.964 3.514 43.573 1.00 91.19 317 ALA A CA 1
ATOM 2436 C C . ALA A 1 317 ? -28.361 3.503 44.220 1.00 91.19 317 ALA A C 1
ATOM 2438 O O . ALA A 1 317 ? -28.467 3.546 45.444 1.00 91.19 317 ALA A O 1
ATOM 2439 N N . ASP A 1 318 ? -29.420 3.377 43.416 1.00 89.44 318 ASP A N 1
ATOM 2440 C CA . ASP A 1 318 ? -30.804 3.267 43.896 1.00 89.44 318 ASP A CA 1
ATOM 2441 C C . ASP A 1 318 ? -31.009 2.009 44.760 1.00 89.44 318 ASP A C 1
ATOM 2443 O O . ASP A 1 318 ? -31.495 2.090 45.888 1.00 89.44 318 ASP A O 1
ATOM 2447 N N . ALA A 1 319 ? -30.530 0.851 44.292 1.00 86.38 319 ALA A N 1
ATOM 2448 C CA . ALA A 1 319 ? -30.580 -0.393 45.061 1.00 86.38 319 ALA A CA 1
ATOM 2449 C C . ALA A 1 319 ? -29.803 -0.292 46.385 1.00 86.38 319 ALA A C 1
ATOM 2451 O O . ALA A 1 319 ? -30.259 -0.794 47.413 1.00 86.38 319 ALA A O 1
ATOM 2452 N N . HIS A 1 320 ? -28.645 0.376 46.382 1.00 89.94 320 HIS A N 1
ATOM 2453 C CA . HIS A 1 320 ? -27.874 0.616 47.598 1.00 89.94 320 HIS A CA 1
ATOM 2454 C C . HIS A 1 320 ? -28.631 1.522 48.578 1.00 89.94 320 HIS A C 1
ATOM 2456 O O . HIS A 1 320 ? -28.678 1.215 49.767 1.00 89.94 320 HIS A O 1
ATOM 2462 N N . SER A 1 321 ? -29.285 2.582 48.092 1.00 94.19 321 SER A N 1
ATOM 2463 C CA . SER A 1 321 ? -30.115 3.461 48.923 1.00 94.19 321 SER A CA 1
ATOM 2464 C C . SER A 1 321 ? -31.273 2.703 49.580 1.00 94.19 321 SER A C 1
ATOM 2466 O O . SER A 1 321 ? -31.478 2.826 50.786 1.00 94.19 321 SER A O 1
ATOM 2468 N N . GLN A 1 322 ? -31.988 1.871 48.817 1.00 91.31 322 GLN A N 1
ATOM 2469 C CA . GLN A 1 322 ? -33.081 1.040 49.341 1.00 91.31 322 GLN A CA 1
ATOM 2470 C C . GLN A 1 322 ? -32.583 0.035 50.388 1.00 91.31 322 GLN A C 1
ATOM 2472 O O . GLN A 1 322 ? -33.231 -0.178 51.412 1.00 91.31 322 GLN A O 1
ATOM 2477 N N . LEU A 1 323 ? -31.408 -0.563 50.167 1.00 90.31 323 LEU A N 1
ATOM 2478 C CA . LEU A 1 323 ? -30.793 -1.479 51.126 1.00 90.31 323 LEU A CA 1
ATOM 2479 C C . LEU A 1 323 ? -30.414 -0.765 52.434 1.00 90.31 323 LEU A C 1
ATOM 2481 O O . LEU A 1 323 ? -30.643 -1.308 53.514 1.00 90.31 323 LEU A O 1
ATOM 2485 N N . VAL A 1 324 ? -29.866 0.451 52.350 1.00 94.19 324 VAL A N 1
ATOM 2486 C CA . VAL A 1 324 ? -29.553 1.282 53.523 1.00 94.19 324 VAL A CA 1
ATOM 2487 C C . VAL A 1 324 ? -30.823 1.630 54.300 1.00 94.19 324 VAL A C 1
ATOM 2489 O O . VAL A 1 324 ? -30.839 1.496 55.524 1.00 94.19 324 VAL A O 1
ATOM 2492 N N . GLU A 1 325 ? -31.899 2.016 53.613 1.00 94.69 325 GLU A N 1
ATOM 2493 C CA . GLU A 1 325 ? -33.189 2.299 54.248 1.00 94.69 325 GLU A CA 1
ATOM 2494 C C . GLU A 1 325 ? -33.752 1.061 54.963 1.00 94.69 325 GLU A C 1
ATOM 2496 O O . GLU A 1 325 ? -34.111 1.135 56.141 1.00 94.69 325 GLU A O 1
ATOM 2501 N N . ALA A 1 326 ? -33.749 -0.098 54.298 1.00 91.00 326 ALA A N 1
ATOM 2502 C CA . ALA A 1 326 ? -34.189 -1.362 54.885 1.00 91.00 326 ALA A CA 1
ATOM 2503 C C . ALA A 1 326 ? -33.349 -1.756 56.114 1.00 91.00 326 ALA A C 1
ATOM 2505 O O . ALA A 1 326 ? -33.898 -2.193 57.128 1.00 91.00 326 ALA A O 1
ATOM 2506 N N . HIS A 1 327 ? -32.026 -1.558 56.068 1.00 91.06 327 HIS A N 1
ATOM 2507 C CA . HIS A 1 327 ? -31.159 -1.756 57.232 1.00 91.06 327 HIS A CA 1
ATOM 2508 C C . HIS A 1 327 ? -31.496 -0.797 58.380 1.00 91.06 327 HIS A C 1
ATOM 2510 O O . HIS A 1 327 ? -31.519 -1.227 59.534 1.00 91.06 327 HIS A O 1
ATOM 2516 N N . GLY A 1 328 ? -31.803 0.468 58.082 1.00 95.00 328 GLY A N 1
ATOM 2517 C CA . GLY A 1 328 ? -32.254 1.443 59.078 1.00 95.00 328 GLY A CA 1
ATOM 2518 C C . GLY A 1 328 ? -33.572 1.038 59.747 1.00 95.00 328 GLY A C 1
ATOM 2519 O O . GLY A 1 328 ? -33.687 1.081 60.972 1.00 95.00 328 GLY A O 1
ATOM 2520 N N . GLN A 1 329 ? -34.549 0.570 58.966 1.00 93.94 329 GLN A N 1
ATOM 2521 C CA . GLN A 1 329 ? -35.817 0.054 59.491 1.00 93.94 329 GLN A CA 1
ATOM 2522 C C . GLN A 1 329 ? -35.610 -1.196 60.360 1.00 93.94 329 GLN A C 1
ATOM 2524 O O . GLN A 1 329 ? -36.181 -1.292 61.446 1.00 93.94 329 GLN A O 1
ATOM 2529 N N . LEU A 1 330 ? -34.756 -2.131 59.928 1.00 92.75 330 LEU A N 1
ATOM 2530 C CA . LEU A 1 330 ? -34.428 -3.332 60.701 1.00 92.75 330 LEU A CA 1
ATOM 2531 C C . LEU A 1 330 ? -33.754 -2.988 62.036 1.00 92.75 330 LEU A C 1
ATOM 2533 O O . LEU A 1 330 ? -34.081 -3.595 63.055 1.00 92.75 330 LEU A O 1
ATOM 2537 N N . ALA A 1 331 ? -32.851 -2.003 62.047 1.00 95.56 331 ALA A N 1
ATOM 2538 C CA . ALA A 1 331 ? -32.217 -1.522 63.272 1.00 95.56 331 ALA A CA 1
ATOM 2539 C C . ALA A 1 331 ? -33.249 -0.954 64.259 1.00 95.56 331 ALA A C 1
ATOM 2541 O O . ALA A 1 331 ? -33.193 -1.264 65.447 1.00 95.56 331 ALA A O 1
ATOM 2542 N N . LYS A 1 332 ? -34.238 -0.198 63.764 1.00 96.06 332 LYS A N 1
ATOM 2543 C CA . LYS A 1 332 ? -35.339 0.320 64.586 1.00 96.06 332 LYS A CA 1
ATOM 2544 C C . LYS A 1 332 ? -36.199 -0.802 65.177 1.00 96.06 332 LYS A C 1
ATOM 2546 O O . LYS A 1 332 ? -36.465 -0.795 66.370 1.00 96.06 332 LYS A O 1
ATOM 2551 N N . VAL A 1 333 ? -36.563 -1.807 64.377 1.00 95.31 333 VAL A N 1
ATOM 2552 C CA . VAL A 1 333 ? -37.303 -2.988 64.865 1.00 95.31 333 VAL A CA 1
ATOM 2553 C C . VAL A 1 333 ? -36.505 -3.752 65.925 1.00 95.31 333 VAL A C 1
ATOM 2555 O O . VAL A 1 333 ? -37.075 -4.241 66.900 1.00 95.31 333 VAL A O 1
ATOM 2558 N N . GLN A 1 334 ? -35.188 -3.870 65.742 1.00 95.31 334 GLN A N 1
ATOM 2559 C CA . GLN A 1 334 ? -34.317 -4.513 66.721 1.00 95.31 334 GLN A CA 1
ATOM 2560 C C . GLN A 1 334 ? -34.284 -3.722 68.038 1.00 95.31 334 GLN A C 1
ATOM 2562 O O . GLN A 1 334 ? -34.413 -4.331 69.096 1.00 95.31 334 GLN A O 1
ATOM 2567 N N . GLN A 1 335 ? -34.216 -2.390 67.977 1.00 96.25 335 GLN A N 1
ATOM 2568 C CA . GLN A 1 335 ? -34.327 -1.527 69.153 1.00 96.25 335 GLN A CA 1
ATOM 2569 C C . GLN A 1 335 ? -35.687 -1.679 69.857 1.00 96.25 335 GLN A C 1
ATOM 2571 O O . GLN A 1 335 ? -35.720 -1.928 71.058 1.00 96.25 335 GLN A O 1
ATOM 2576 N N . ASP A 1 336 ? -36.800 -1.621 69.118 1.00 95.62 336 ASP A N 1
ATOM 2577 C CA . ASP A 1 336 ? -38.150 -1.777 69.681 1.00 95.62 336 ASP A CA 1
ATOM 2578 C C . ASP A 1 336 ? -38.318 -3.138 70.389 1.00 95.62 336 ASP A C 1
ATOM 2580 O O . ASP A 1 336 ? -38.959 -3.246 71.438 1.00 95.62 336 ASP A O 1
ATOM 2584 N N . LYS A 1 337 ? -37.723 -4.201 69.830 1.00 96.75 337 LYS A N 1
ATOM 2585 C CA . LYS A 1 337 ? -37.689 -5.536 70.444 1.00 96.75 337 LYS A CA 1
ATOM 2586 C C . LYS A 1 337 ? -36.898 -5.537 71.754 1.00 96.75 337 LYS A C 1
ATOM 2588 O O . LYS A 1 337 ? -37.324 -6.191 72.713 1.00 96.75 337 LYS A O 1
ATOM 2593 N N . ASP A 1 338 ? -35.752 -4.867 71.789 1.00 96.44 338 ASP A N 1
ATOM 2594 C CA . ASP A 1 338 ? -34.903 -4.797 72.978 1.00 96.44 338 ASP A CA 1
ATOM 2595 C C . ASP A 1 338 ? -35.608 -3.999 74.093 1.00 96.44 338 ASP A C 1
ATOM 2597 O O . ASP A 1 338 ? -35.719 -4.497 75.217 1.00 96.44 338 ASP A O 1
ATOM 2601 N N . ASP A 1 339 ? -36.237 -2.867 73.756 1.00 96.50 339 ASP A N 1
ATOM 2602 C CA . ASP A 1 339 ? -37.070 -2.067 74.667 1.00 96.50 339 ASP A CA 1
ATOM 2603 C C . ASP A 1 339 ? -38.259 -2.878 75.220 1.00 96.50 339 ASP A C 1
ATOM 2605 O O . ASP A 1 339 ? -38.538 -2.874 76.425 1.00 96.50 339 ASP A O 1
ATOM 2609 N N . ALA A 1 340 ? -38.959 -3.627 74.360 1.00 95.94 340 ALA A N 1
ATOM 2610 C CA . ALA A 1 340 ? -40.058 -4.501 74.775 1.00 95.94 340 ALA A CA 1
ATOM 2611 C C . ALA A 1 340 ? -39.582 -5.631 75.705 1.00 95.94 340 ALA A C 1
ATOM 2613 O O . ALA A 1 340 ? -40.270 -5.985 76.668 1.00 95.94 340 ALA A O 1
ATOM 2614 N N . THR A 1 341 ? -38.394 -6.184 75.448 1.00 94.94 341 THR A N 1
ATOM 2615 C CA . THR A 1 341 ? -37.777 -7.213 76.297 1.00 94.94 341 THR A CA 1
ATOM 2616 C C . THR A 1 341 ? -37.434 -6.644 77.674 1.00 94.94 341 THR A C 1
ATOM 2618 O O . THR A 1 341 ? -37.745 -7.274 78.688 1.00 94.94 341 THR A O 1
ATOM 2621 N N . GLU A 1 342 ? -36.875 -5.433 77.734 1.00 97.56 342 GLU A N 1
ATOM 2622 C CA . GLU A 1 342 ? -36.602 -4.732 78.993 1.00 97.56 342 GLU A CA 1
ATOM 2623 C C . GLU A 1 342 ? -37.898 -4.450 79.775 1.00 97.56 342 GLU A C 1
ATOM 2625 O O . GLU A 1 342 ? -37.973 -4.702 80.983 1.00 97.56 342 GLU A O 1
ATOM 2630 N N . GLN A 1 343 ? -38.961 -3.988 79.103 1.00 95.62 343 GLN A N 1
ATOM 2631 C CA . GLN A 1 343 ? -40.268 -3.779 79.738 1.00 95.62 343 GLN A CA 1
ATOM 2632 C C . GLN A 1 343 ? -40.859 -5.077 80.303 1.00 95.62 343 GLN A C 1
ATOM 2634 O O . GLN A 1 343 ? -41.364 -5.086 81.430 1.00 95.62 343 GLN A O 1
ATOM 2639 N N . LEU A 1 344 ? -40.780 -6.185 79.559 1.00 95.75 344 LEU A N 1
ATOM 2640 C CA . LEU A 1 344 ? -41.225 -7.496 80.036 1.00 95.75 344 LEU A CA 1
ATOM 2641 C C . LEU A 1 344 ? -40.436 -7.947 81.270 1.00 95.75 344 LEU A C 1
ATOM 2643 O O . LEU A 1 344 ? -41.041 -8.444 82.221 1.00 95.75 344 LEU A O 1
ATOM 2647 N N . GLN A 1 345 ? -39.118 -7.732 81.300 1.00 95.94 345 GLN A N 1
ATOM 2648 C CA . GLN A 1 345 ? -38.294 -8.025 82.476 1.00 95.94 345 GLN A CA 1
ATOM 2649 C C . GLN A 1 345 ? -38.711 -7.185 83.693 1.00 95.94 345 GLN A C 1
ATOM 2651 O O . GLN A 1 345 ? -38.924 -7.747 84.770 1.00 95.94 345 GLN A O 1
ATOM 2656 N N . LYS A 1 346 ? -38.916 -5.869 83.529 1.00 95.81 346 LYS A N 1
ATOM 2657 C CA . LYS A 1 346 ? -39.416 -4.981 84.600 1.00 95.81 346 LYS A CA 1
ATOM 2658 C C . LYS A 1 346 ? -40.774 -5.438 85.139 1.00 95.81 346 LYS A C 1
ATOM 2660 O O . LYS A 1 346 ? -40.970 -5.499 86.353 1.00 95.81 346 LYS A O 1
ATOM 2665 N N . ASN A 1 347 ? -41.701 -5.797 84.251 1.00 95.56 347 ASN A N 1
ATOM 2666 C CA . ASN A 1 347 ? -43.021 -6.297 84.637 1.00 95.56 347 ASN A CA 1
ATOM 2667 C C . ASN A 1 347 ? -42.937 -7.640 85.368 1.00 95.56 347 ASN A C 1
ATOM 2669 O O . ASN A 1 347 ? -43.626 -7.823 86.369 1.00 95.56 347 ASN A O 1
ATOM 2673 N N . ASN A 1 348 ? -42.070 -8.551 84.920 1.00 95.31 348 ASN A N 1
ATOM 2674 C CA . ASN A 1 348 ? -41.843 -9.828 85.594 1.00 95.31 348 ASN A CA 1
ATOM 2675 C C . ASN A 1 348 ? -41.326 -9.618 87.030 1.00 95.31 348 ASN A C 1
ATOM 2677 O O . ASN A 1 348 ? -41.887 -10.176 87.970 1.00 95.31 348 ASN A O 1
ATOM 2681 N N . ILE A 1 349 ? -40.341 -8.730 87.223 1.00 96.75 349 ILE A N 1
ATOM 2682 C CA . ILE A 1 349 ? -39.838 -8.350 88.558 1.00 96.75 349 ILE A CA 1
ATOM 2683 C C . ILE A 1 349 ? -40.967 -7.766 89.425 1.00 96.75 349 ILE A C 1
ATOM 2685 O O . ILE A 1 349 ? -41.117 -8.139 90.587 1.00 96.75 349 ILE A O 1
ATOM 2689 N N . LYS A 1 350 ? -41.806 -6.883 88.866 1.00 96.06 350 LYS A N 1
ATOM 2690 C CA . LYS A 1 350 ? -42.941 -6.284 89.588 1.00 96.06 350 LYS A CA 1
ATOM 2691 C C . LYS A 1 350 ? -43.972 -7.329 90.025 1.00 96.06 350 LYS A C 1
ATOM 2693 O O . LYS A 1 350 ? -44.445 -7.276 91.157 1.00 96.06 350 LYS A O 1
ATOM 2698 N N . VAL A 1 351 ? -44.310 -8.280 89.153 1.00 95.56 351 VAL A N 1
ATOM 2699 C CA . VAL A 1 351 ? -45.219 -9.393 89.477 1.00 95.56 351 VAL A CA 1
ATOM 2700 C C . VAL A 1 351 ? -44.624 -10.277 90.571 1.00 95.56 351 VAL A C 1
ATOM 2702 O O . VAL A 1 351 ? -45.336 -10.620 91.512 1.00 95.56 351 VAL A O 1
ATOM 2705 N N . GLN A 1 352 ? -43.326 -10.593 90.501 1.00 94.81 352 GLN A N 1
ATOM 2706 C CA . GLN A 1 352 ? -42.637 -11.334 91.561 1.00 94.81 352 GLN A CA 1
ATOM 2707 C C . GLN A 1 352 ? -42.714 -10.602 92.907 1.00 94.81 352 GLN A C 1
ATOM 2709 O O . GLN A 1 352 ? -43.027 -11.233 93.914 1.00 94.81 352 GLN A O 1
ATOM 2714 N N . PHE A 1 353 ? -42.511 -9.281 92.920 1.00 96.06 353 PHE A N 1
ATOM 2715 C CA . PHE A 1 353 ? -42.613 -8.470 94.135 1.00 96.06 353 PHE A CA 1
ATOM 2716 C C . PHE A 1 353 ? -44.032 -8.478 94.722 1.00 96.06 353 PHE A C 1
ATOM 2718 O O . PHE A 1 353 ? -44.198 -8.716 95.913 1.00 96.06 353 PHE A O 1
ATOM 2725 N N . ILE A 1 354 ? -45.066 -8.297 93.889 1.00 95.50 354 ILE A N 1
ATOM 2726 C CA . ILE A 1 354 ? -46.476 -8.370 94.320 1.00 95.50 354 ILE A CA 1
ATOM 2727 C C . ILE A 1 354 ? -46.801 -9.754 94.892 1.00 95.50 354 ILE A C 1
ATOM 2729 O O . ILE A 1 354 ? -47.449 -9.861 95.930 1.00 95.50 354 ILE A O 1
ATOM 2733 N N . MET A 1 355 ? -46.350 -10.822 94.231 1.00 93.44 355 MET A N 1
ATOM 2734 C CA . MET A 1 355 ? -46.577 -12.188 94.697 1.00 93.44 355 MET A CA 1
ATOM 2735 C C . MET A 1 355 ? -45.869 -12.446 96.036 1.00 93.44 355 MET A C 1
ATOM 2737 O O . MET A 1 355 ? -46.444 -13.069 96.925 1.00 93.44 355 MET A O 1
ATOM 2741 N N . GLN A 1 356 ? -44.648 -11.931 96.210 1.00 95.00 356 GLN A N 1
ATOM 2742 C CA . GLN A 1 356 ? -43.905 -12.025 97.465 1.00 95.00 356 GLN A CA 1
ATOM 2743 C C . GLN A 1 356 ? -44.597 -11.254 98.599 1.00 95.00 356 GLN A C 1
ATOM 2745 O O . GLN A 1 356 ? -44.745 -11.796 99.692 1.00 95.00 356 GLN A O 1
ATOM 2750 N N . ASP A 1 357 ? -45.089 -10.044 98.328 1.00 94.50 357 ASP A N 1
ATOM 2751 C CA . ASP A 1 357 ? -45.846 -9.222 99.280 1.00 94.50 357 ASP A CA 1
ATOM 2752 C C . ASP A 1 357 ? -47.169 -9.891 99.704 1.00 94.50 357 ASP A C 1
ATOM 2754 O O . ASP A 1 357 ? -47.506 -9.945 100.889 1.00 94.50 357 ASP A O 1
ATOM 2758 N N . GLN A 1 358 ? -47.881 -10.519 98.759 1.00 94.31 358 GLN A N 1
ATOM 2759 C CA . GLN A 1 358 ? -49.074 -11.324 99.048 1.00 94.31 358 GLN A CA 1
ATOM 2760 C C . GLN A 1 358 ? -48.763 -12.538 99.934 1.00 94.31 358 GLN A C 1
ATOM 2762 O O . GLN A 1 358 ? -49.514 -12.810 100.872 1.00 94.31 358 GLN A O 1
ATOM 2767 N N . ILE A 1 359 ? -47.662 -13.254 99.671 1.00 94.38 359 ILE A N 1
ATOM 2768 C CA . ILE A 1 359 ? -47.216 -14.386 100.502 1.00 94.38 359 ILE A CA 1
ATOM 2769 C C . ILE A 1 359 ? -46.883 -13.909 101.921 1.00 94.38 359 ILE A C 1
ATOM 2771 O O . ILE A 1 359 ? -47.309 -14.537 102.892 1.00 94.38 359 ILE A O 1
ATOM 2775 N N . ILE A 1 360 ? -46.155 -12.795 102.057 1.00 94.12 360 ILE A N 1
ATOM 2776 C CA . ILE A 1 360 ? -45.833 -12.191 103.360 1.00 94.12 360 ILE A CA 1
ATOM 2777 C C . ILE A 1 360 ? -47.127 -11.836 104.104 1.00 94.12 360 ILE A C 1
ATOM 2779 O O . ILE A 1 360 ? -47.321 -12.275 105.237 1.00 94.12 360 ILE A O 1
ATOM 2783 N N . THR A 1 361 ? -48.057 -11.149 103.441 1.00 92.75 361 THR A N 1
ATOM 2784 C CA . THR A 1 361 ? -49.348 -10.742 104.017 1.00 92.75 361 THR A CA 1
ATOM 2785 C C . THR A 1 361 ? -50.197 -11.942 104.458 1.00 92.75 361 THR A C 1
ATOM 2787 O O . THR A 1 361 ? -50.771 -11.934 105.550 1.00 92.75 361 THR A O 1
ATOM 2790 N N . GLN A 1 362 ? -50.272 -13.008 103.650 1.00 91.06 362 GLN A N 1
ATOM 2791 C CA . GLN A 1 362 ? -50.973 -14.244 104.023 1.00 91.06 362 GLN A CA 1
ATOM 2792 C C . GLN A 1 362 ? -50.334 -14.916 105.240 1.00 91.06 362 GLN A C 1
ATOM 2794 O O . GLN A 1 362 ? -51.051 -15.355 106.140 1.00 91.06 362 GLN A O 1
ATOM 2799 N N . ASN A 1 363 ? -49.002 -14.967 105.298 1.00 91.50 363 ASN A N 1
ATOM 2800 C CA . ASN A 1 363 ? -48.285 -15.525 106.441 1.00 91.50 363 ASN A CA 1
ATOM 2801 C C . ASN A 1 363 ? -48.550 -14.721 107.721 1.00 91.50 363 ASN A C 1
ATOM 2803 O O . ASN A 1 363 ? -48.844 -15.317 108.758 1.00 91.50 363 ASN A O 1
ATOM 2807 N N . GLU A 1 364 ? -48.536 -13.387 107.649 1.00 93.31 364 GLU A N 1
ATOM 2808 C CA . GLU A 1 364 ? -48.901 -12.524 108.778 1.00 93.31 364 GLU A CA 1
ATOM 2809 C C . GLU A 1 364 ? -50.353 -12.737 109.224 1.00 93.31 364 GLU A C 1
ATOM 2811 O O . GLU A 1 364 ? -50.628 -12.811 110.425 1.00 93.31 364 GLU A O 1
ATOM 2816 N N . SER A 1 365 ? -51.294 -12.868 108.281 1.00 91.94 365 SER A N 1
ATOM 2817 C CA . SER A 1 365 ? -52.698 -13.175 108.584 1.00 91.94 365 SER A CA 1
ATOM 2818 C C . SER A 1 365 ? -52.840 -14.534 109.270 1.00 91.94 365 SER A C 1
ATOM 2820 O O . SER A 1 365 ? -53.480 -14.629 110.314 1.00 91.94 365 SER A O 1
ATOM 2822 N N . HIS A 1 366 ? -52.198 -15.581 108.742 1.00 89.50 366 HIS A N 1
ATOM 2823 C CA . HIS A 1 366 ? -52.198 -16.911 109.352 1.00 89.50 366 HIS A CA 1
ATOM 2824 C C . HIS A 1 366 ? -51.588 -16.902 110.757 1.00 89.50 366 HIS A C 1
ATOM 2826 O O . HIS A 1 366 ? -52.110 -17.571 111.654 1.00 89.50 366 HIS A O 1
ATOM 2832 N N . GLN A 1 367 ? -50.519 -16.131 110.976 1.00 90.44 367 GLN A N 1
ATOM 2833 C CA . GLN A 1 367 ? -49.901 -15.966 112.289 1.00 90.44 367 GLN A CA 1
ATOM 2834 C C . GLN A 1 367 ? -50.843 -15.249 113.267 1.00 90.44 367 GLN A C 1
ATOM 2836 O O . GLN A 1 367 ? -51.011 -15.710 114.400 1.00 90.44 367 GLN A O 1
ATOM 2841 N N . LYS A 1 368 ? -51.522 -14.177 112.830 1.00 91.19 368 LYS A N 1
ATOM 2842 C CA . LYS A 1 368 ? -52.562 -13.488 113.616 1.00 91.19 368 LYS A CA 1
ATOM 2843 C C . LYS A 1 368 ? -53.722 -14.428 113.953 1.00 91.19 368 LYS A C 1
ATOM 2845 O O . LYS A 1 368 ? -54.113 -14.505 115.115 1.00 91.19 368 LYS A O 1
ATOM 2850 N N . ASP A 1 369 ? -54.218 -15.210 112.998 1.00 90.62 369 ASP A N 1
ATOM 2851 C CA . ASP A 1 369 ? -55.294 -16.184 113.219 1.00 90.62 369 ASP A CA 1
ATOM 2852 C C . ASP A 1 369 ? -54.882 -17.322 114.160 1.00 90.62 369 ASP A C 1
ATOM 2854 O O . ASP A 1 369 ? -55.683 -17.793 114.974 1.00 90.62 369 ASP A O 1
ATOM 2858 N N . ALA A 1 370 ? -53.635 -17.790 114.072 1.00 90.50 370 ALA A N 1
ATOM 2859 C CA . ALA A 1 370 ? -53.073 -18.757 115.012 1.00 90.50 370 ALA A CA 1
ATOM 2860 C C . ALA A 1 370 ? -52.984 -18.169 116.432 1.00 90.50 370 ALA A C 1
ATOM 2862 O O . ALA A 1 370 ? -53.349 -18.833 117.409 1.00 90.50 370 ALA A O 1
ATOM 2863 N N . MET A 1 371 ? -52.578 -16.902 116.554 1.00 92.25 371 MET A N 1
ATOM 2864 C CA . MET A 1 371 ? -52.520 -16.185 117.828 1.00 92.25 371 MET A CA 1
ATOM 2865 C C . MET A 1 371 ? -53.917 -15.957 118.423 1.00 92.25 371 MET A C 1
ATOM 2867 O O . MET A 1 371 ? -54.133 -16.255 119.596 1.00 92.25 371 MET A O 1
ATOM 2871 N N . ILE A 1 372 ? -54.896 -15.528 117.618 1.00 91.62 372 ILE A N 1
ATOM 2872 C CA . ILE A 1 372 ? -56.301 -15.376 118.030 1.00 91.62 372 ILE A CA 1
ATOM 2873 C C . ILE A 1 372 ? -56.879 -16.717 118.488 1.00 91.62 372 ILE A C 1
ATOM 2875 O O . ILE A 1 372 ? -57.531 -16.769 119.530 1.00 91.62 372 ILE A O 1
ATOM 2879 N N . ARG A 1 373 ? -56.630 -17.814 117.757 1.00 89.50 373 ARG A N 1
ATOM 2880 C CA . ARG A 1 373 ? -57.043 -19.165 118.176 1.00 89.50 373 ARG A CA 1
ATOM 2881 C C . ARG A 1 373 ? -56.438 -19.546 119.526 1.00 89.50 373 ARG A C 1
ATOM 2883 O O . ARG A 1 373 ? -57.161 -20.020 120.397 1.00 89.50 373 ARG A O 1
ATOM 2890 N N . THR A 1 374 ? -55.150 -19.279 119.730 1.00 89.69 374 THR A N 1
ATOM 2891 C CA . THR A 1 374 ? -54.460 -19.549 121.002 1.00 89.69 374 THR A CA 1
ATOM 2892 C C . THR A 1 374 ? -55.062 -18.741 122.153 1.00 89.69 374 THR A C 1
ATOM 2894 O O . THR A 1 374 ? -55.407 -19.311 123.188 1.00 89.69 374 THR A O 1
ATOM 2897 N N . LEU A 1 375 ? -55.266 -17.434 121.963 1.00 90.75 375 LEU A N 1
ATOM 2898 C CA . LEU A 1 375 ? -55.894 -16.557 122.956 1.00 90.75 375 LEU A CA 1
ATOM 2899 C C . LEU A 1 375 ? -57.341 -16.971 123.256 1.00 90.75 375 LEU A C 1
ATOM 2901 O O . LEU A 1 375 ? -57.747 -16.983 124.416 1.00 90.75 375 LEU A O 1
ATOM 2905 N N . ARG A 1 376 ? -58.113 -17.364 122.235 1.00 91.06 376 ARG A N 1
ATOM 2906 C CA . ARG A 1 376 ? -59.482 -17.875 122.394 1.00 91.06 376 ARG A CA 1
ATOM 2907 C C . ARG A 1 376 ? -59.502 -19.162 123.215 1.00 91.06 376 ARG A C 1
ATOM 2909 O O . ARG A 1 376 ? -60.312 -19.262 124.131 1.00 91.06 376 ARG A O 1
ATOM 2916 N N . ASN A 1 377 ? -58.596 -20.100 122.941 1.00 89.00 377 ASN A N 1
ATOM 2917 C CA . ASN A 1 377 ? -58.464 -21.338 123.711 1.00 89.00 377 ASN A CA 1
ATOM 2918 C C . ASN A 1 377 ? -58.078 -21.049 125.171 1.00 89.00 377 ASN A C 1
ATOM 2920 O O . ASN A 1 377 ? -58.683 -21.603 126.085 1.00 89.00 377 ASN A O 1
ATOM 2924 N N . GLN A 1 378 ? -57.129 -20.135 125.407 1.00 89.44 378 GLN A N 1
ATOM 2925 C CA . GLN A 1 378 ? -56.764 -19.694 126.760 1.00 89.44 378 GLN A CA 1
ATOM 2926 C C . GLN A 1 378 ? -57.943 -19.040 127.493 1.00 89.44 378 GLN A C 1
ATOM 2928 O O . GLN A 1 378 ? -58.166 -19.309 128.674 1.00 89.44 378 GLN A O 1
ATOM 2933 N N . TYR A 1 379 ? -58.715 -18.193 126.807 1.00 88.62 379 TYR A N 1
ATOM 2934 C CA . TYR A 1 379 ? -59.904 -17.556 127.367 1.00 88.62 379 TYR A CA 1
ATOM 2935 C C . TYR A 1 379 ? -61.000 -18.577 127.694 1.00 88.62 379 TYR A C 1
ATOM 2937 O O . TYR A 1 379 ? -61.562 -18.533 128.784 1.00 88.62 379 TYR A O 1
ATOM 2945 N N . GLN A 1 380 ? -61.275 -19.525 126.795 1.00 87.56 380 GLN A N 1
ATOM 2946 C CA . GLN A 1 380 ? -62.231 -20.610 127.034 1.00 87.56 380 GLN A CA 1
ATOM 2947 C C . GLN A 1 380 ? -61.801 -21.496 128.206 1.00 87.56 380 GLN A C 1
ATOM 2949 O O . GLN A 1 380 ? -62.633 -21.801 129.053 1.00 87.56 380 GLN A O 1
ATOM 2954 N N . ALA A 1 381 ? -60.513 -21.836 128.317 1.00 83.94 381 ALA A N 1
ATOM 2955 C CA . ALA A 1 381 ? -59.976 -22.576 129.459 1.00 83.94 381 ALA A CA 1
ATOM 2956 C C . ALA A 1 381 ? -60.149 -21.799 130.776 1.00 83.94 381 ALA A C 1
ATOM 2958 O O . ALA A 1 381 ? -60.622 -22.353 131.768 1.00 83.94 381 ALA A O 1
ATOM 2959 N N . LYS A 1 382 ? -59.848 -20.490 130.781 1.00 86.38 382 LYS A N 1
ATOM 2960 C CA . LYS A 1 382 ? -60.104 -19.613 131.938 1.00 86.38 382 LYS A CA 1
ATOM 2961 C C . LYS A 1 382 ? -61.590 -19.514 132.278 1.00 86.38 382 LYS A C 1
ATOM 2963 O O . LYS A 1 382 ? -61.943 -19.554 133.449 1.00 86.38 382 LYS A O 1
ATOM 2968 N N . SER A 1 383 ? -62.461 -19.396 131.280 1.00 86.50 383 SER A N 1
ATOM 2969 C CA . SER A 1 383 ? -63.914 -19.339 131.465 1.00 86.50 383 SER A CA 1
ATOM 2970 C C . SER A 1 383 ? -64.470 -20.658 132.010 1.00 86.50 383 SER A C 1
ATOM 2972 O O . SER A 1 383 ? -65.281 -20.637 132.933 1.00 86.50 383 SER A O 1
ATOM 2974 N N . ALA A 1 384 ? -63.994 -21.801 131.509 1.00 82.00 384 ALA A N 1
ATOM 2975 C CA . ALA A 1 384 ? -64.330 -23.121 132.032 1.00 82.00 384 ALA A CA 1
ATOM 2976 C C . ALA A 1 384 ? -63.895 -23.260 133.498 1.00 82.00 384 ALA A C 1
ATOM 2978 O O . ALA A 1 384 ? -64.718 -23.608 134.341 1.00 82.00 384 ALA A O 1
ATOM 2979 N N . SER A 1 385 ? -62.656 -22.869 133.820 1.00 84.31 385 SER A N 1
ATOM 2980 C CA . SER A 1 385 ? -62.149 -22.844 135.197 1.00 84.31 385 SER A CA 1
ATOM 2981 C C . SER A 1 385 ? -62.966 -21.909 136.099 1.00 84.31 385 SER A C 1
ATOM 2983 O O . SER A 1 385 ? -63.318 -22.282 137.215 1.00 84.31 385 SER A O 1
ATOM 2985 N N . TYR A 1 386 ? -63.356 -20.725 135.611 1.00 84.62 386 TYR A N 1
ATOM 2986 C CA . TYR A 1 386 ? -64.242 -19.807 136.332 1.00 84.62 386 TYR A CA 1
ATOM 2987 C C . TYR A 1 386 ? -65.633 -20.411 136.576 1.00 84.62 386 TYR A C 1
ATOM 2989 O O . TYR A 1 386 ? -66.177 -20.273 137.669 1.00 84.62 386 TYR A O 1
ATOM 2997 N N . ASN A 1 387 ? -66.214 -21.104 135.593 1.00 81.44 387 ASN A N 1
ATOM 2998 C CA . ASN A 1 387 ? -67.502 -21.783 135.740 1.00 81.44 387 ASN A CA 1
ATOM 2999 C C . ASN A 1 387 ? -67.423 -22.967 136.714 1.00 81.44 387 ASN A C 1
ATOM 3001 O O . ASN A 1 387 ? -68.342 -23.154 137.513 1.00 81.44 387 ASN A O 1
ATOM 3005 N N . GLU A 1 388 ? -66.324 -23.726 136.711 1.00 81.88 388 GLU A N 1
ATOM 3006 C CA . GLU A 1 388 ? -66.052 -24.744 137.729 1.00 81.88 388 GLU A CA 1
ATOM 3007 C C . GLU A 1 388 ? -65.967 -24.121 139.121 1.00 81.88 388 GLU A C 1
ATOM 3009 O O . GLU A 1 388 ? -66.699 -24.558 140.012 1.00 81.88 388 GLU A O 1
ATOM 3014 N N . LEU A 1 389 ? -65.168 -23.058 139.284 1.00 79.75 389 LEU A N 1
ATOM 3015 C CA . LEU A 1 389 ? -65.046 -22.263 140.513 1.00 79.75 389 LEU A CA 1
ATOM 3016 C C . LEU A 1 389 ? -66.398 -21.732 140.982 1.00 79.75 389 LEU A C 1
ATOM 3018 O O . LEU A 1 389 ? -66.715 -21.825 142.162 1.00 79.75 389 LEU A O 1
ATOM 3022 N N . LYS A 1 390 ? -67.231 -21.231 140.068 1.00 81.69 390 LYS A N 1
ATOM 3023 C CA . LYS A 1 390 ? -68.594 -20.782 140.361 1.00 81.69 390 LYS A CA 1
ATOM 3024 C C . LYS A 1 390 ? -69.480 -21.945 140.809 1.00 81.69 390 LYS A C 1
ATOM 3026 O O . LYS A 1 390 ? -70.246 -21.788 141.755 1.00 81.69 390 LYS A O 1
ATOM 3031 N N . SER A 1 391 ? -69.361 -23.126 140.196 1.00 79.38 391 SER A N 1
ATOM 3032 C CA . SER A 1 391 ? -70.076 -24.330 140.648 1.00 79.38 391 SER A CA 1
ATOM 3033 C C . SER A 1 391 ? -69.604 -24.794 142.031 1.00 79.38 391 SER A C 1
ATOM 3035 O O . SER A 1 391 ? -70.420 -25.241 142.835 1.00 79.38 391 SER A O 1
ATOM 3037 N N . VAL A 1 392 ? -68.304 -24.680 142.321 1.00 78.06 392 VAL A N 1
ATOM 3038 C CA . VAL A 1 392 ? -67.702 -25.009 143.619 1.00 78.06 392 VAL A CA 1
ATOM 3039 C C . VAL A 1 392 ? -68.149 -24.001 144.669 1.00 78.06 392 VAL A C 1
ATOM 3041 O O . VAL A 1 392 ? -68.580 -24.408 145.738 1.00 78.06 392 VAL A O 1
ATOM 3044 N N . ALA A 1 393 ? -68.141 -22.707 144.355 1.00 75.69 393 ALA A N 1
ATOM 3045 C CA . ALA A 1 393 ? -68.649 -21.655 145.225 1.00 75.69 393 ALA A CA 1
ATOM 3046 C C . ALA A 1 393 ? -70.143 -21.844 145.508 1.00 75.69 393 ALA A C 1
ATOM 3048 O O . ALA A 1 393 ? -70.555 -21.781 146.659 1.00 75.69 393 ALA A O 1
ATOM 3049 N N . ASN A 1 394 ? -70.951 -22.170 144.496 1.00 79.00 394 ASN A N 1
ATOM 3050 C CA . ASN A 1 394 ? -72.366 -22.490 144.686 1.00 79.00 394 ASN A CA 1
ATOM 3051 C C . ASN A 1 394 ? -72.559 -23.752 145.542 1.00 79.00 394 ASN A C 1
ATOM 3053 O O . ASN A 1 394 ? -73.440 -23.773 146.398 1.00 79.00 394 ASN A O 1
ATOM 3057 N N . ARG A 1 395 ? -71.715 -24.781 145.374 1.00 75.88 395 ARG A N 1
ATOM 3058 C CA . ARG A 1 395 ? -71.687 -25.955 146.263 1.00 75.88 395 ARG A CA 1
ATOM 3059 C C . ARG A 1 395 ? -71.286 -25.584 147.690 1.00 75.88 395 ARG A C 1
ATOM 3061 O O . ARG A 1 395 ? -71.938 -26.036 148.617 1.00 75.88 395 ARG A O 1
ATOM 3068 N N . ALA A 1 396 ? -70.283 -24.732 147.878 1.00 71.50 396 ALA A N 1
ATOM 3069 C CA . ALA A 1 396 ? -69.835 -24.263 149.187 1.00 71.50 396 ALA A CA 1
ATOM 3070 C C . ALA A 1 396 ? -70.884 -23.379 149.876 1.00 71.50 396 ALA A C 1
ATOM 3072 O O . ALA A 1 396 ? -71.093 -23.506 151.076 1.00 71.50 396 ALA A O 1
ATOM 3073 N N . ILE A 1 397 ? -71.590 -22.526 149.129 1.00 73.62 397 ILE A N 1
ATOM 3074 C CA . ILE A 1 397 ? -72.731 -21.746 149.628 1.00 73.62 397 ILE A CA 1
ATOM 3075 C C . ILE A 1 397 ? -73.866 -22.686 150.031 1.00 73.62 397 ILE A C 1
ATOM 3077 O O . ILE A 1 397 ? -74.433 -22.504 151.104 1.00 73.62 397 ILE A O 1
ATOM 3081 N N . LYS A 1 398 ? -74.161 -23.714 149.227 1.00 74.12 398 LYS A N 1
ATOM 3082 C CA . LYS A 1 398 ? -75.159 -24.735 149.561 1.00 74.12 398 LYS A CA 1
ATOM 3083 C C . LYS A 1 398 ? -74.776 -25.506 150.828 1.00 74.12 398 LYS A C 1
ATOM 3085 O O . LYS A 1 398 ? -75.593 -25.591 151.735 1.00 74.12 398 LYS A O 1
ATOM 3090 N N . ILE A 1 399 ? -73.522 -25.950 150.943 1.00 67.81 399 ILE A N 1
ATOM 3091 C CA . ILE A 1 399 ? -72.978 -26.572 152.159 1.00 67.81 399 ILE A CA 1
ATOM 3092 C C . ILE A 1 399 ? -73.091 -25.607 153.336 1.00 67.81 399 ILE A C 1
ATOM 3094 O O . ILE A 1 399 ? -73.553 -26.003 154.394 1.00 67.81 399 ILE A O 1
ATOM 3098 N N . LYS A 1 400 ? -72.740 -24.327 153.178 1.00 64.94 400 LYS A N 1
ATOM 3099 C CA . LYS A 1 400 ? -72.841 -23.329 154.251 1.00 64.94 400 LYS A CA 1
ATOM 3100 C C . LYS A 1 400 ? -74.293 -23.095 154.677 1.00 64.94 400 LYS A C 1
ATOM 3102 O O . LYS A 1 400 ? -74.554 -23.012 155.868 1.00 64.94 400 LYS A O 1
ATOM 3107 N N . GLN A 1 401 ? -75.240 -23.053 153.743 1.00 65.81 401 GLN A N 1
ATOM 3108 C CA . GLN A 1 401 ? -76.676 -22.970 154.034 1.00 65.81 401 GLN A CA 1
ATOM 3109 C C . GLN A 1 401 ? -77.210 -24.242 154.713 1.00 65.81 401 GLN A C 1
ATOM 3111 O O . GLN A 1 401 ? -78.049 -24.148 155.606 1.00 65.81 401 GLN A O 1
ATOM 3116 N N . GLU A 1 402 ? -76.701 -25.419 154.343 1.00 60.81 402 GLU A N 1
ATOM 3117 C CA . GLU A 1 402 ? -76.986 -26.691 155.020 1.00 60.81 402 GLU A CA 1
ATOM 3118 C C . GLU A 1 402 ? -76.354 -26.730 156.425 1.00 60.81 402 GLU A C 1
ATOM 3120 O O . GLU A 1 402 ? -77.002 -27.153 157.377 1.00 60.81 402 GLU A O 1
ATOM 3125 N N . THR A 1 403 ? -75.153 -26.170 156.600 1.00 57.44 403 THR A N 1
ATOM 3126 C CA . THR A 1 403 ? -74.459 -26.067 157.896 1.00 57.44 403 THR A CA 1
ATOM 3127 C C . THR A 1 403 ? -75.144 -25.053 158.818 1.00 57.44 403 THR A C 1
ATOM 3129 O O . THR A 1 403 ? -75.303 -25.313 159.999 1.00 57.44 403 THR A O 1
ATOM 3132 N N . SER A 1 404 ? -75.642 -23.926 158.295 1.00 56.00 404 SER A N 1
ATOM 3133 C CA . SER A 1 404 ? -76.441 -22.958 159.065 1.00 56.00 404 SER A CA 1
ATOM 3134 C C . SER A 1 404 ? -77.841 -23.472 159.423 1.00 56.00 404 SER A C 1
ATOM 3136 O O . SER A 1 404 ? -78.469 -22.928 160.327 1.00 56.00 404 SER A O 1
ATOM 3138 N N . ARG A 1 405 ? -78.336 -24.519 158.750 1.00 53.75 405 ARG A N 1
ATOM 3139 C CA . ARG A 1 405 ? -79.535 -25.258 159.178 1.00 53.75 405 ARG A CA 1
ATOM 3140 C C . ARG A 1 405 ? -79.238 -26.301 160.257 1.00 53.75 405 ARG A C 1
ATOM 3142 O O . ARG A 1 405 ? -80.155 -26.677 160.979 1.00 53.75 405 ARG A O 1
ATOM 3149 N N . MET A 1 406 ? -77.986 -26.730 160.401 1.00 47.38 406 MET A N 1
ATOM 3150 C CA . MET A 1 406 ? -77.539 -27.620 161.471 1.00 47.38 406 MET A CA 1
ATOM 3151 C C . MET A 1 406 ? -76.904 -26.801 162.597 1.00 47.38 406 MET A C 1
ATOM 3153 O O . MET A 1 406 ? -75.687 -26.667 162.685 1.00 47.38 406 MET A O 1
ATOM 3157 N N . GLY A 1 407 ? -77.742 -26.230 163.463 1.00 48.53 407 GLY A N 1
ATOM 3158 C CA . GLY A 1 407 ? -77.277 -25.656 164.721 1.00 48.53 407 GLY A CA 1
ATOM 3159 C C . GLY A 1 407 ? -76.469 -26.682 165.517 1.00 48.53 407 GLY A C 1
ATOM 3160 O O . GLY A 1 407 ? -76.977 -27.753 165.842 1.00 48.53 407 GLY A O 1
ATOM 3161 N N . VAL A 1 408 ? -75.219 -26.340 165.832 1.00 41.19 408 VAL A N 1
ATOM 3162 C CA . VAL A 1 408 ? -74.404 -27.050 166.819 1.00 41.19 408 VAL A CA 1
ATOM 3163 C C . VAL A 1 408 ? -73.742 -26.023 167.727 1.00 41.19 408 VAL A C 1
ATOM 3165 O O . VAL A 1 408 ? -72.978 -25.160 167.305 1.00 41.19 408 VAL A O 1
ATOM 3168 N N . THR A 1 409 ? -74.124 -26.154 168.987 1.00 39.22 409 THR A N 1
ATOM 3169 C CA . THR A 1 409 ? -73.555 -25.629 170.221 1.00 39.22 409 THR A CA 1
ATOM 3170 C C . THR A 1 409 ? -72.092 -26.033 170.409 1.00 39.22 409 THR A C 1
ATOM 3172 O O . THR A 1 409 ? -71.800 -27.227 170.498 1.00 39.22 409 THR A O 1
ATOM 3175 N N . ASN A 1 410 ? -71.198 -25.048 170.506 1.00 37.44 410 ASN A N 1
ATOM 3176 C CA . ASN A 1 410 ? -70.362 -24.768 171.684 1.00 37.44 410 ASN A CA 1
ATOM 3177 C C . ASN A 1 410 ? -69.524 -23.513 171.442 1.00 37.44 410 ASN A C 1
ATOM 3179 O O . ASN A 1 410 ? -68.781 -23.495 170.435 1.00 37.44 410 ASN A O 1
#

Foldseek 3Di:
DPPPPVVVVVVVVPPPPPPPDPDDDDDDDDDDDDDDDDDDDDDPCPVVVVVCVVVVVVVVVVVVVVVVVVVVVVVVVVVVVCVVVVVVVVVVVVLVVLVVVLVVLLVVLVVVLVVLVVVLVVLVVVLVVLVVVLVVLVVVLVVVVVVLVVVLVVLVVVLVVVLVVLVVVLVVVLVVVVVVLVVQLVVLVVQLVVVVVPPPCPVSNVVSVVSNVVSVVVVVVVVVVSVVVVVVSVVVNVVSVVVSVVVVVVSVVVVVVSVVVSVVVVVVSVVVSVVSVVVSVVSVVVSVVSVVVSVVSVVVSVVSVVVVVVVVVVVVVVVVVVVVVVVVVVVVVVVVVVVVVVVVVVVVVVVVVVVVVVVVVVVVVVVVVVVVVVVVVVVVVVVVVVVVVVVVVVVVVVVVVVVVVDDDDD

Secondary structure (DSSP, 8-state):
--TTSSSHHHHTSSSSSSSS------PPPPPP----------SS-HHHHHHHHHHHHHHHHHHHHHHHHHHHHHHHHHHHHHHHHHHHHHHHHHHHHHHHHHHHHHHHHHHHHHHHHHHHHHHHHHHHHHHHHHHHHHHHHHHHHHHHHHHHHHHHHHHHHHHHHHHHHHHHHHHHHHHHHHHHHHHHHHHHHHTTSSTT-HHHHHHHHHHHHHHHHHHHHHHHHHHHHHHHHHHHHHHHHHHHHHHHHHHHHHHHHHHHHHHHHHHHHHHHHHHHHHHHHHHHHHHHHHHHHHHHHHHHHHHHHHHHHHHHHHHHHHHHHHHHHHHHHHHHHHHHHHHHHHHHHHHHHHHHHHHHHHHHHHHHHHHHHHHHHHHHHHHHHHHHHHHHHHHHHHHHHHHHHHHHHS----

Radius of gyration: 80.54 Å; chains: 1; bounding box: 164×71×258 Å